Protein AF-A0A956B6T7-F1 (afdb_monomer_lite)

Secondary structure (DSSP, 8-state):
------TT-EE-HHHHHHHH-SSPPP--SSEEEEETTEEEEEEEE-SSS-SEEEEETTEEEEEEEGGG-S-HHHHTGGGSSEEEEEEEETT-SSEEEEEEEEEEEEEEE-SSEEEEEEEEESPPPHHHHHHHTSS---TTTHHHHHHHHHHHHT--SHHHHHHHHHHHHHHHH-PPPTT-SPPHHHH--TTT---HHHHHHHHHHTT-HHHHTSSS--BPPGGG-EEETTTEEEEEEEETTTTEEEEEEEETT-SSPBP-------SSS---------BHHHHHHHHHHHHHTTSSSEEEEEEEPHHHHHHHHHHSPPP--S-TT--HHHHH-TTS----S--EEEEEEETTEEEEEEEETTEEEEEEEESSHHHHHHHHHHHT--GGG-BT--

pLDDT: mean 79.66, std 15.9, range [32.59, 97.38]

Sequence (394 aa):
MRLVLRRYQTYDQAQILAAFSDDPASFEGDGWVVVERHVLGFFEIGERSPKMHFCRQDQFHWYGPAVDGVPPCLVSFRDFEGGHVFIRAAAGLEYTYLADIQHVGMHGGGPESCQAMMDVSPPIPTHVLAALGGLYLHPSGDAAMNSAVTSLRNATTAQDRLTALQGFVEYWRGPIPDNGGLPEEELWHPELGAPKLLQSFFRWAGRCEDVVNAGYFSLVRPEALEVYDRSFVAICTECQWCGNYFVRLDEVGEEDPEILVDDCGEGHNGAGYTPLRIGLSHFLWLFYIVFNAAGGPICGSIELSASEHLLLTALLPPLPVAGPQSLAYRAMFPCCGPGPHEATASAFAGDGLMGYVLREDGESRMHFSSKTERSLAELLSKLGIDPSRVDGAY

Foldseek 3Di:
DADDADAQDKDAPVNVLSNQDVDGDDDDDFAWDDRPQEIEGEDEDADQPDCKAQLALFKIKGKDFVVVFDPVCLVVVVSGPWYWYWYAYPPDRITGGHFTFPHWPDWDDDNGMTMIMTGTPPRGALVSCVVSNNADADPVGQVLQVVLLVQLQPDPALVSLLVSVQSVCCRGVNHQDPPQADDPVQCDPPQQNDAPSVNVVRRRHLNVCCCDCNPAWNWDHNVPWDADPSFFIFIWTQPPVVRATDTFTFGRPDNFGWTQFDDRQPDDDGTHSHTQQGTPSQLRVLSRQLRSLCRGHDKFKFWDDPLLVVLCCVVWNFRDDRDDPGSVVCSNPVPPDPDPWPWDKGWTTGQQKTWMWIDTPRIIMTIIHGSHPVSVVVSCVSSVHDPVRTGPGD

Radius of gyration: 22.52 Å; chains: 1; bounding box: 56×52×64 Å

Structure (mmCIF, N/CA/C/O backbone):
data_AF-A0A956B6T7-F1
#
_entry.id   AF-A0A956B6T7-F1
#
loop_
_atom_site.group_PDB
_atom_site.id
_atom_site.type_symbol
_atom_site.label_atom_id
_atom_site.label_alt_id
_atom_site.label_comp_id
_atom_site.label_asym_id
_atom_site.label_entity_id
_atom_site.label_seq_id
_atom_site.pdbx_PDB_ins_code
_atom_site.Cartn_x
_atom_site.Cartn_y
_atom_site.Cartn_z
_atom_site.occupancy
_atom_site.B_iso_or_equiv
_atom_site.auth_seq_id
_atom_site.auth_comp_id
_atom_site.auth_asym_id
_atom_site.auth_atom_id
_atom_site.pdbx_PDB_model_num
ATOM 1 N N . MET A 1 1 ? 17.631 -11.105 -36.919 1.00 61.59 1 MET A N 1
ATOM 2 C CA . MET A 1 1 ? 16.582 -11.746 -36.096 1.00 61.59 1 MET A CA 1
ATOM 3 C C . MET A 1 1 ? 16.542 -10.954 -34.805 1.00 61.59 1 MET A C 1
ATOM 5 O O . MET A 1 1 ? 17.559 -10.957 -34.124 1.00 61.59 1 MET A O 1
ATOM 9 N N . ARG A 1 2 ? 15.468 -10.194 -34.546 1.00 80.00 2 ARG A N 1
ATOM 10 C CA . ARG A 1 2 ? 15.374 -9.360 -33.335 1.00 80.00 2 ARG A CA 1
ATOM 11 C C . ARG A 1 2 ? 15.299 -10.263 -32.098 1.00 80.00 2 ARG A C 1
ATOM 13 O O . ARG A 1 2 ? 14.705 -11.344 -32.159 1.00 80.00 2 ARG A O 1
ATOM 20 N N . LEU A 1 3 ? 15.968 -9.857 -31.020 1.00 89.38 3 LEU A N 1
ATOM 21 C CA . LEU A 1 3 ? 15.938 -10.566 -29.742 1.00 89.38 3 LEU A CA 1
ATOM 22 C C . LEU A 1 3 ? 14.500 -10.558 -29.205 1.00 89.38 3 LEU A C 1
ATOM 24 O O . LEU A 1 3 ? 13.859 -9.515 -29.179 1.00 89.38 3 LEU A O 1
ATOM 28 N N . VAL A 1 4 ? 13.990 -11.714 -28.778 1.00 93.31 4 VAL A N 1
ATOM 29 C CA . VAL A 1 4 ? 12.667 -11.799 -28.143 1.00 93.31 4 VAL A CA 1
ATOM 30 C C . VAL A 1 4 ? 12.852 -11.708 -26.635 1.00 93.31 4 VAL A C 1
ATOM 32 O O . VAL A 1 4 ? 13.345 -12.653 -26.012 1.00 93.31 4 VAL A O 1
ATOM 35 N N . LEU A 1 5 ? 12.447 -10.578 -26.059 1.00 96.12 5 LEU A N 1
ATOM 36 C CA . LEU A 1 5 ? 12.450 -10.378 -24.615 1.00 96.12 5 LEU A CA 1
ATOM 37 C C . LEU A 1 5 ? 11.350 -11.226 -23.970 1.00 96.12 5 LEU A C 1
ATOM 39 O O . LEU A 1 5 ? 10.226 -11.318 -24.465 1.00 96.12 5 LEU A O 1
ATOM 43 N N . ARG A 1 6 ? 11.683 -11.872 -22.855 1.00 96.69 6 ARG A N 1
ATOM 44 C CA . ARG A 1 6 ? 10.764 -12.686 -22.061 1.00 96.69 6 ARG A CA 1
ATOM 45 C C . ARG A 1 6 ? 10.620 -12.061 -20.685 1.00 96.69 6 ARG A C 1
ATOM 47 O O . ARG A 1 6 ? 11.611 -11.668 -20.078 1.00 96.69 6 ARG A O 1
ATOM 54 N N . ARG A 1 7 ? 9.383 -11.989 -20.197 1.00 95.75 7 ARG A N 1
ATOM 55 C CA . ARG A 1 7 ? 9.091 -11.484 -18.853 1.00 95.75 7 ARG A CA 1
ATOM 56 C C . ARG A 1 7 ? 9.850 -12.287 -17.793 1.00 95.75 7 ARG A C 1
ATOM 58 O O . ARG A 1 7 ? 10.045 -13.497 -17.936 1.00 95.75 7 ARG A O 1
ATOM 65 N N . TYR A 1 8 ? 10.269 -11.584 -16.751 1.00 94.88 8 TYR A N 1
ATOM 66 C CA . TYR A 1 8 ? 11.041 -12.062 -15.604 1.00 94.88 8 TYR A CA 1
ATOM 67 C C . TYR A 1 8 ? 12.421 -12.640 -15.952 1.00 94.88 8 TYR A C 1
ATOM 69 O O . TYR A 1 8 ? 12.997 -13.383 -15.162 1.00 94.88 8 TYR A O 1
ATOM 77 N N . GLN A 1 9 ? 12.953 -12.318 -17.133 1.00 96.06 9 GLN A N 1
ATOM 78 C CA . GLN A 1 9 ? 14.347 -12.576 -17.494 1.00 96.06 9 GLN A CA 1
ATOM 79 C C . GLN A 1 9 ? 15.157 -11.284 -17.398 1.00 96.06 9 GLN A C 1
ATOM 81 O O . GLN A 1 9 ? 14.604 -10.193 -17.578 1.00 96.06 9 GLN A O 1
ATOM 86 N N . THR A 1 10 ? 16.452 -11.425 -17.118 1.00 95.44 10 THR A N 1
ATOM 87 C CA . THR A 1 10 ? 17.391 -10.306 -17.044 1.00 95.44 10 THR A CA 1
ATOM 88 C C . THR A 1 10 ? 18.072 -10.068 -18.383 1.00 95.44 10 THR A C 1
ATOM 90 O O . THR A 1 10 ? 18.336 -11.000 -19.146 1.00 95.44 10 THR A O 1
ATOM 93 N N . TYR A 1 11 ? 18.326 -8.797 -18.666 1.00 95.69 11 TYR A N 1
ATOM 94 C CA . TYR A 1 11 ? 18.979 -8.325 -19.873 1.00 95.69 11 TYR A CA 1
ATOM 95 C C . TYR A 1 11 ? 19.847 -7.120 -19.531 1.00 95.69 11 TYR A C 1
ATOM 97 O O . TYR A 1 11 ? 19.488 -6.302 -18.677 1.00 95.69 11 TYR A O 1
ATOM 105 N N . ASP A 1 12 ? 20.967 -6.970 -20.228 1.00 93.75 12 ASP A N 1
ATOM 106 C CA . ASP A 1 12 ? 21.651 -5.685 -20.239 1.00 93.75 12 ASP A CA 1
ATOM 107 C C . ASP A 1 12 ? 20.851 -4.662 -21.068 1.00 93.75 12 ASP A C 1
ATOM 109 O O . ASP A 1 12 ? 19.949 -4.986 -21.850 1.00 93.75 12 ASP A O 1
ATOM 113 N N . GLN A 1 13 ? 21.167 -3.386 -20.882 1.00 92.94 13 GLN A N 1
ATOM 114 C CA . GLN A 1 13 ? 20.450 -2.309 -21.549 1.00 92.94 13 GLN A CA 1
ATOM 115 C C . GLN A 1 13 ? 20.593 -2.355 -23.080 1.00 92.94 13 GLN A C 1
ATOM 117 O O . GLN A 1 13 ? 19.633 -2.067 -23.794 1.00 92.94 13 GLN A O 1
ATOM 122 N N . ALA A 1 14 ? 21.759 -2.745 -23.601 1.00 92.06 14 ALA A N 1
ATOM 123 C CA . ALA A 1 14 ? 21.998 -2.810 -25.040 1.00 92.06 14 ALA A CA 1
ATOM 124 C C . ALA A 1 14 ? 21.152 -3.912 -25.695 1.00 92.06 14 ALA A C 1
ATOM 126 O O . ALA A 1 14 ? 20.579 -3.697 -26.762 1.00 92.06 14 ALA A O 1
ATOM 127 N N . GLN A 1 15 ? 21.014 -5.062 -25.033 1.00 94.44 15 GLN A N 1
ATOM 128 C CA . GLN A 1 15 ? 20.132 -6.153 -25.440 1.00 94.44 15 GLN A CA 1
ATOM 129 C C . GLN A 1 15 ? 18.672 -5.707 -25.500 1.00 94.44 15 GLN A C 1
ATOM 131 O O . GLN A 1 15 ? 17.980 -6.032 -26.466 1.00 94.44 15 GLN A O 1
ATOM 136 N N . ILE A 1 16 ? 18.211 -4.954 -24.494 1.00 95.50 16 ILE A N 1
ATOM 137 C CA . ILE A 1 16 ? 16.843 -4.423 -24.462 1.00 95.50 16 ILE A CA 1
ATOM 138 C C . ILE A 1 16 ? 16.626 -3.489 -25.647 1.00 95.50 16 ILE A C 1
ATOM 140 O O . ILE A 1 16 ? 15.707 -3.705 -26.430 1.00 95.50 16 ILE A O 1
ATOM 144 N N . LEU A 1 17 ? 17.487 -2.487 -25.828 1.00 94.00 17 LEU A N 1
ATOM 145 C CA . LEU A 1 17 ? 17.325 -1.505 -26.900 1.00 94.00 17 LEU A CA 1
ATOM 146 C C . LEU A 1 17 ? 17.398 -2.149 -28.299 1.00 94.00 17 LEU A C 1
ATOM 148 O O . LEU A 1 17 ? 16.596 -1.814 -29.171 1.00 94.00 17 LEU A O 1
ATOM 152 N N . ALA A 1 18 ? 18.287 -3.129 -28.496 1.00 92.88 18 ALA A N 1
ATOM 153 C CA . ALA A 1 18 ? 18.417 -3.883 -29.747 1.00 92.88 18 ALA A CA 1
ATOM 154 C C . ALA A 1 18 ? 17.214 -4.798 -30.058 1.00 92.88 18 ALA A C 1
ATOM 156 O O . ALA A 1 18 ? 17.066 -5.276 -31.185 1.00 92.88 18 ALA A O 1
ATOM 157 N N . ALA A 1 19 ? 16.346 -5.073 -29.079 1.00 94.69 19 ALA A N 1
ATOM 158 C CA . ALA A 1 19 ? 15.084 -5.766 -29.329 1.00 94.69 19 ALA A CA 1
ATOM 159 C C . ALA A 1 19 ? 14.058 -4.861 -30.038 1.00 94.69 19 ALA A C 1
ATOM 161 O O . ALA A 1 19 ? 13.199 -5.370 -30.762 1.00 94.69 19 ALA A O 1
ATOM 162 N N . PHE A 1 20 ? 14.172 -3.537 -29.867 1.00 93.19 20 PHE A N 1
ATOM 163 C CA . PHE A 1 20 ? 13.216 -2.549 -30.375 1.00 93.19 20 PHE A CA 1
ATOM 164 C C . PHE A 1 20 ? 13.729 -1.732 -31.564 1.00 93.19 20 PHE A C 1
ATOM 166 O O . PHE A 1 20 ? 12.908 -1.278 -32.347 1.00 93.19 20 PHE A O 1
ATOM 173 N N . SER A 1 21 ? 15.043 -1.568 -31.738 1.00 91.62 21 SER A N 1
ATOM 174 C CA . SER A 1 21 ? 15.638 -0.839 -32.870 1.00 91.62 21 SER A CA 1
ATOM 175 C C . SER A 1 21 ? 16.861 -1.564 -33.425 1.00 91.62 21 SER A C 1
ATOM 177 O O . SER A 1 21 ? 17.624 -2.172 -32.675 1.00 91.62 21 SER A O 1
ATOM 179 N N . ASP A 1 22 ? 17.067 -1.469 -34.741 1.00 86.44 22 ASP A N 1
ATOM 180 C CA . ASP A 1 22 ? 18.274 -1.975 -35.410 1.00 86.44 22 ASP A CA 1
ATOM 181 C C . ASP A 1 22 ? 19.481 -1.017 -35.260 1.00 86.44 22 ASP A C 1
ATOM 183 O O . ASP A 1 22 ? 20.621 -1.432 -35.468 1.00 86.44 22 ASP A O 1
ATOM 187 N N . ASP A 1 23 ? 19.238 0.239 -34.866 1.00 85.56 23 ASP A N 1
ATOM 188 C CA . ASP A 1 23 ? 20.254 1.255 -34.543 1.00 85.56 23 ASP A CA 1
ATOM 189 C C . ASP A 1 23 ? 19.826 2.046 -33.288 1.00 85.56 23 ASP A C 1
ATOM 191 O O . ASP A 1 23 ? 19.296 3.160 -33.381 1.00 85.56 23 ASP A O 1
ATOM 195 N N . PRO A 1 24 ? 19.905 1.437 -32.090 1.00 81.44 24 PRO A N 1
ATOM 196 C CA . PRO A 1 24 ? 19.461 2.087 -30.868 1.00 81.44 24 PRO A CA 1
ATOM 197 C C . PRO A 1 24 ? 20.445 3.170 -30.415 1.00 81.44 24 PRO A C 1
ATOM 199 O O . PRO A 1 24 ? 21.644 2.926 -30.276 1.00 81.44 24 PRO A O 1
ATOM 202 N N . ALA A 1 25 ? 19.924 4.352 -30.084 1.00 78.19 25 ALA A N 1
ATOM 203 C CA . ALA A 1 25 ? 20.703 5.358 -29.373 1.00 78.19 25 ALA A CA 1
ATOM 204 C C . ALA A 1 25 ? 21.116 4.824 -27.992 1.00 78.19 25 ALA A C 1
ATOM 206 O O . ALA A 1 25 ? 20.302 4.240 -27.274 1.00 78.19 25 ALA A O 1
ATOM 207 N N . SER A 1 26 ? 22.373 5.042 -27.600 1.00 77.62 26 SER A N 1
ATOM 208 C CA . SER A 1 26 ? 22.820 4.748 -26.239 1.00 77.62 26 SER A CA 1
ATOM 209 C C . SER A 1 26 ? 22.153 5.705 -25.253 1.00 77.62 26 SER A C 1
ATOM 211 O O . SER A 1 26 ? 22.153 6.918 -25.467 1.00 77.62 26 SER A O 1
ATOM 213 N N . PHE A 1 27 ? 21.646 5.164 -24.153 1.00 80.31 27 PHE A N 1
ATOM 214 C CA . PHE A 1 27 ? 21.136 5.920 -23.015 1.00 80.31 27 PHE A CA 1
ATOM 215 C C . PHE A 1 27 ? 21.902 5.475 -21.768 1.00 80.31 27 PHE A C 1
ATOM 217 O O . PHE A 1 27 ? 22.220 4.298 -21.647 1.00 80.31 27 PHE A O 1
ATOM 224 N N . GLU A 1 28 ? 22.193 6.388 -20.847 1.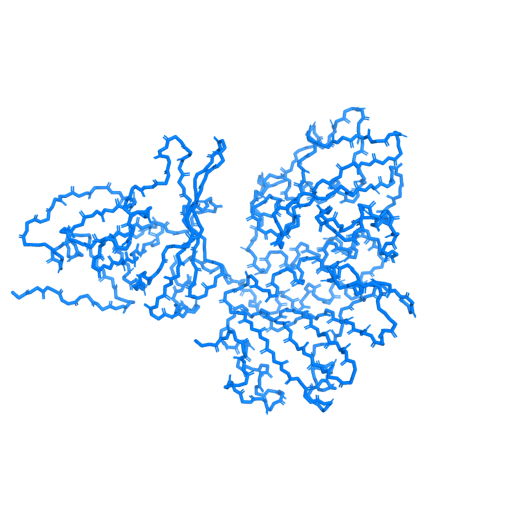00 77.06 28 GLU A N 1
ATOM 225 C CA . GLU A 1 28 ? 22.791 6.057 -19.552 1.00 77.06 28 GLU A CA 1
ATOM 226 C C . GLU A 1 28 ? 21.816 6.434 -18.435 1.00 77.06 28 GLU A C 1
ATOM 228 O O . GLU A 1 28 ? 21.345 7.569 -18.379 1.00 77.06 28 GLU A O 1
ATOM 233 N N . GLY A 1 29 ? 21.549 5.490 -17.530 1.00 78.88 29 GLY A N 1
ATOM 234 C CA . GLY A 1 29 ? 20.800 5.732 -16.296 1.00 78.88 29 GLY A CA 1
ATOM 235 C C . GLY A 1 29 ? 19.374 5.179 -16.277 1.00 78.88 29 GLY A C 1
ATOM 236 O O . GLY A 1 29 ? 19.027 4.266 -17.026 1.00 78.88 29 GLY A O 1
ATOM 237 N N . ASP A 1 30 ? 18.579 5.734 -15.362 1.00 85.44 30 ASP A N 1
ATOM 238 C CA . ASP A 1 30 ? 17.169 5.408 -15.145 1.00 85.44 30 ASP A CA 1
ATOM 239 C C . ASP A 1 30 ? 16.280 6.463 -15.824 1.00 85.44 30 ASP A C 1
ATOM 241 O O . ASP A 1 30 ? 16.624 7.646 -15.859 1.00 85.44 30 ASP A O 1
ATOM 245 N N . GLY A 1 31 ? 15.102 6.065 -16.294 1.00 89.88 31 GLY A N 1
ATOM 246 C CA . GLY A 1 31 ? 14.098 6.977 -16.826 1.00 89.88 31 GLY A CA 1
ATOM 247 C C . GLY A 1 31 ? 13.300 6.394 -17.982 1.00 89.88 31 GLY A C 1
ATOM 248 O O . GLY A 1 31 ? 13.320 5.194 -18.258 1.00 89.88 31 GLY A O 1
ATOM 249 N N . TRP A 1 32 ? 12.581 7.285 -18.659 1.00 92.75 32 TRP A N 1
ATOM 250 C CA . TRP A 1 32 ? 11.758 6.958 -19.815 1.00 92.75 32 TRP A CA 1
ATOM 251 C C . TRP A 1 32 ? 12.527 7.207 -21.108 1.00 92.75 32 TRP A C 1
ATOM 253 O O . TRP A 1 32 ? 13.055 8.296 -21.327 1.00 92.75 32 TRP A O 1
ATOM 263 N N . VAL A 1 33 ? 12.537 6.214 -21.990 1.00 94.12 33 VAL A N 1
ATOM 264 C CA . VAL A 1 33 ? 13.171 6.279 -23.307 1.00 94.12 33 VAL A CA 1
ATOM 265 C C . VAL A 1 33 ? 12.144 5.897 -24.361 1.00 94.12 33 VAL A C 1
ATOM 267 O O . VAL A 1 33 ? 11.413 4.925 -24.200 1.00 94.12 33 VAL A O 1
ATOM 270 N N . VAL A 1 34 ? 12.095 6.645 -25.459 1.00 94.12 34 VAL A N 1
ATOM 271 C CA . VAL A 1 34 ? 11.303 6.269 -26.633 1.00 94.12 34 VAL A CA 1
ATOM 272 C C . VAL A 1 34 ? 12.232 5.635 -27.658 1.00 94.12 34 VAL A C 1
ATOM 274 O O . VAL A 1 34 ? 13.203 6.262 -28.080 1.00 94.12 34 VAL A O 1
ATOM 277 N N . VAL A 1 35 ? 11.928 4.406 -28.067 1.00 94.12 35 VAL A N 1
ATOM 278 C CA . VAL A 1 35 ? 12.664 3.689 -29.114 1.00 94.12 35 VAL A CA 1
ATOM 279 C C . VAL A 1 35 ? 11.694 3.326 -30.224 1.00 94.12 35 VAL A C 1
ATOM 281 O O . VAL A 1 35 ? 10.735 2.593 -29.995 1.00 94.12 35 VAL A O 1
ATOM 284 N N . GLU A 1 36 ? 11.937 3.859 -31.422 1.00 91.75 36 GLU A N 1
ATOM 285 C CA . GLU A 1 36 ? 10.990 3.811 -32.541 1.00 91.75 36 GLU A CA 1
ATOM 286 C C . GLU A 1 36 ? 9.598 4.307 -32.097 1.00 91.75 36 GLU A C 1
ATOM 288 O O . GLU A 1 36 ? 9.397 5.510 -31.921 1.00 91.75 36 GLU A O 1
ATOM 293 N N . ARG A 1 37 ? 8.643 3.394 -31.887 1.00 93.75 37 ARG A N 1
ATOM 294 C CA . ARG A 1 37 ? 7.280 3.684 -31.421 1.00 93.75 37 ARG A CA 1
ATOM 295 C C . ARG A 1 37 ? 6.951 3.057 -30.065 1.00 93.75 37 ARG A C 1
ATOM 297 O O . ARG A 1 37 ? 5.780 3.000 -29.710 1.00 93.75 37 ARG A O 1
ATOM 304 N N . HIS A 1 38 ? 7.950 2.613 -29.308 1.00 95.44 38 HIS A N 1
ATOM 305 C CA . HIS A 1 38 ? 7.784 2.009 -27.986 1.00 95.44 38 HIS A CA 1
ATOM 306 C C . HIS A 1 38 ? 8.272 2.938 -26.876 1.00 95.44 38 HIS A C 1
ATOM 308 O O . HIS A 1 38 ? 9.295 3.610 -27.022 1.00 95.44 38 HIS A O 1
ATOM 314 N N . VAL A 1 39 ? 7.567 2.929 -25.745 1.00 96.44 39 VAL A N 1
ATOM 315 C CA . VAL A 1 39 ? 7.978 3.612 -24.513 1.00 96.44 39 VAL A CA 1
ATOM 316 C C . VAL A 1 39 ? 8.643 2.600 -23.583 1.00 96.44 39 VAL A C 1
ATOM 318 O O . VAL A 1 39 ? 8.027 1.627 -23.164 1.00 96.44 39 VAL A O 1
ATOM 321 N N . LEU A 1 40 ? 9.906 2.808 -23.241 1.00 96.44 40 LEU A N 1
ATOM 322 C CA . LEU A 1 40 ? 10.673 1.929 -22.363 1.00 96.44 40 LEU A CA 1
ATOM 323 C C . LEU A 1 40 ? 10.954 2.658 -21.047 1.00 96.44 40 LEU A C 1
ATOM 325 O O . LEU A 1 40 ? 11.522 3.748 -21.055 1.00 96.44 40 LEU A O 1
ATOM 329 N N . GLY A 1 41 ? 10.552 2.071 -19.924 1.00 95.06 41 GLY A N 1
ATOM 330 C CA . GLY A 1 41 ? 10.867 2.569 -18.587 1.00 95.06 41 GLY A CA 1
ATOM 331 C C . GLY A 1 41 ? 11.982 1.748 -17.954 1.00 95.06 41 GLY A C 1
ATOM 332 O O . GLY A 1 41 ? 11.805 0.548 -17.755 1.00 95.06 41 GLY A O 1
ATOM 333 N N . PHE A 1 42 ? 13.108 2.380 -17.630 1.00 93.56 42 PHE A N 1
ATOM 334 C CA . PHE A 1 42 ? 14.247 1.761 -16.950 1.00 93.56 42 PHE A CA 1
ATOM 335 C C . PHE A 1 42 ? 14.347 2.306 -15.532 1.00 93.56 42 PHE A C 1
ATOM 337 O O . PHE A 1 42 ? 14.581 3.499 -15.355 1.00 93.56 42 PHE A O 1
ATOM 344 N N . PHE A 1 43 ? 14.184 1.456 -14.520 1.00 90.44 43 PHE A N 1
ATOM 345 C CA . PHE A 1 43 ? 14.185 1.912 -13.131 1.00 90.44 43 PHE A CA 1
ATOM 346 C C . PHE A 1 43 ? 15.016 1.024 -12.224 1.00 90.44 43 PHE A C 1
ATOM 348 O O . PHE A 1 43 ? 14.938 -0.204 -12.261 1.00 90.44 43 PHE A O 1
ATOM 355 N N . GLU A 1 44 ? 15.775 1.668 -11.354 1.00 87.94 44 GLU A N 1
ATOM 356 C CA . GLU A 1 44 ? 16.303 1.042 -10.160 1.00 87.94 44 GLU A CA 1
ATOM 357 C C . GLU A 1 44 ? 15.242 1.038 -9.055 1.00 87.94 44 GLU A C 1
ATOM 359 O O . GLU A 1 44 ? 14.555 2.040 -8.838 1.00 87.94 44 GLU A O 1
ATOM 364 N N . ILE A 1 45 ? 15.119 -0.081 -8.339 1.00 80.06 45 ILE A N 1
ATOM 365 C CA . ILE A 1 45 ? 14.314 -0.157 -7.118 1.00 80.06 45 ILE A CA 1
ATOM 366 C C . ILE A 1 45 ? 15.146 -0.684 -5.942 1.00 80.06 45 ILE A C 1
ATOM 368 O O . ILE A 1 45 ? 16.085 -1.466 -6.116 1.00 80.06 45 ILE A O 1
ATOM 372 N N . GLY A 1 46 ? 14.793 -0.246 -4.731 1.00 65.00 46 GLY A N 1
ATOM 373 C CA . GLY A 1 46 ? 15.456 -0.650 -3.486 1.00 65.00 46 GLY A CA 1
ATOM 374 C C . GLY A 1 46 ? 15.791 0.509 -2.543 1.00 65.00 46 GLY A C 1
ATOM 375 O O . GLY A 1 46 ? 15.922 0.281 -1.341 1.00 65.00 46 GLY A O 1
ATOM 376 N N . GLU A 1 47 ? 15.859 1.748 -3.043 1.00 52.31 47 GLU A N 1
ATOM 377 C CA . GLU A 1 47 ? 15.970 2.946 -2.202 1.00 52.31 47 GLU A CA 1
ATOM 378 C C . GLU A 1 47 ? 14.592 3.564 -1.928 1.00 52.31 47 GLU A C 1
ATOM 380 O O . GLU A 1 47 ? 13.738 3.686 -2.803 1.00 52.31 47 GLU A O 1
ATOM 385 N N . ARG A 1 48 ? 14.359 3.921 -0.663 1.00 58.12 48 ARG A N 1
ATOM 386 C CA . ARG A 1 48 ? 13.043 4.227 -0.070 1.00 58.12 48 ARG A CA 1
ATOM 387 C C . ARG A 1 48 ? 12.465 5.607 -0.405 1.00 58.12 48 ARG A C 1
ATOM 389 O O . ARG A 1 48 ? 11.552 6.052 0.281 1.00 58.12 48 ARG A O 1
ATOM 396 N N . SER A 1 49 ? 12.968 6.278 -1.433 1.00 50.06 49 SER A N 1
ATOM 397 C CA . SER A 1 49 ? 12.320 7.471 -1.985 1.00 50.06 49 SER A CA 1
ATOM 398 C C . SER A 1 49 ? 11.824 7.098 -3.377 1.00 50.06 49 SER A C 1
ATOM 400 O O . SER A 1 49 ? 12.660 6.834 -4.247 1.00 50.06 49 SER A O 1
ATOM 402 N N . PRO A 1 50 ? 10.509 6.922 -3.597 1.00 58.62 50 PRO A N 1
ATOM 403 C CA . PRO A 1 50 ? 10.084 6.168 -4.758 1.00 58.62 50 PRO A CA 1
ATOM 404 C C . PRO A 1 50 ? 10.287 7.015 -6.010 1.00 58.62 50 PRO A C 1
ATOM 406 O O . PRO A 1 50 ? 9.556 7.962 -6.243 1.00 58.62 50 PRO A O 1
ATOM 409 N N . LYS A 1 51 ? 11.228 6.615 -6.872 1.00 73.69 51 LYS A N 1
ATOM 410 C CA . LYS A 1 51 ? 11.083 6.838 -8.322 1.00 73.69 51 LYS A CA 1
ATOM 411 C C . LYS A 1 51 ? 9.893 6.039 -8.859 1.00 73.69 51 LYS A C 1
ATOM 413 O O . LYS A 1 51 ? 9.300 6.387 -9.874 1.00 73.69 51 LYS A O 1
ATOM 418 N N . MET A 1 52 ? 9.564 4.945 -8.171 1.00 80.00 52 MET A N 1
ATOM 419 C CA . MET A 1 52 ? 8.461 4.059 -8.491 1.00 80.00 52 MET A CA 1
ATOM 420 C C . MET A 1 52 ? 7.935 3.366 -7.229 1.00 80.00 52 MET A C 1
ATOM 422 O O . MET A 1 52 ? 8.722 2.944 -6.380 1.00 80.00 52 MET A O 1
ATOM 426 N N . HIS A 1 53 ? 6.617 3.227 -7.121 1.00 78.81 53 HIS A N 1
ATOM 427 C CA . HIS A 1 53 ? 5.930 2.530 -6.037 1.00 78.81 53 HIS A CA 1
ATOM 428 C C . HIS A 1 53 ? 4.850 1.607 -6.607 1.00 78.81 53 HIS A C 1
ATOM 430 O O . HIS A 1 53 ? 4.004 2.047 -7.380 1.00 78.81 53 HIS A O 1
ATOM 436 N N . PHE A 1 54 ? 4.870 0.328 -6.234 1.00 80.31 54 PHE A N 1
ATOM 437 C CA . PHE A 1 54 ? 3.829 -0.624 -6.621 1.00 80.31 54 PHE A CA 1
ATOM 438 C C . PHE A 1 54 ? 2.692 -0.580 -5.606 1.00 80.31 54 PHE A C 1
ATOM 440 O O . PHE A 1 54 ? 2.858 -1.062 -4.485 1.00 80.31 54 PHE A O 1
ATOM 447 N N . CYS A 1 55 ? 1.546 -0.040 -6.017 1.00 73.62 55 CYS A N 1
ATOM 448 C CA . CYS A 1 55 ? 0.332 -0.063 -5.204 1.00 73.62 55 CYS A CA 1
ATOM 449 C C . CYS A 1 55 ? -0.340 -1.443 -5.274 1.00 73.62 55 CYS A C 1
ATOM 451 O O . CYS A 1 55 ? -0.887 -1.907 -4.279 1.00 73.62 55 CYS A O 1
ATOM 453 N N . ARG A 1 56 ? -0.281 -2.109 -6.441 1.00 80.50 56 ARG A N 1
ATOM 454 C CA . ARG A 1 56 ? -0.873 -3.432 -6.718 1.00 80.50 56 ARG A CA 1
ATOM 455 C C . ARG A 1 56 ? 0.009 -4.241 -7.679 1.00 80.50 56 ARG A C 1
ATOM 457 O O . ARG A 1 56 ? 0.958 -3.715 -8.257 1.00 80.50 56 ARG A O 1
ATOM 464 N N . GLN A 1 57 ? -0.289 -5.526 -7.876 1.00 87.06 57 GLN A N 1
ATOM 465 C CA . GLN A 1 57 ? 0.426 -6.367 -8.853 1.00 87.06 57 GLN A CA 1
ATOM 466 C C . GLN A 1 57 ? 0.277 -5.881 -10.299 1.00 87.06 57 GLN A C 1
ATOM 468 O O . GLN A 1 57 ? 1.156 -6.115 -11.126 1.00 87.06 57 GLN A O 1
ATOM 473 N N . ASP A 1 58 ? -0.832 -5.226 -10.605 1.00 88.88 58 ASP A N 1
ATOM 474 C CA . ASP A 1 58 ? -1.207 -4.722 -11.921 1.00 88.88 58 ASP A CA 1
ATOM 475 C C . ASP A 1 58 ? -1.055 -3.201 -12.036 1.00 88.88 58 ASP A C 1
ATOM 477 O O . ASP A 1 58 ? -1.401 -2.637 -13.070 1.00 88.88 58 ASP A O 1
ATOM 481 N N . GLN A 1 59 ? -0.530 -2.524 -11.009 1.00 88.44 59 GLN A N 1
ATOM 482 C CA . GLN A 1 59 ? -0.472 -1.068 -10.993 1.00 88.44 59 GLN A CA 1
ATOM 483 C C . GLN A 1 59 ? 0.714 -0.518 -10.204 1.00 88.44 59 GLN A C 1
ATOM 485 O O . GLN A 1 59 ? 0.980 -0.914 -9.066 1.00 88.44 59 GLN A O 1
ATOM 490 N N . PHE A 1 60 ? 1.381 0.477 -10.780 1.00 87.69 60 PHE A N 1
ATOM 491 C CA . PHE A 1 60 ? 2.425 1.232 -10.099 1.00 87.69 60 PHE A CA 1
ATOM 492 C C . PHE A 1 60 ? 2.306 2.731 -10.360 1.00 87.69 60 PHE A C 1
ATOM 494 O O . PHE A 1 60 ? 1.746 3.167 -11.362 1.00 87.69 60 PHE A O 1
ATOM 501 N N . HIS A 1 61 ? 2.860 3.519 -9.449 1.00 85.19 61 HIS A N 1
ATOM 502 C CA . HIS A 1 61 ? 3.058 4.950 -9.605 1.00 85.19 61 HIS A CA 1
ATOM 503 C C . HIS A 1 61 ? 4.524 5.206 -9.906 1.00 85.19 61 HIS A C 1
ATOM 505 O O . HIS A 1 61 ? 5.404 4.705 -9.207 1.00 85.19 61 HIS A O 1
ATOM 511 N N . TRP A 1 62 ? 4.788 5.985 -10.943 1.00 89.25 62 TRP A N 1
ATOM 512 C CA . TRP A 1 62 ? 6.086 6.594 -11.186 1.00 89.25 62 TRP A CA 1
ATOM 513 C C . TRP A 1 62 ? 6.094 8.006 -10.607 1.00 89.25 62 TRP A C 1
ATOM 515 O O . TRP A 1 62 ? 5.094 8.717 -10.722 1.00 89.25 62 TRP A O 1
ATOM 525 N N . TYR A 1 63 ? 7.235 8.422 -10.061 1.00 85.25 63 TYR A N 1
ATOM 526 C CA . TYR A 1 63 ? 7.466 9.784 -9.598 1.00 85.25 63 TYR A CA 1
ATOM 527 C C . TYR A 1 63 ? 8.731 10.358 -10.233 1.00 85.25 63 TYR A C 1
ATOM 529 O O . TYR A 1 63 ? 9.750 9.675 -10.376 1.00 85.25 63 TYR A O 1
ATOM 537 N N . GLY A 1 64 ? 8.671 11.640 -10.575 1.00 84.25 64 GLY A N 1
ATOM 538 C CA . GLY A 1 64 ? 9.795 12.404 -11.094 1.00 84.25 64 GLY A CA 1
ATOM 539 C C . GLY A 1 64 ? 9.886 13.801 -10.477 1.00 84.25 64 GLY A C 1
ATOM 540 O O . GLY A 1 64 ? 8.988 14.229 -9.744 1.00 84.25 64 GLY A O 1
ATOM 541 N N . PRO A 1 65 ? 10.972 14.536 -10.758 1.00 83.56 65 PRO A N 1
ATOM 542 C CA . PRO A 1 65 ? 11.124 15.914 -10.308 1.00 83.56 65 PRO A CA 1
ATOM 543 C C . PRO A 1 65 ? 10.047 16.824 -10.916 1.00 83.56 65 PRO A C 1
ATOM 545 O O . PRO A 1 65 ? 9.806 16.784 -12.122 1.00 83.56 65 PRO A O 1
ATOM 548 N N . ALA A 1 66 ? 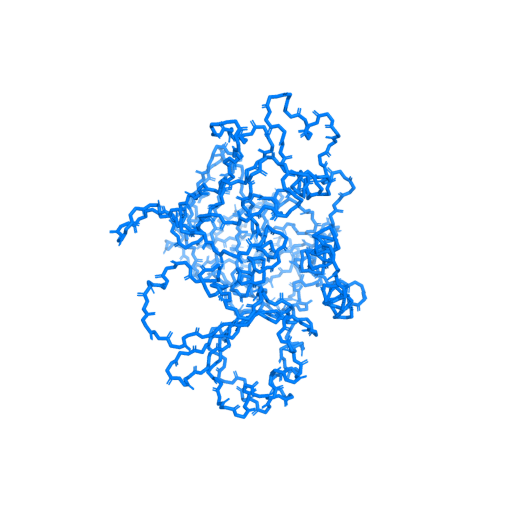9.445 17.711 -10.113 1.00 80.94 66 ALA A N 1
ATOM 549 C CA . ALA A 1 66 ? 8.435 18.657 -10.611 1.00 80.94 66 ALA A CA 1
ATOM 550 C C . ALA A 1 66 ? 8.948 19.542 -11.761 1.00 80.94 66 ALA A C 1
ATOM 552 O O . ALA A 1 66 ? 8.199 19.850 -12.687 1.00 80.94 66 ALA A O 1
ATOM 553 N N . VAL A 1 67 ? 10.231 19.917 -11.716 1.00 79.19 67 VAL A N 1
ATOM 554 C CA . VAL A 1 67 ? 10.893 20.762 -12.726 1.00 79.19 67 VAL A CA 1
ATOM 555 C C . VAL A 1 67 ? 10.885 20.155 -14.127 1.00 79.19 67 VAL A C 1
ATOM 557 O O . VAL A 1 67 ? 10.873 20.903 -15.103 1.00 79.19 67 VAL A O 1
ATOM 560 N N . ASP A 1 68 ? 10.846 18.827 -14.224 1.00 81.19 68 ASP A N 1
ATOM 561 C CA . ASP A 1 68 ? 10.871 18.110 -15.499 1.00 81.19 68 ASP A CA 1
ATOM 562 C C . ASP A 1 68 ? 9.456 17.880 -16.055 1.00 81.19 68 ASP A C 1
ATOM 564 O O . ASP A 1 68 ? 9.283 17.589 -17.240 1.00 81.19 68 ASP A O 1
ATOM 568 N N . GLY A 1 69 ? 8.430 18.046 -15.212 1.00 86.38 69 GLY A N 1
ATOM 569 C CA . GLY A 1 69 ? 7.048 17.717 -15.540 1.00 86.38 69 GLY A CA 1
ATOM 570 C C . GLY A 1 69 ? 6.838 16.221 -15.797 1.00 86.38 69 GLY A C 1
ATOM 571 O O . GLY A 1 69 ? 7.740 15.397 -15.652 1.00 86.38 69 GLY A O 1
ATOM 572 N N . VAL A 1 70 ? 5.611 15.845 -16.164 1.00 89.69 70 VAL A N 1
ATOM 573 C CA . VAL A 1 70 ? 5.333 14.473 -16.615 1.00 89.69 70 VAL A CA 1
ATOM 574 C C . VAL A 1 70 ? 5.933 14.293 -18.020 1.00 89.69 70 VAL A C 1
ATOM 576 O O . VAL A 1 70 ? 5.616 15.097 -18.903 1.00 89.69 70 VAL A O 1
ATOM 579 N N . PRO A 1 71 ? 6.757 13.254 -18.265 1.00 91.94 71 PRO A N 1
ATOM 580 C CA . PRO A 1 71 ? 7.361 12.990 -19.565 1.00 91.94 71 PRO A CA 1
ATOM 581 C C . PRO A 1 71 ? 6.326 12.994 -20.700 1.00 91.94 71 PRO A C 1
ATOM 583 O O . PRO A 1 71 ? 5.299 12.316 -20.582 1.00 91.94 71 PRO A O 1
ATOM 586 N N . PRO A 1 72 ? 6.584 13.683 -21.831 1.00 93.62 72 PRO A N 1
ATOM 587 C CA . PRO A 1 72 ? 5.621 13.772 -22.928 1.00 93.62 72 PRO A CA 1
ATOM 588 C C . PRO A 1 72 ? 5.158 12.410 -23.450 1.00 93.62 72 PRO A C 1
ATOM 590 O O . PRO A 1 72 ? 3.990 12.257 -23.785 1.00 93.62 72 PRO A O 1
ATOM 593 N N . CYS A 1 73 ? 6.040 11.404 -23.451 1.00 93.62 73 CYS A N 1
ATOM 594 C CA . CYS A 1 73 ? 5.703 10.048 -23.882 1.00 93.62 73 CYS A CA 1
ATOM 595 C C . CYS A 1 73 ? 4.648 9.359 -23.001 1.00 93.62 73 CYS A C 1
ATOM 597 O O . CYS A 1 73 ? 3.939 8.486 -23.490 1.00 93.62 73 CYS A O 1
ATOM 599 N N . LEU A 1 74 ? 4.519 9.753 -21.730 1.00 93.75 74 LEU A N 1
ATOM 600 C CA . LEU A 1 74 ? 3.470 9.261 -20.838 1.00 93.75 74 LEU A CA 1
ATOM 601 C C . LEU A 1 74 ? 2.155 10.008 -21.063 1.00 93.75 74 LEU A C 1
ATOM 603 O O . LEU A 1 74 ? 1.094 9.392 -21.091 1.00 93.75 74 LEU A O 1
ATOM 607 N N . VAL A 1 75 ? 2.222 11.324 -21.286 1.00 92.69 75 VAL A N 1
ATOM 608 C CA . VAL A 1 75 ? 1.038 12.151 -21.581 1.00 92.69 75 VAL A CA 1
ATOM 609 C C . VAL A 1 75 ? 0.396 11.731 -22.907 1.00 92.69 75 VAL A C 1
ATOM 611 O O . VAL A 1 75 ? -0.825 11.634 -23.013 1.00 92.69 75 VAL A O 1
ATOM 614 N N . SER A 1 76 ? 1.213 11.440 -23.920 1.00 93.50 76 SER A N 1
ATOM 615 C CA . SER A 1 76 ? 0.770 10.986 -25.239 1.00 93.50 76 SER A CA 1
ATOM 616 C C . SER A 1 76 ? 0.935 9.473 -25.422 1.00 93.50 76 SER A C 1
ATOM 618 O O . SER A 1 76 ? 1.157 9.005 -26.538 1.00 93.50 76 SER A O 1
ATOM 620 N N . PHE A 1 77 ? 0.835 8.689 -24.340 1.00 94.56 77 PHE A N 1
ATOM 621 C CA . PHE A 1 77 ? 1.108 7.244 -24.358 1.00 94.56 77 PHE A CA 1
ATOM 622 C C . PHE A 1 77 ? 0.319 6.483 -25.435 1.00 94.56 77 PHE A C 1
ATOM 624 O O . PHE A 1 77 ? 0.832 5.558 -26.057 1.00 94.56 77 PHE A O 1
ATOM 631 N N . ARG A 1 78 ? -0.915 6.918 -25.712 1.00 93.31 78 ARG A N 1
ATOM 632 C CA . ARG A 1 78 ? -1.804 6.307 -26.715 1.00 93.31 78 ARG A CA 1
ATOM 633 C C . ARG A 1 78 ? -1.305 6.425 -28.162 1.00 93.31 78 ARG A C 1
ATOM 635 O O . ARG A 1 78 ? -1.823 5.720 -29.022 1.00 93.31 78 ARG A O 1
ATOM 642 N N . ASP A 1 79 ? -0.326 7.288 -28.431 1.00 95.06 79 ASP A N 1
ATOM 643 C CA . ASP A 1 79 ? 0.248 7.475 -29.771 1.00 95.06 79 ASP A CA 1
ATOM 644 C C . ASP A 1 79 ? 1.348 6.436 -30.094 1.00 95.06 79 ASP A C 1
ATOM 646 O O . ASP A 1 79 ? 1.786 6.303 -31.248 1.00 95.06 79 ASP A O 1
ATOM 650 N N . PHE A 1 80 ? 1.778 5.678 -29.081 1.00 94.94 80 PHE A N 1
ATOM 651 C CA . PHE A 1 80 ? 2.816 4.652 -29.154 1.00 94.94 80 PHE A CA 1
ATOM 652 C C . PHE A 1 80 ? 2.227 3.245 -29.349 1.00 94.94 80 PHE A C 1
ATOM 654 O O . PHE A 1 80 ? 1.044 3.000 -29.132 1.00 94.94 80 PHE A O 1
ATOM 661 N N . GLU A 1 81 ? 3.063 2.302 -29.786 1.00 92.38 81 GLU A N 1
ATOM 662 C CA . GLU A 1 81 ? 2.684 0.896 -30.010 1.00 92.38 81 GLU A CA 1
ATOM 663 C C . GLU A 1 81 ? 2.666 0.065 -28.718 1.00 92.38 81 GLU A C 1
ATOM 665 O O . GLU A 1 81 ? 2.153 -1.052 -28.708 1.00 92.38 81 GLU A O 1
ATOM 670 N N . GLY A 1 82 ? 3.192 0.614 -27.622 1.00 91.81 82 GLY A N 1
ATOM 671 C CA . GLY A 1 82 ? 3.149 0.004 -26.299 1.00 91.81 82 GLY A CA 1
ATOM 672 C C . GLY A 1 82 ? 4.213 0.567 -25.365 1.00 91.81 82 GLY A C 1
ATOM 673 O O . GLY A 1 82 ? 5.120 1.294 -25.786 1.00 91.81 82 GLY A O 1
ATOM 674 N N . GLY A 1 83 ? 4.094 0.212 -24.087 1.00 96.00 83 GLY A N 1
ATOM 675 C CA . GLY A 1 83 ? 5.085 0.525 -23.069 1.00 96.00 83 GLY A CA 1
ATOM 676 C C . GLY A 1 83 ? 5.629 -0.729 -22.401 1.00 96.00 83 GLY A C 1
ATOM 677 O O . GLY A 1 83 ? 4.910 -1.713 -22.262 1.00 96.00 83 GLY A O 1
ATOM 678 N N . HIS A 1 84 ? 6.878 -0.691 -21.953 1.00 97.38 84 HIS A N 1
ATOM 679 C CA . HIS A 1 84 ? 7.533 -1.816 -21.289 1.00 97.38 84 HIS A CA 1
ATOM 680 C C . HIS A 1 84 ? 8.297 -1.320 -20.065 1.00 97.38 84 HIS A C 1
ATOM 682 O O . HIS A 1 84 ? 9.011 -0.318 -20.150 1.00 97.38 84 HIS A O 1
ATOM 688 N N . VAL A 1 85 ? 8.167 -2.019 -18.936 1.00 95.56 85 VAL A N 1
ATOM 689 C CA . VAL A 1 85 ? 8.874 -1.670 -17.696 1.00 95.56 85 VAL A CA 1
ATOM 690 C C . VAL A 1 85 ? 9.992 -2.664 -17.392 1.00 95.56 85 VAL A C 1
ATOM 692 O O . VAL A 1 85 ? 9.795 -3.883 -17.355 1.00 95.56 85 VAL A O 1
ATOM 695 N N . PHE A 1 86 ? 11.183 -2.116 -17.178 1.00 94.75 86 PHE A N 1
ATOM 696 C CA . PHE A 1 86 ? 12.424 -2.819 -16.911 1.00 94.75 86 PHE A CA 1
ATOM 697 C C . PHE A 1 86 ? 12.978 -2.360 -15.571 1.00 94.75 86 PHE A C 1
ATOM 699 O O . PHE A 1 86 ? 13.179 -1.167 -15.342 1.00 94.75 86 PHE A O 1
ATOM 706 N N . ILE A 1 87 ? 13.239 -3.316 -14.683 1.00 92.06 87 ILE A N 1
ATOM 707 C CA . ILE A 1 87 ? 13.655 -3.026 -13.312 1.00 92.06 87 ILE A CA 1
ATOM 708 C C . ILE A 1 87 ? 14.967 -3.700 -12.977 1.00 92.06 87 ILE A C 1
ATOM 710 O O . ILE A 1 87 ? 15.117 -4.898 -13.198 1.00 92.06 87 ILE A O 1
ATOM 714 N N . ARG A 1 88 ? 15.870 -2.972 -12.329 1.00 89.62 88 ARG A N 1
ATOM 715 C CA . ARG A 1 88 ? 17.042 -3.554 -11.674 1.00 89.62 88 ARG A CA 1
ATOM 716 C C . ARG A 1 88 ? 17.017 -3.308 -10.170 1.00 89.62 88 ARG A C 1
ATOM 718 O O . ARG A 1 88 ? 16.482 -2.308 -9.701 1.00 89.62 88 ARG A O 1
ATOM 725 N N . ALA A 1 89 ? 17.615 -4.227 -9.420 1.00 83.12 89 ALA A N 1
ATOM 726 C CA . ALA A 1 89 ? 17.926 -3.990 -8.015 1.00 83.12 89 ALA A CA 1
ATOM 727 C C . ALA A 1 89 ? 19.045 -2.938 -7.895 1.00 83.12 89 ALA A C 1
ATOM 729 O O . ALA A 1 89 ? 19.869 -2.827 -8.804 1.00 83.12 89 ALA A O 1
ATOM 730 N N . ALA A 1 90 ? 19.128 -2.239 -6.759 1.00 79.00 90 ALA A N 1
ATOM 731 C CA . ALA A 1 90 ? 20.097 -1.157 -6.524 1.00 79.00 90 ALA A CA 1
ATOM 732 C C . ALA A 1 90 ? 21.564 -1.484 -6.884 1.00 79.00 90 ALA A C 1
ATOM 734 O O . ALA A 1 90 ? 22.281 -0.667 -7.451 1.00 79.00 90 ALA A O 1
ATOM 735 N N . ALA A 1 91 ? 22.016 -2.713 -6.615 1.00 76.44 91 ALA A N 1
ATOM 736 C CA . ALA A 1 91 ? 23.380 -3.162 -6.925 1.00 76.44 91 ALA A CA 1
ATOM 737 C C . ALA A 1 91 ? 23.512 -3.912 -8.271 1.00 76.44 91 ALA A C 1
ATOM 739 O O . ALA A 1 91 ? 24.573 -4.460 -8.574 1.00 76.44 91 ALA A O 1
ATOM 740 N N . GLY A 1 92 ? 22.435 -4.002 -9.054 1.00 81.25 92 GLY A N 1
ATOM 741 C CA . GLY A 1 92 ? 22.382 -4.739 -10.314 1.00 81.25 92 GLY A CA 1
ATOM 742 C C . GLY A 1 92 ? 22.808 -3.898 -11.517 1.00 81.25 92 GLY A C 1
ATOM 743 O O . GLY A 1 92 ? 22.514 -2.705 -11.593 1.00 81.25 92 GLY A O 1
ATOM 744 N N . LEU A 1 93 ? 23.469 -4.545 -12.482 1.00 85.75 93 LEU A N 1
ATOM 745 C CA . LEU A 1 93 ? 23.782 -3.968 -13.801 1.00 85.75 93 LEU A CA 1
ATOM 746 C C . LEU A 1 93 ? 22.778 -4.388 -14.885 1.00 85.75 93 LEU A C 1
ATOM 748 O O . LEU A 1 93 ? 22.714 -3.766 -15.941 1.00 85.75 93 LEU A O 1
ATOM 752 N N . GLU A 1 94 ? 22.009 -5.444 -14.630 1.00 92.19 94 GLU A N 1
ATOM 753 C CA . GLU A 1 94 ? 21.020 -5.984 -15.560 1.00 92.19 94 GLU A CA 1
ATOM 754 C C . GLU A 1 94 ? 19.610 -5.606 -15.122 1.00 92.19 94 GLU A C 1
ATOM 756 O O . GLU A 1 94 ? 19.300 -5.572 -13.928 1.00 92.19 94 GLU A O 1
ATOM 761 N N . TYR A 1 95 ? 18.743 -5.386 -16.104 1.00 94.38 95 TYR A N 1
ATOM 762 C CA . TYR A 1 95 ? 17.334 -5.120 -15.891 1.00 94.38 95 TYR A CA 1
ATOM 763 C C . TYR A 1 95 ? 16.500 -6.373 -16.141 1.00 94.38 95 TYR A C 1
ATOM 765 O O . TYR A 1 95 ? 16.669 -7.079 -17.131 1.00 94.38 95 TYR A O 1
ATOM 773 N N . THR A 1 96 ? 15.536 -6.609 -15.266 1.00 94.94 96 THR A N 1
ATOM 774 C CA . THR A 1 96 ? 14.486 -7.607 -15.425 1.00 94.94 96 THR A CA 1
ATOM 775 C C . THR A 1 96 ? 13.341 -7.012 -16.224 1.00 94.94 96 THR A C 1
ATOM 777 O O . THR A 1 96 ? 12.782 -5.988 -15.829 1.00 94.94 96 THR A O 1
ATOM 780 N N . TYR A 1 97 ? 12.951 -7.667 -17.318 1.00 96.81 97 TYR A N 1
ATOM 781 C CA . TYR A 1 97 ? 11.732 -7.294 -18.030 1.00 96.81 97 TYR A CA 1
ATOM 782 C C . TYR A 1 97 ? 10.505 -7.683 -17.200 1.00 96.81 97 TYR A C 1
ATOM 784 O O . TYR A 1 97 ? 10.251 -8.870 -17.004 1.00 96.81 97 TYR A O 1
ATOM 792 N N . LEU A 1 98 ? 9.749 -6.715 -16.690 1.00 94.25 98 LEU A N 1
ATOM 793 C CA . LEU A 1 98 ? 8.728 -6.985 -15.684 1.00 94.25 98 LEU A CA 1
ATOM 794 C C . LEU A 1 98 ? 7.338 -7.204 -16.290 1.00 94.25 98 LEU A C 1
ATOM 796 O O . LEU A 1 98 ? 6.736 -8.258 -16.081 1.00 94.25 98 LEU A O 1
ATOM 800 N N . ALA A 1 99 ? 6.841 -6.226 -17.045 1.00 96.00 99 ALA A N 1
ATOM 801 C CA . ALA A 1 99 ? 5.501 -6.245 -17.623 1.00 96.00 99 ALA A CA 1
ATOM 802 C C . ALA A 1 99 ? 5.358 -5.245 -18.781 1.00 96.00 99 ALA A C 1
ATOM 804 O O . ALA A 1 99 ? 6.167 -4.324 -18.937 1.00 96.00 99 ALA A O 1
ATOM 805 N N . ASP A 1 100 ? 4.297 -5.428 -19.563 1.00 97.25 100 ASP A N 1
ATOM 806 C CA . ASP A 1 100 ? 3.837 -4.450 -20.542 1.00 97.25 100 ASP A CA 1
ATOM 807 C C . ASP A 1 100 ? 2.958 -3.405 -19.841 1.00 97.25 100 ASP A C 1
ATOM 809 O O . ASP A 1 100 ? 2.075 -3.757 -19.058 1.00 97.25 100 ASP A O 1
ATOM 813 N N . ILE A 1 101 ? 3.156 -2.127 -20.150 1.00 96.69 101 ILE A N 1
ATOM 814 C CA . ILE A 1 101 ? 2.268 -1.037 -19.736 1.00 96.69 101 ILE A CA 1
ATOM 815 C C . ILE A 1 101 ? 1.073 -1.039 -20.686 1.00 96.69 101 ILE A C 1
ATOM 817 O O . ILE A 1 101 ? 1.233 -0.878 -21.897 1.00 96.69 101 ILE A O 1
ATOM 821 N N . GLN A 1 102 ? -0.123 -1.225 -20.138 1.00 94.62 102 GLN A N 1
ATOM 822 C CA . GLN A 1 102 ? -1.370 -1.215 -20.904 1.00 94.62 102 GLN A CA 1
ATOM 823 C C . GLN A 1 102 ? -1.968 0.184 -20.984 1.00 94.62 102 GLN A C 1
ATOM 825 O O . GLN A 1 102 ? -2.564 0.562 -21.992 1.00 94.62 102 GLN A O 1
ATOM 830 N N . HIS A 1 103 ? -1.820 0.955 -19.911 1.00 93.50 103 HIS A N 1
ATOM 831 C CA . HIS A 1 103 ? -2.465 2.245 -19.776 1.00 93.50 103 HIS A CA 1
ATOM 832 C C . HIS A 1 103 ? -1.661 3.151 -18.844 1.00 93.50 103 HIS A C 1
ATOM 834 O O . HIS A 1 103 ? -1.106 2.703 -17.843 1.00 93.50 103 HIS A O 1
ATOM 840 N N . VAL A 1 104 ? -1.619 4.438 -19.186 1.00 92.00 104 VAL A N 1
ATOM 841 C CA . VAL A 1 104 ? -1.168 5.507 -18.294 1.00 92.00 104 VAL A CA 1
ATOM 842 C C . VAL A 1 104 ? -2.420 6.250 -17.849 1.00 92.00 104 VAL A C 1
ATOM 844 O O . VAL A 1 104 ? -3.109 6.854 -18.673 1.00 92.00 104 VAL A O 1
ATOM 847 N N . GLY A 1 105 ? -2.737 6.127 -16.564 1.00 84.12 105 GLY A N 1
ATOM 848 C CA . GLY A 1 105 ? -3.908 6.713 -15.931 1.00 84.12 105 GLY A CA 1
ATOM 849 C C . GLY A 1 105 ? -3.674 8.150 -15.489 1.00 84.12 105 GLY A C 1
ATOM 850 O O . GLY A 1 105 ? -3.141 8.972 -16.233 1.00 84.12 105 GLY A O 1
ATOM 851 N N . MET A 1 106 ? -4.120 8.473 -14.274 1.00 79.69 106 MET A N 1
ATOM 852 C CA . MET A 1 106 ? -3.987 9.821 -13.730 1.00 79.69 106 MET A CA 1
ATOM 853 C C . MET A 1 106 ? -2.512 10.234 -13.679 1.00 79.69 106 MET A C 1
ATOM 855 O O . MET A 1 106 ? -1.667 9.509 -13.151 1.00 79.69 106 MET A O 1
ATOM 859 N N . HIS A 1 107 ? -2.214 11.406 -14.229 1.00 82.94 107 HIS A N 1
ATOM 860 C CA . HIS A 1 107 ? -0.886 11.998 -14.200 1.00 82.94 107 HIS A CA 1
ATOM 861 C C . HIS A 1 107 ? -0.986 13.493 -13.899 1.00 82.94 107 HIS A C 1
ATOM 863 O O . HIS A 1 107 ? -1.919 14.175 -14.324 1.00 82.94 107 HIS A O 1
ATOM 869 N N . GLY A 1 108 ? -0.013 14.019 -13.168 1.00 76.31 108 GLY A N 1
ATOM 870 C CA . GLY A 1 108 ? -0.017 15.401 -12.706 1.00 76.31 108 GLY A CA 1
ATOM 871 C C . GLY A 1 108 ? 1.232 15.713 -11.902 1.00 76.31 108 GLY A C 1
ATOM 872 O O . GLY A 1 108 ? 2.115 14.872 -11.760 1.00 76.31 108 GLY A O 1
ATOM 873 N N . GLY A 1 109 ? 1.332 16.926 -11.379 1.00 70.94 109 GLY A N 1
ATOM 874 C CA . GLY A 1 109 ? 2.450 17.293 -10.524 1.00 70.94 109 GLY A CA 1
ATOM 875 C C . GLY A 1 109 ? 2.102 18.438 -9.598 1.00 70.94 109 GLY A C 1
ATOM 876 O O . GLY A 1 109 ? 1.299 19.306 -9.944 1.00 70.94 109 GLY A O 1
ATOM 877 N N . GLY A 1 110 ? 2.697 18.392 -8.413 1.00 67.19 110 GLY A N 1
ATOM 878 C CA . GLY A 1 110 ? 2.702 19.475 -7.447 1.00 67.19 110 GLY A CA 1
ATOM 879 C C . GLY A 1 110 ? 4.010 20.269 -7.506 1.00 67.19 110 GLY A C 1
ATOM 880 O O . GLY A 1 110 ? 4.836 20.058 -8.395 1.00 67.19 110 GLY A O 1
ATOM 881 N N . PRO A 1 111 ? 4.229 21.177 -6.542 1.00 65.12 111 PRO A N 1
ATOM 882 C CA . PRO A 1 111 ? 5.450 21.978 -6.463 1.00 65.12 111 PRO A CA 1
ATOM 883 C C . PRO A 1 111 ? 6.734 21.148 -6.300 1.00 65.12 111 PRO A C 1
ATOM 885 O O . PRO A 1 111 ? 7.807 21.612 -6.675 1.00 65.12 111 PRO A O 1
ATOM 888 N N . GLU A 1 112 ? 6.628 19.941 -5.736 1.00 69.81 112 GLU A N 1
ATOM 889 C CA . GLU A 1 112 ? 7.780 19.132 -5.316 1.00 69.81 112 GLU A CA 1
ATOM 890 C C . GLU A 1 112 ? 8.033 17.909 -6.212 1.00 69.81 112 GLU A C 1
ATOM 892 O O . GLU A 1 112 ? 9.186 17.537 -6.435 1.00 69.81 112 GLU A O 1
ATOM 897 N N . SER A 1 113 ? 6.987 17.313 -6.791 1.00 78.62 113 SER A N 1
ATOM 898 C CA . SER A 1 113 ? 7.102 16.141 -7.666 1.00 78.62 113 SER A CA 1
ATOM 899 C C . SER A 1 113 ? 6.038 16.108 -8.763 1.00 78.62 113 SER A C 1
ATOM 901 O O . SER A 1 113 ? 4.964 16.703 -8.646 1.00 78.62 113 SER A O 1
ATOM 903 N N . CYS A 1 114 ? 6.334 15.384 -9.839 1.00 85.75 114 CYS A N 1
ATOM 904 C CA . CYS A 1 114 ? 5.344 14.910 -10.796 1.00 85.75 114 CYS A CA 1
ATOM 905 C C . CYS A 1 114 ? 5.129 13.404 -10.616 1.00 85.75 114 CYS A C 1
ATOM 907 O O . CYS A 1 114 ? 6.010 12.693 -10.133 1.00 85.75 114 CYS A O 1
ATOM 909 N N . GLN A 1 115 ? 3.951 12.922 -10.998 1.00 86.06 115 GLN A N 1
ATOM 910 C CA . GLN A 1 115 ? 3.592 11.517 -10.916 1.00 86.06 115 GLN A CA 1
ATOM 911 C C . GLN A 1 115 ? 2.730 11.078 -12.093 1.00 86.06 115 GLN A C 1
ATOM 913 O O . GLN A 1 115 ? 2.004 11.874 -12.697 1.00 86.06 115 GLN A O 1
ATOM 918 N N . ALA A 1 116 ? 2.789 9.787 -12.385 1.00 89.50 116 ALA A N 1
ATOM 919 C CA . ALA A 1 116 ? 1.876 9.120 -13.296 1.00 89.50 116 ALA A CA 1
ATOM 920 C C . ALA A 1 116 ? 1.577 7.714 -12.774 1.00 89.50 116 ALA A C 1
ATOM 922 O O . ALA A 1 116 ? 2.474 7.024 -12.294 1.00 89.50 116 ALA A O 1
ATOM 923 N N . MET A 1 117 ? 0.315 7.309 -12.871 1.00 89.69 117 MET A N 1
ATOM 924 C CA . MET A 1 117 ? -0.135 5.959 -12.550 1.00 89.69 117 MET A CA 1
ATOM 925 C C . MET A 1 117 ? -0.124 5.098 -13.814 1.00 89.69 117 MET A C 1
ATOM 927 O O . MET A 1 117 ? -0.606 5.532 -14.862 1.00 89.69 117 MET A O 1
ATOM 931 N N . MET A 1 118 ? 0.397 3.880 -13.722 1.00 92.81 118 MET A N 1
ATOM 932 C CA . MET A 1 118 ? 0.476 2.930 -14.827 1.00 92.81 118 MET A CA 1
ATOM 933 C C . MET A 1 118 ? -0.224 1.632 -14.468 1.00 92.81 118 MET A C 1
ATOM 935 O O . MET A 1 118 ? 0.080 1.039 -13.434 1.00 92.81 118 MET A O 1
ATOM 939 N N . ASP A 1 119 ? -1.076 1.163 -15.374 1.00 93.19 119 ASP A N 1
ATOM 940 C CA . ASP A 1 119 ? -1.643 -0.179 -15.321 1.00 93.19 119 ASP A CA 1
ATOM 941 C C . ASP A 1 119 ? -0.789 -1.108 -16.196 1.00 93.19 119 ASP A C 1
ATOM 943 O O . ASP A 1 119 ? -0.451 -0.778 -17.343 1.00 93.19 119 ASP A O 1
ATOM 947 N N . VAL A 1 120 ? -0.429 -2.274 -15.667 1.00 94.00 120 VAL A N 1
ATOM 948 C CA . VAL A 1 120 ? 0.446 -3.251 -16.322 1.00 94.00 120 VAL A CA 1
ATOM 949 C C . VAL A 1 120 ? -0.245 -4.589 -16.533 1.00 94.00 120 VAL A C 1
ATOM 951 O O . VAL A 1 120 ? -1.131 -4.985 -15.783 1.00 94.00 120 VAL A O 1
ATOM 954 N N . SER A 1 121 ? 0.182 -5.314 -17.566 1.00 92.94 121 SER A N 1
ATOM 955 C CA . SER A 1 121 ? -0.293 -6.668 -17.833 1.00 92.94 121 SER A CA 1
ATOM 956 C C . SER A 1 121 ? 0.842 -7.589 -18.294 1.00 92.94 121 SER A C 1
ATOM 958 O O . SER A 1 121 ? 1.716 -7.168 -19.060 1.00 92.94 121 SER A O 1
ATOM 960 N N . PRO A 1 122 ? 0.838 -8.861 -17.856 1.00 92.19 122 PRO A N 1
ATOM 961 C CA . PRO A 1 122 ? -0.027 -9.410 -16.801 1.00 92.19 122 PRO A CA 1
ATOM 962 C C . PRO A 1 122 ? 0.339 -8.860 -15.407 1.00 92.19 122 PRO A C 1
ATOM 964 O O . PRO A 1 122 ? 1.421 -8.281 -15.264 1.00 92.19 122 PRO A O 1
ATOM 967 N N . PRO A 1 123 ? -0.507 -9.084 -14.380 1.00 90.62 123 PRO A N 1
ATOM 968 C CA . PRO A 1 123 ? -0.154 -8.788 -12.996 1.00 90.62 123 PRO A CA 1
ATOM 969 C C . PRO A 1 123 ? 1.185 -9.426 -12.607 1.00 90.62 123 PRO A C 1
ATOM 971 O O . PRO A 1 123 ? 1.496 -10.563 -12.979 1.00 90.62 123 PRO A O 1
ATOM 974 N N . ILE A 1 124 ? 1.998 -8.682 -11.867 1.00 91.44 124 ILE A N 1
ATOM 975 C CA . ILE A 1 124 ? 3.356 -9.063 -11.498 1.00 91.44 124 ILE A CA 1
ATOM 976 C C . ILE A 1 124 ? 3.316 -9.935 -10.237 1.00 91.44 124 ILE A C 1
ATOM 978 O O . ILE A 1 124 ? 2.872 -9.465 -9.188 1.00 91.44 124 ILE A O 1
ATOM 982 N N . PRO A 1 125 ? 3.846 -11.170 -10.269 1.00 91.44 125 PRO A N 1
ATOM 983 C CA . PRO A 1 125 ? 3.876 -12.029 -9.091 1.00 91.44 125 PRO A CA 1
ATOM 984 C C . PRO A 1 125 ? 4.621 -11.387 -7.912 1.00 91.44 125 PRO A C 1
ATOM 986 O O . PRO A 1 125 ? 5.716 -10.844 -8.090 1.00 91.44 125 PRO A O 1
ATOM 989 N N . THR A 1 126 ? 4.087 -11.492 -6.690 1.00 89.75 126 THR A N 1
ATOM 990 C CA . THR A 1 126 ? 4.681 -10.800 -5.528 1.00 89.75 126 THR A CA 1
ATOM 991 C C . THR A 1 126 ? 6.089 -11.296 -5.210 1.00 89.75 126 THR A C 1
ATOM 993 O O . THR A 1 126 ? 6.930 -10.518 -4.766 1.00 89.75 126 THR A O 1
ATOM 996 N N . HIS A 1 127 ? 6.394 -12.565 -5.502 1.00 89.75 127 HIS A N 1
ATOM 997 C CA . HIS A 1 127 ? 7.739 -13.120 -5.332 1.00 89.75 127 HIS A CA 1
ATOM 998 C C . HIS A 1 127 ? 8.773 -12.469 -6.265 1.00 89.75 127 HIS A C 1
ATOM 1000 O O . HIS A 1 127 ? 9.936 -12.349 -5.884 1.00 89.75 127 HIS A O 1
ATOM 1006 N N . VAL A 1 128 ? 8.363 -12.020 -7.459 1.00 89.94 128 VAL A N 1
ATOM 1007 C CA . VAL A 1 128 ? 9.228 -11.263 -8.379 1.00 89.94 128 VAL A CA 1
ATOM 1008 C C . VAL A 1 128 ? 9.452 -9.855 -7.835 1.00 89.94 128 VAL A C 1
ATOM 1010 O O . VAL A 1 128 ? 10.597 -9.419 -7.746 1.00 89.94 128 VAL A O 1
ATOM 1013 N N . LEU A 1 129 ? 8.386 -9.167 -7.401 1.00 87.44 129 LEU A N 1
ATOM 1014 C CA . LEU A 1 129 ? 8.502 -7.845 -6.769 1.00 87.44 129 LEU A CA 1
ATOM 1015 C C . LEU A 1 129 ? 9.404 -7.893 -5.531 1.00 87.44 129 LEU A C 1
ATOM 1017 O O . LEU A 1 129 ? 10.264 -7.032 -5.361 1.00 87.44 129 LEU A O 1
ATOM 1021 N N . ALA A 1 130 ? 9.259 -8.921 -4.695 1.00 86.62 130 ALA A N 1
ATOM 1022 C CA . ALA A 1 130 ? 10.088 -9.117 -3.514 1.00 86.62 130 ALA A CA 1
ATOM 1023 C C . ALA A 1 130 ? 11.559 -9.368 -3.873 1.00 86.62 130 ALA A C 1
ATOM 1025 O O . ALA A 1 130 ? 12.441 -8.747 -3.284 1.00 86.62 130 ALA A O 1
ATOM 1026 N N . ALA A 1 131 ? 11.835 -10.224 -4.863 1.00 86.88 131 ALA A N 1
ATOM 1027 C CA . ALA A 1 131 ? 13.200 -10.515 -5.308 1.00 86.88 131 ALA A CA 1
ATOM 1028 C C . ALA A 1 131 ? 13.920 -9.280 -5.871 1.00 86.88 131 ALA A C 1
ATOM 1030 O O . ALA A 1 131 ? 15.132 -9.152 -5.717 1.00 86.88 131 ALA A O 1
ATOM 1031 N N . LEU A 1 132 ? 13.173 -8.366 -6.496 1.00 83.62 132 LEU A N 1
ATOM 1032 C CA . LEU A 1 132 ? 13.708 -7.112 -7.022 1.00 83.62 132 LEU A CA 1
ATOM 1033 C C . LEU A 1 132 ? 13.815 -6.010 -5.957 1.00 83.62 132 LEU A C 1
ATOM 1035 O O . LEU A 1 132 ? 14.472 -5.010 -6.210 1.00 83.62 132 LEU A O 1
ATOM 1039 N N . GLY A 1 133 ? 13.213 -6.184 -4.775 1.00 81.94 133 GLY A N 1
ATOM 1040 C CA . GLY A 1 133 ? 13.177 -5.171 -3.711 1.00 81.94 133 GLY A CA 1
ATOM 1041 C C . GLY A 1 133 ? 12.006 -4.184 -3.805 1.00 81.94 133 GLY A C 1
ATOM 1042 O O . GLY A 1 133 ? 11.977 -3.203 -3.069 1.00 81.94 133 GLY A O 1
ATOM 1043 N N . GLY A 1 134 ? 11.030 -4.441 -4.679 1.00 79.81 134 GLY A N 1
ATOM 1044 C CA . GLY A 1 134 ? 9.814 -3.632 -4.858 1.00 79.81 134 GLY A CA 1
ATOM 1045 C C . GLY A 1 134 ? 8.688 -3.970 -3.890 1.00 79.81 134 GLY A C 1
ATOM 1046 O O . GLY A 1 134 ? 7.726 -3.219 -3.779 1.00 79.81 134 GLY A O 1
ATOM 1047 N N . LEU A 1 135 ? 8.818 -5.085 -3.171 1.00 85.12 135 LEU A N 1
ATOM 1048 C CA . LEU A 1 135 ? 7.926 -5.476 -2.091 1.00 85.12 135 LEU A CA 1
ATOM 1049 C C . LEU A 1 135 ? 8.754 -5.875 -0.870 1.00 85.12 135 LEU A C 1
ATOM 1051 O O . LEU A 1 135 ? 9.475 -6.870 -0.893 1.00 85.12 135 LEU A O 1
ATOM 1055 N N . TYR A 1 136 ? 8.619 -5.126 0.223 1.00 85.44 136 TYR A N 1
ATOM 1056 C CA . TYR A 1 136 ? 9.223 -5.518 1.493 1.00 85.44 136 TYR A CA 1
ATOM 1057 C C . TYR A 1 136 ? 8.519 -6.756 2.054 1.00 85.44 136 TYR A C 1
ATOM 1059 O O . TYR A 1 136 ? 7.309 -6.718 2.269 1.00 85.44 136 TYR A O 1
ATOM 1067 N N . LEU A 1 137 ? 9.269 -7.821 2.339 1.00 88.25 137 LEU A N 1
ATOM 1068 C CA . LEU A 1 137 ? 8.795 -8.971 3.107 1.00 88.25 137 LEU A CA 1
ATOM 1069 C C . LEU A 1 137 ? 9.472 -8.961 4.475 1.00 88.25 137 LEU A C 1
ATOM 1071 O O . LEU A 1 137 ? 10.700 -9.000 4.568 1.00 88.25 137 LEU A O 1
ATOM 1075 N N . HIS A 1 138 ? 8.671 -8.913 5.538 1.00 89.94 138 HIS A N 1
ATOM 1076 C CA . HIS A 1 138 ? 9.203 -8.903 6.894 1.00 89.94 138 HIS A CA 1
ATOM 1077 C C . HIS A 1 138 ? 10.004 -10.196 7.172 1.00 89.94 138 HIS A C 1
ATOM 1079 O O . HIS A 1 138 ? 9.509 -11.278 6.847 1.00 89.94 138 HIS A O 1
ATOM 1085 N N . PRO A 1 139 ? 11.196 -10.145 7.807 1.00 90.94 139 PRO A N 1
ATOM 1086 C CA . PRO A 1 139 ? 12.024 -11.333 8.062 1.00 90.94 139 PRO A CA 1
ATOM 1087 C C . PRO A 1 139 ? 11.311 -12.445 8.841 1.00 90.94 139 PRO A C 1
ATOM 1089 O O . PRO A 1 139 ? 11.501 -13.626 8.568 1.00 90.94 139 PRO A O 1
ATOM 1092 N N . SER A 1 140 ? 10.452 -12.070 9.790 1.00 92.81 140 SER A N 1
ATOM 1093 C CA . SER A 1 140 ? 9.607 -13.007 10.549 1.00 92.81 140 SER A CA 1
ATOM 1094 C C . SER A 1 140 ? 8.370 -13.506 9.784 1.00 92.81 140 SER A C 1
ATOM 1096 O O . SER A 1 140 ? 7.557 -14.232 10.353 1.00 92.81 140 SER A O 1
ATOM 1098 N N . GLY A 1 141 ? 8.181 -13.096 8.528 1.00 91.62 141 GLY A N 1
ATOM 1099 C CA . GLY A 1 141 ? 6.979 -13.369 7.745 1.00 91.62 141 GLY A CA 1
ATOM 1100 C C . GLY A 1 141 ? 5.705 -12.870 8.429 1.00 91.62 141 GLY A C 1
ATOM 1101 O O . GLY A 1 141 ? 5.716 -11.883 9.169 1.00 91.62 141 GLY A O 1
ATOM 1102 N N . ASP A 1 142 ? 4.610 -13.600 8.222 1.00 92.50 142 ASP A N 1
ATOM 1103 C CA . ASP A 1 142 ? 3.269 -13.256 8.718 1.00 92.50 142 ASP A CA 1
ATOM 1104 C C . ASP A 1 142 ? 3.169 -13.261 10.256 1.00 92.50 142 ASP A C 1
ATOM 1106 O O . ASP A 1 142 ? 2.289 -12.621 10.835 1.00 92.50 142 ASP A O 1
ATOM 1110 N N . ALA A 1 143 ? 4.128 -13.889 10.951 1.00 94.31 143 ALA A N 1
ATOM 1111 C CA . ALA A 1 143 ? 4.204 -13.852 12.410 1.00 94.31 143 ALA A CA 1
ATOM 1112 C C . ALA A 1 143 ? 4.419 -12.433 12.967 1.00 94.31 143 ALA A C 1
ATOM 1114 O O . ALA A 1 143 ? 3.965 -12.149 14.075 1.00 94.31 143 ALA A O 1
ATOM 1115 N N . ALA A 1 144 ? 5.067 -11.530 12.222 1.00 93.06 144 ALA A N 1
ATOM 1116 C CA . ALA A 1 144 ? 5.216 -10.138 12.657 1.00 93.06 144 ALA A CA 1
ATOM 1117 C C . ALA A 1 144 ? 3.867 -9.410 12.717 1.00 93.06 144 ALA A C 1
ATOM 1119 O O . ALA A 1 144 ? 3.570 -8.729 13.699 1.00 93.06 144 ALA A O 1
ATOM 1120 N N . MET A 1 145 ? 3.008 -9.642 11.726 1.00 92.88 145 MET A N 1
ATOM 1121 C CA . MET A 1 145 ? 1.652 -9.111 11.723 1.00 92.88 145 MET A CA 1
ATOM 1122 C C . MET A 1 145 ? 0.808 -9.700 12.857 1.00 92.88 145 MET A C 1
ATOM 1124 O O . MET A 1 145 ? 0.143 -8.961 13.578 1.00 92.88 145 MET A O 1
ATOM 1128 N N . ASN A 1 146 ? 0.899 -11.011 13.091 1.00 94.44 146 ASN A N 1
ATOM 1129 C CA . ASN A 1 146 ? 0.202 -11.662 14.206 1.00 94.44 146 ASN A CA 1
ATOM 1130 C C . ASN A 1 146 ? 0.668 -11.137 15.576 1.00 94.44 146 ASN A C 1
ATOM 1132 O O . ASN A 1 146 ? -0.140 -10.994 16.499 1.00 94.44 146 ASN A O 1
ATOM 1136 N N . SER A 1 147 ? 1.952 -10.793 15.706 1.00 94.88 147 SER A N 1
ATOM 1137 C CA . SER A 1 147 ? 2.481 -10.124 16.895 1.00 94.88 147 SER A CA 1
ATOM 1138 C C . SER A 1 147 ? 1.867 -8.733 17.075 1.00 94.88 147 SER A C 1
ATOM 1140 O O . SER A 1 147 ? 1.405 -8.422 18.170 1.00 94.88 147 SER A O 1
ATOM 1142 N N . ALA A 1 148 ? 1.800 -7.916 16.017 1.00 93.00 148 ALA A N 1
ATOM 1143 C CA . ALA A 1 148 ? 1.189 -6.584 16.069 1.00 93.00 148 ALA A CA 1
ATOM 1144 C C . ALA A 1 148 ? -0.309 -6.645 16.422 1.00 93.00 148 ALA A C 1
ATOM 1146 O O . ALA A 1 148 ? -0.774 -5.909 17.292 1.00 93.00 148 ALA A O 1
ATOM 1147 N N . VAL A 1 149 ? -1.048 -7.592 15.832 1.00 93.50 149 VAL A N 1
ATOM 1148 C CA . VAL A 1 149 ? -2.458 -7.876 16.158 1.00 93.50 149 VAL A CA 1
ATOM 1149 C C . VAL A 1 149 ? -2.620 -8.243 17.630 1.00 93.50 149 VAL A C 1
ATOM 1151 O O . VAL A 1 149 ? -3.518 -7.739 18.304 1.00 93.50 149 VAL A O 1
ATOM 1154 N N . THR A 1 150 ? -1.753 -9.114 18.146 1.00 94.56 150 THR A N 1
ATOM 1155 C CA . THR A 1 150 ? -1.794 -9.537 19.551 1.00 94.56 150 THR A CA 1
ATOM 1156 C C . THR A 1 150 ? -1.523 -8.359 20.486 1.00 94.56 150 THR A C 1
ATOM 1158 O O . THR A 1 150 ? -2.261 -8.169 21.453 1.00 94.56 150 THR A O 1
ATOM 1161 N N . SER A 1 151 ? -0.522 -7.530 20.176 1.00 94.31 151 SER A N 1
ATOM 1162 C CA . SER A 1 151 ? -0.234 -6.299 20.920 1.00 94.31 151 SER A CA 1
ATOM 1163 C C . SER A 1 151 ? -1.423 -5.342 20.915 1.00 94.31 151 SER A C 1
ATOM 1165 O O . SER A 1 151 ? -1.790 -4.835 21.970 1.00 94.31 151 SER A O 1
ATOM 1167 N N . LEU A 1 152 ? -2.079 -5.155 19.765 1.00 92.25 152 LEU A N 1
ATOM 1168 C CA . LEU A 1 152 ? -3.259 -4.297 19.655 1.00 92.25 152 LEU A CA 1
ATOM 1169 C C . LEU A 1 152 ? -4.433 -4.819 20.497 1.00 92.25 152 LEU A C 1
ATOM 1171 O O . LEU A 1 152 ? -5.110 -4.036 21.154 1.00 92.25 152 LEU A O 1
ATOM 1175 N N . ARG A 1 153 ? -4.668 -6.137 20.523 1.00 90.81 153 ARG A N 1
ATOM 1176 C CA . ARG A 1 153 ? -5.728 -6.750 21.351 1.00 90.81 153 ARG A CA 1
ATOM 1177 C C . ARG A 1 153 ? -5.475 -6.622 22.848 1.00 90.81 153 ARG A C 1
ATOM 1179 O O . ARG A 1 153 ? -6.427 -6.506 23.611 1.00 90.81 153 ARG A O 1
ATOM 1186 N N . ASN A 1 154 ? -4.210 -6.665 23.252 1.00 92.88 154 ASN A N 1
ATOM 1187 C CA . ASN A 1 154 ? -3.803 -6.548 24.649 1.00 92.88 154 ASN A CA 1
ATOM 1188 C C . ASN A 1 154 ? -3.597 -5.092 25.090 1.00 92.88 154 ASN A C 1
ATOM 1190 O O . ASN A 1 154 ? -3.286 -4.853 26.256 1.00 92.88 154 ASN A O 1
ATOM 1194 N N . ALA A 1 155 ? -3.744 -4.130 24.176 1.00 92.00 155 ALA A N 1
ATOM 1195 C CA . ALA A 1 155 ? -3.532 -2.722 24.450 1.00 92.00 155 ALA A CA 1
ATOM 1196 C C . ALA A 1 155 ? -4.574 -2.196 25.444 1.00 92.00 155 ALA A C 1
ATOM 1198 O O . ALA A 1 155 ? -5.781 -2.296 25.217 1.00 92.00 155 ALA A O 1
ATOM 1199 N N . THR A 1 156 ? -4.103 -1.593 26.534 1.00 90.62 156 THR A N 1
ATOM 1200 C CA . THR A 1 156 ? -4.967 -1.020 27.580 1.00 90.62 156 THR A CA 1
ATOM 1201 C C . THR A 1 156 ? -5.006 0.504 27.532 1.00 90.62 156 THR A C 1
ATOM 1203 O O . THR A 1 156 ? -5.985 1.107 27.968 1.00 90.62 156 THR A O 1
ATOM 1206 N N . THR A 1 157 ? -3.986 1.130 26.942 1.00 91.12 157 THR A N 1
ATOM 1207 C CA . THR A 1 157 ? -3.853 2.587 26.803 1.00 91.12 157 THR A CA 1
ATOM 1208 C C . THR A 1 157 ? -3.860 3.024 25.335 1.00 91.12 157 THR A C 1
ATOM 1210 O O . THR A 1 157 ? -3.705 2.210 24.421 1.00 91.12 157 THR A O 1
ATOM 1213 N N . ALA A 1 158 ? -4.035 4.324 25.085 1.00 88.00 158 ALA A N 1
ATOM 1214 C CA . ALA A 1 158 ? -3.913 4.888 23.738 1.00 88.00 158 ALA A CA 1
ATOM 1215 C C . ALA A 1 158 ? -2.487 4.745 23.186 1.00 88.00 158 ALA A C 1
ATOM 1217 O O . ALA A 1 158 ? -2.298 4.436 22.008 1.00 88.00 158 ALA A O 1
ATOM 1218 N N . GLN A 1 159 ? -1.487 4.879 24.058 1.00 89.69 159 GLN A N 1
ATOM 1219 C CA . GLN A 1 159 ? -0.083 4.696 23.709 1.00 89.69 159 GLN A CA 1
ATOM 1220 C C . GLN A 1 159 ? 0.256 3.235 23.365 1.00 89.69 159 GLN A C 1
ATOM 1222 O O . GLN A 1 159 ? 1.032 3.002 22.436 1.00 89.69 159 GLN 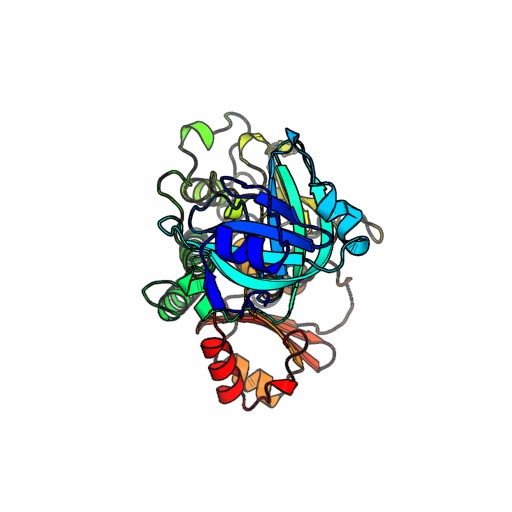A O 1
ATOM 1227 N N . ASP A 1 160 ? -0.348 2.248 24.039 1.00 92.56 160 ASP A N 1
ATOM 1228 C CA . ASP A 1 160 ? -0.202 0.830 23.673 1.00 92.56 160 ASP A CA 1
ATOM 1229 C C . ASP A 1 160 ? -0.724 0.585 22.249 1.00 92.56 160 ASP A C 1
ATOM 1231 O O . ASP A 1 160 ? -0.069 -0.078 21.444 1.00 92.56 160 ASP A O 1
ATOM 1235 N N . ARG A 1 161 ? -1.888 1.164 21.916 1.00 90.12 161 ARG A N 1
ATOM 1236 C CA . ARG A 1 161 ? -2.497 1.051 20.580 1.00 90.12 161 ARG A CA 1
ATOM 1237 C C . ARG A 1 161 ? -1.620 1.691 19.506 1.00 90.12 161 ARG A C 1
ATOM 1239 O O . ARG A 1 161 ? -1.403 1.084 18.460 1.00 90.12 161 ARG A O 1
ATOM 1246 N N . LEU A 1 162 ? -1.071 2.874 19.781 1.00 88.38 162 LEU A N 1
ATOM 1247 C CA . LEU A 1 162 ? -0.130 3.543 18.882 1.00 88.38 162 LEU A CA 1
ATOM 1248 C C . LEU A 1 162 ? 1.164 2.733 18.691 1.00 88.38 162 LEU A C 1
ATOM 1250 O O . LEU A 1 162 ? 1.676 2.628 17.582 1.00 88.38 162 LEU A O 1
ATOM 1254 N N . THR A 1 163 ? 1.666 2.105 19.753 1.00 90.56 163 THR A N 1
ATOM 1255 C CA . THR A 1 163 ? 2.851 1.237 19.677 1.00 90.56 163 THR A CA 1
ATOM 1256 C C . THR A 1 163 ? 2.565 -0.018 18.847 1.00 90.56 163 THR A C 1
ATOM 1258 O O . THR A 1 163 ? 3.389 -0.434 18.035 1.00 90.56 163 THR A O 1
ATOM 1261 N N . ALA A 1 164 ? 1.377 -0.613 18.992 1.00 91.38 164 ALA A N 1
ATOM 1262 C CA . ALA A 1 164 ? 0.956 -1.735 18.155 1.00 91.38 164 ALA A CA 1
ATOM 1263 C C . ALA A 1 164 ? 0.814 -1.338 16.674 1.00 91.38 164 ALA A C 1
ATOM 1265 O O . ALA A 1 164 ? 1.178 -2.124 15.797 1.00 91.38 164 ALA A O 1
ATOM 1266 N N . LEU A 1 165 ? 0.341 -0.116 16.391 1.00 89.00 165 LEU A N 1
ATOM 1267 C CA . LEU A 1 165 ? 0.251 0.424 15.033 1.00 89.00 165 LEU A CA 1
ATOM 1268 C C . LEU A 1 165 ? 1.612 0.472 14.333 1.00 89.00 165 LEU A C 1
ATOM 1270 O O . LEU A 1 165 ? 1.683 0.138 13.153 1.00 89.00 165 LEU A O 1
ATOM 1274 N N . GLN A 1 166 ? 2.691 0.824 15.038 1.00 90.50 166 GLN A N 1
ATOM 1275 C CA . GLN A 1 166 ? 4.034 0.806 14.451 1.00 90.50 166 GLN A CA 1
ATOM 1276 C C . GLN A 1 166 ? 4.367 -0.571 13.863 1.00 90.50 166 GLN A C 1
ATOM 1278 O O . GLN A 1 166 ? 4.801 -0.656 12.718 1.00 90.50 166 GLN A O 1
ATOM 1283 N N . GLY A 1 167 ? 4.073 -1.655 14.587 1.00 89.88 167 GLY A N 1
ATOM 1284 C CA . GLY A 1 167 ? 4.286 -3.016 14.089 1.00 89.88 167 GLY A CA 1
ATOM 1285 C C . GLY A 1 167 ? 3.472 -3.342 12.830 1.00 89.88 167 GLY A C 1
ATOM 1286 O O . GLY A 1 167 ? 3.969 -4.032 11.940 1.00 89.88 167 GLY A O 1
ATOM 1287 N N . PHE A 1 168 ? 2.247 -2.816 12.714 1.00 87.94 168 PHE A N 1
ATOM 1288 C CA . PHE A 1 168 ? 1.448 -2.943 11.490 1.00 87.94 168 PHE A CA 1
ATOM 1289 C C . PHE A 1 168 ? 2.079 -2.201 10.316 1.00 87.94 168 PHE A C 1
ATOM 1291 O O . PHE A 1 168 ? 2.242 -2.790 9.246 1.00 87.94 168 PHE A O 1
ATOM 1298 N N . VAL A 1 169 ? 2.462 -0.940 10.528 1.00 87.81 169 VAL A N 1
ATOM 1299 C CA . VAL A 1 169 ? 3.110 -0.111 9.506 1.00 87.81 169 VAL A CA 1
ATOM 1300 C C . VAL A 1 169 ? 4.402 -0.775 9.038 1.00 87.81 169 VAL A C 1
ATOM 1302 O O . VAL A 1 169 ? 4.615 -0.926 7.841 1.00 87.81 169 VAL A O 1
ATOM 1305 N N . GLU A 1 170 ? 5.247 -1.247 9.951 1.00 88.50 170 GLU A N 1
ATOM 1306 C CA . GLU A 1 170 ? 6.527 -1.864 9.597 1.00 88.50 170 GLU A CA 1
ATOM 1307 C C . GLU A 1 170 ? 6.377 -3.221 8.902 1.00 88.50 170 GLU A C 1
ATOM 1309 O O . GLU A 1 170 ? 7.156 -3.523 7.999 1.00 88.50 170 GLU A O 1
ATOM 1314 N N . TYR A 1 171 ? 5.375 -4.032 9.256 1.00 89.38 171 TYR A N 1
ATOM 1315 C CA . TYR A 1 171 ? 5.083 -5.260 8.510 1.00 89.38 171 TYR A CA 1
ATOM 1316 C C . TYR A 1 171 ? 4.701 -4.948 7.058 1.00 89.38 171 TYR A C 1
ATOM 1318 O O . TYR A 1 171 ? 5.197 -5.581 6.119 1.00 89.38 171 TYR A O 1
ATOM 1326 N N . TRP A 1 172 ? 3.823 -3.962 6.870 1.00 84.44 172 TRP A N 1
ATOM 1327 C CA . TRP A 1 172 ? 3.249 -3.667 5.565 1.00 84.44 172 TRP A CA 1
ATOM 1328 C C . TRP A 1 172 ? 4.167 -2.852 4.668 1.00 84.44 172 TRP A C 1
ATOM 1330 O O . TRP A 1 172 ? 4.404 -3.234 3.522 1.00 84.44 172 TRP A O 1
ATOM 1340 N N . ARG A 1 173 ? 4.711 -1.762 5.191 1.00 82.50 173 ARG A N 1
ATOM 1341 C CA . ARG A 1 173 ? 5.559 -0.821 4.460 1.00 82.50 173 ARG A CA 1
ATOM 1342 C C . ARG A 1 173 ? 7.041 -1.183 4.558 1.00 82.50 173 ARG A C 1
ATOM 1344 O O . ARG A 1 173 ? 7.807 -0.932 3.631 1.00 82.50 173 ARG A O 1
ATOM 1351 N N . GLY A 1 174 ? 7.460 -1.772 5.674 1.00 84.19 174 GLY A N 1
ATOM 1352 C CA . GLY A 1 174 ? 8.863 -1.958 6.041 1.00 84.19 174 GLY A CA 1
ATOM 1353 C C . GLY A 1 174 ? 9.325 -0.997 7.139 1.00 84.19 174 GLY A C 1
ATOM 1354 O O . GLY A 1 174 ? 8.661 0.008 7.399 1.00 84.19 174 GLY A O 1
ATOM 1355 N N . PRO A 1 175 ? 10.480 -1.27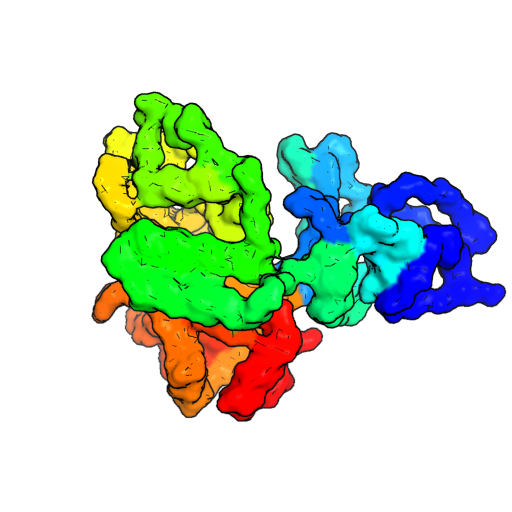0 7.777 1.00 87.38 175 PRO A N 1
ATOM 1356 C CA . PRO A 1 175 ? 10.928 -0.543 8.964 1.00 87.38 175 PRO A CA 1
ATOM 1357 C C . PRO A 1 175 ? 11.082 0.947 8.686 1.00 87.38 175 PRO A C 1
ATOM 1359 O O . PRO A 1 175 ? 11.518 1.311 7.594 1.00 87.38 175 PRO A O 1
ATOM 1362 N N . ILE A 1 176 ? 10.772 1.809 9.646 1.00 86.00 176 ILE A N 1
ATOM 1363 C CA . ILE A 1 176 ? 11.028 3.245 9.494 1.00 86.00 176 ILE A CA 1
ATOM 1364 C C . ILE A 1 176 ? 12.533 3.507 9.654 1.00 86.00 176 ILE A C 1
ATOM 1366 O O . ILE A 1 176 ? 13.149 2.903 10.529 1.00 86.00 176 ILE A O 1
ATOM 1370 N N . PRO A 1 177 ? 13.168 4.316 8.782 1.00 84.62 177 PRO A N 1
ATOM 1371 C CA . PRO A 1 177 ? 14.572 4.683 8.955 1.00 84.62 177 PRO A CA 1
ATOM 1372 C C . PRO A 1 177 ? 14.822 5.377 10.300 1.00 84.62 177 PRO A C 1
ATOM 1374 O O . PRO A 1 177 ? 13.949 6.088 10.790 1.00 84.62 177 PRO A O 1
ATOM 1377 N N . ASP A 1 178 ? 16.035 5.264 10.843 1.00 84.12 178 ASP A N 1
ATOM 1378 C CA . ASP A 1 178 ? 16.403 5.882 12.131 1.00 84.12 178 ASP A CA 1
ATOM 1379 C C . ASP A 1 178 ? 16.203 7.410 12.155 1.00 84.12 178 ASP A C 1
ATOM 1381 O O . ASP A 1 178 ? 15.948 8.001 13.200 1.00 84.12 178 ASP A O 1
ATOM 1385 N N . ASN A 1 179 ? 16.295 8.064 10.994 1.00 85.00 179 ASN A N 1
ATOM 1386 C CA . ASN A 1 179 ? 16.052 9.497 10.814 1.00 85.00 179 ASN A CA 1
ATOM 1387 C C . ASN A 1 179 ? 14.619 9.831 10.356 1.00 85.00 179 ASN A C 1
ATOM 1389 O O . ASN A 1 179 ? 14.359 10.973 9.976 1.00 85.00 179 ASN A O 1
ATOM 1393 N N . GLY A 1 180 ? 13.713 8.849 10.349 1.00 85.06 180 GLY A N 1
ATOM 1394 C CA . GLY A 1 180 ? 12.319 8.995 9.927 1.00 85.06 180 GLY A CA 1
ATOM 1395 C C . GLY A 1 180 ? 11.426 9.690 10.956 1.00 85.06 180 GLY A C 1
ATOM 1396 O O . GLY A 1 180 ? 10.323 10.100 10.611 1.00 85.06 180 GLY A O 1
ATOM 1397 N N . GLY A 1 181 ? 11.897 9.859 12.191 1.00 88.25 181 GLY A N 1
ATOM 1398 C CA . GLY A 1 181 ? 11.226 10.627 13.237 1.00 88.25 181 GLY A CA 1
ATOM 1399 C C . GLY A 1 181 ? 11.586 12.113 13.224 1.00 88.25 181 GLY A C 1
ATOM 1400 O O . GLY A 1 181 ? 12.689 12.489 12.818 1.00 88.25 181 GLY A O 1
ATOM 1401 N N . LEU A 1 182 ? 10.670 12.958 13.705 1.00 86.88 182 LEU A N 1
ATOM 1402 C CA . LEU A 1 182 ? 10.969 14.363 13.992 1.00 86.88 182 LEU A CA 1
ATOM 1403 C C . LEU A 1 182 ? 11.701 14.487 15.343 1.00 86.88 182 LEU A C 1
ATOM 1405 O O . LEU A 1 182 ? 11.298 13.837 16.314 1.00 86.88 182 LEU A O 1
ATOM 1409 N N . PRO A 1 183 ? 12.770 15.300 15.429 1.00 85.62 183 PRO A N 1
ATOM 1410 C CA . PRO A 1 183 ? 13.456 15.581 16.684 1.00 85.62 183 PRO A CA 1
ATOM 1411 C C . PRO A 1 183 ? 12.591 16.474 17.586 1.00 85.62 183 PRO A C 1
ATOM 1413 O O . PRO A 1 183 ? 11.677 17.146 17.109 1.00 85.62 183 PRO A O 1
ATOM 1416 N N . GLU A 1 184 ? 12.872 16.500 18.894 1.00 83.75 184 GLU A N 1
ATOM 1417 C CA . GLU A 1 184 ? 12.032 17.229 19.859 1.00 83.75 184 GLU A CA 1
ATOM 1418 C C . GLU A 1 184 ? 11.852 18.701 19.472 1.00 83.75 184 GLU A C 1
ATOM 1420 O O . GLU A 1 184 ? 10.734 19.193 19.490 1.00 83.75 184 GLU A O 1
ATOM 1425 N N . GLU A 1 185 ? 12.895 19.394 19.025 1.00 82.06 185 GLU A N 1
ATOM 1426 C CA . GLU A 1 185 ? 12.807 20.789 18.585 1.00 82.06 185 GLU A CA 1
ATOM 1427 C C . GLU A 1 185 ? 11.797 21.052 17.449 1.00 82.06 185 GLU A C 1
ATOM 1429 O O . GLU A 1 185 ? 11.273 22.160 17.371 1.00 82.06 185 GLU A O 1
ATOM 1434 N N . GLU A 1 186 ? 11.493 20.055 16.611 1.00 77.25 186 GLU A N 1
ATOM 1435 C CA . GLU A 1 186 ? 10.522 20.144 15.505 1.00 77.25 186 GLU A CA 1
ATOM 1436 C C . GLU A 1 186 ? 9.115 19.690 15.928 1.00 77.25 186 GLU A C 1
ATOM 1438 O O . GLU A 1 186 ? 8.118 20.088 15.333 1.00 77.25 186 GLU A O 1
ATOM 1443 N N . LEU A 1 187 ? 8.997 18.908 17.006 1.00 73.31 187 LEU A N 1
ATOM 1444 C CA . LEU A 1 187 ? 7.698 18.534 17.584 1.00 73.31 187 LEU A CA 1
ATOM 1445 C C . LEU A 1 187 ? 7.018 19.705 18.306 1.00 73.31 187 LEU A C 1
ATOM 1447 O O . LEU A 1 187 ? 5.807 19.672 18.547 1.00 73.31 187 LEU A O 1
ATOM 1451 N N . TRP A 1 188 ? 7.798 20.719 18.687 1.00 63.59 188 TRP A N 1
ATOM 1452 C CA . TRP A 1 188 ? 7.342 21.884 19.431 1.00 63.59 188 TRP A CA 1
ATOM 1453 C C . TRP A 1 188 ? 7.155 23.087 18.510 1.00 63.59 188 TRP A C 1
ATOM 1455 O O . TRP A 1 188 ? 8.068 23.887 18.325 1.00 63.59 188 TRP A O 1
ATOM 1465 N N . HIS A 1 189 ? 5.928 23.310 18.037 1.00 56.41 189 HIS A N 1
ATOM 1466 C CA . HIS A 1 189 ? 5.522 24.673 17.704 1.00 56.41 189 HIS A CA 1
ATOM 1467 C C . HIS A 1 189 ? 5.141 25.384 19.020 1.00 56.41 189 HIS A C 1
ATOM 1469 O O . HIS A 1 189 ? 4.174 24.960 19.664 1.00 56.41 189 HIS A O 1
ATOM 1475 N N . PRO A 1 190 ? 5.861 26.441 19.461 1.00 52.69 190 PRO A N 1
ATOM 1476 C CA . PRO A 1 190 ? 5.703 27.046 20.795 1.00 52.69 190 PRO A CA 1
ATOM 1477 C C . PRO A 1 190 ? 4.284 27.532 21.123 1.00 52.69 190 PRO A C 1
ATOM 1479 O O . PRO A 1 190 ? 3.952 27.727 22.289 1.00 52.69 190 PRO A O 1
ATOM 1482 N N . GLU A 1 191 ? 3.453 27.722 20.098 1.00 50.09 191 GLU A N 1
ATOM 1483 C CA . GLU A 1 191 ? 2.082 28.220 20.217 1.00 50.09 191 GLU A CA 1
ATOM 1484 C C . GLU A 1 191 ? 0.993 27.147 20.018 1.00 50.09 191 GLU A C 1
ATOM 1486 O O . GLU A 1 191 ? -0.162 27.418 20.338 1.00 50.09 191 GLU A O 1
ATOM 1491 N N . LEU A 1 192 ? 1.317 25.942 19.514 1.00 52.56 192 LEU A N 1
ATOM 1492 C CA . LEU A 1 192 ? 0.312 25.024 18.935 1.00 52.56 192 LEU A CA 1
ATOM 1493 C C . LEU A 1 192 ? 0.299 23.595 19.506 1.00 52.56 192 LEU A C 1
ATOM 1495 O O . LEU A 1 192 ? -0.323 22.728 18.906 1.00 52.56 192 LEU A O 1
ATOM 1499 N N . GLY A 1 193 ? 0.967 23.354 20.643 1.00 60.81 193 GLY A N 1
ATOM 1500 C CA . GLY A 1 193 ? 1.156 22.048 21.303 1.00 60.81 193 GLY A CA 1
ATOM 1501 C C . GLY A 1 193 ? 0.277 20.896 20.793 1.00 60.81 193 GLY A C 1
ATOM 1502 O O . GLY A 1 193 ? -0.821 20.686 21.304 1.00 60.81 193 GLY A O 1
ATOM 1503 N N . ALA A 1 194 ? 0.774 20.145 19.801 1.00 63.56 194 ALA A N 1
ATOM 1504 C CA . ALA A 1 194 ? 0.039 19.028 19.212 1.00 63.56 194 ALA A CA 1
ATOM 1505 C C . ALA A 1 194 ? -0.372 18.005 20.293 1.00 63.56 194 ALA A C 1
ATOM 1507 O O . ALA A 1 194 ? 0.387 17.819 21.253 1.00 63.56 194 ALA A O 1
ATOM 1508 N N . PRO A 1 195 ? -1.517 17.305 20.159 1.00 71.62 195 PRO A N 1
ATOM 1509 C CA . PRO A 1 195 ? -1.899 16.221 21.059 1.00 71.62 195 PRO A CA 1
ATOM 1510 C C . PRO A 1 195 ? -0.737 15.260 21.319 1.00 71.62 195 PRO A C 1
ATOM 1512 O O . PRO A 1 195 ? -0.027 14.865 20.391 1.00 71.62 195 PRO A O 1
ATOM 1515 N N . LYS A 1 196 ? -0.537 14.851 22.579 1.00 77.50 196 LYS A N 1
ATOM 1516 C CA . LYS A 1 196 ? 0.610 14.010 22.978 1.00 77.50 196 LYS A CA 1
ATOM 1517 C C . LYS A 1 196 ? 0.731 12.741 22.137 1.00 77.50 196 LYS A C 1
ATOM 1519 O O . LYS A 1 196 ? 1.838 12.344 21.789 1.00 77.50 196 LYS A O 1
ATOM 1524 N N . LEU A 1 197 ? -0.402 12.139 21.783 1.00 80.44 197 LEU A N 1
ATOM 1525 C CA . LEU A 1 197 ? -0.444 10.937 20.961 1.00 80.44 197 LEU A CA 1
ATOM 1526 C C . LEU A 1 197 ? 0.081 11.183 19.534 1.00 80.44 197 LEU A C 1
ATOM 1528 O O . LEU A 1 197 ? 0.795 10.343 18.993 1.00 80.44 197 LEU A O 1
ATOM 1532 N N . LEU A 1 198 ? -0.187 12.352 18.946 1.00 78.44 198 LEU A N 1
ATOM 1533 C CA . LEU A 1 198 ? 0.387 12.731 17.651 1.00 78.44 198 LEU A CA 1
ATOM 1534 C C . LEU A 1 198 ? 1.861 13.058 17.743 1.00 78.44 198 LEU A C 1
ATOM 1536 O O . LEU A 1 198 ? 2.615 12.668 16.861 1.00 78.44 198 LEU A O 1
ATOM 1540 N N . GLN A 1 199 ? 2.294 13.711 18.821 1.00 81.12 199 GLN A N 1
ATOM 1541 C CA . GLN A 1 199 ? 3.724 13.886 19.054 1.00 81.12 199 GLN A CA 1
ATOM 1542 C C . GLN A 1 199 ? 4.422 12.523 19.106 1.00 81.12 199 GLN A C 1
ATOM 1544 O O . GLN A 1 199 ? 5.464 12.349 18.488 1.00 81.12 199 GLN A O 1
ATOM 1549 N N . SER A 1 200 ? 3.839 11.531 19.790 1.00 86.25 200 SER A N 1
ATOM 1550 C CA . SER A 1 200 ? 4.363 10.160 19.810 1.00 86.25 200 SER A CA 1
ATOM 1551 C C . SER A 1 200 ? 4.415 9.522 18.418 1.00 86.25 200 SER A C 1
ATOM 1553 O O . SER A 1 200 ? 5.383 8.830 18.115 1.00 86.25 200 SER A O 1
ATOM 1555 N N . PHE A 1 201 ? 3.423 9.766 17.558 1.00 86.50 201 PHE A N 1
ATOM 1556 C CA . PHE A 1 201 ? 3.451 9.303 16.168 1.00 86.50 201 PHE A CA 1
ATOM 1557 C C . PHE A 1 201 ? 4.579 9.986 15.375 1.00 86.50 201 PHE A C 1
ATOM 1559 O O . PHE A 1 201 ? 5.409 9.322 14.757 1.00 86.50 201 PHE A O 1
ATOM 1566 N N . PHE A 1 202 ? 4.671 11.315 15.451 1.00 85.75 202 PHE A N 1
ATOM 1567 C CA . PHE A 1 202 ? 5.672 12.106 14.738 1.00 85.75 202 PHE A CA 1
ATOM 1568 C C . PHE A 1 202 ? 7.109 11.854 15.212 1.00 85.75 202 PHE A C 1
ATOM 1570 O O . PHE A 1 202 ? 8.028 11.886 14.393 1.00 85.75 202 PHE A O 1
ATOM 1577 N N . ARG A 1 203 ? 7.311 11.513 16.492 1.00 88.50 203 ARG A N 1
ATOM 1578 C CA . ARG A 1 203 ? 8.607 11.057 17.028 1.00 88.50 203 ARG A CA 1
ATOM 1579 C C . ARG A 1 203 ? 9.169 9.863 16.275 1.00 88.50 203 ARG A C 1
ATOM 1581 O O . ARG A 1 203 ? 10.383 9.738 16.185 1.00 88.50 203 ARG A O 1
ATOM 1588 N N . TRP A 1 204 ? 8.311 8.980 15.770 1.00 88.50 204 TRP A N 1
ATOM 1589 C CA . TRP A 1 204 ? 8.753 7.795 15.042 1.00 88.50 204 TRP A CA 1
ATOM 1590 C C . TRP A 1 204 ? 8.684 8.005 13.526 1.00 88.50 204 TRP A C 1
ATOM 1592 O O . TRP A 1 204 ? 9.618 7.623 12.829 1.00 88.50 204 TRP A O 1
ATOM 1602 N N . ALA A 1 205 ? 7.605 8.601 13.009 1.00 87.12 205 ALA A N 1
ATOM 1603 C CA . ALA A 1 205 ? 7.303 8.610 11.576 1.00 87.12 205 ALA A CA 1
ATOM 1604 C C . ALA A 1 205 ? 7.301 9.995 10.922 1.00 87.12 205 ALA A C 1
ATOM 1606 O O . ALA A 1 205 ? 7.096 10.068 9.718 1.00 87.12 205 ALA A O 1
ATOM 1607 N N . GLY A 1 206 ? 7.486 11.088 11.666 1.00 84.31 206 GLY A N 1
ATOM 1608 C CA . GLY A 1 206 ? 7.150 12.441 11.201 1.00 84.31 206 GLY A CA 1
ATOM 1609 C C . GLY A 1 206 ? 7.915 12.962 9.975 1.00 84.31 206 GLY A C 1
ATOM 1610 O O . GLY A 1 206 ? 7.421 13.862 9.308 1.00 84.31 206 GLY A O 1
ATOM 1611 N N . ARG A 1 207 ? 9.075 12.383 9.645 1.00 83.38 207 ARG A N 1
ATOM 1612 C CA . ARG A 1 207 ? 9.853 12.651 8.416 1.00 83.38 207 ARG A CA 1
ATOM 1613 C C . ARG A 1 207 ? 9.707 11.554 7.355 1.00 83.38 207 ARG A C 1
ATOM 1615 O O . ARG A 1 207 ? 10.323 11.625 6.294 1.00 83.38 207 ARG A O 1
ATOM 1622 N N . CYS A 1 208 ? 8.953 10.499 7.646 1.00 79.94 208 CYS A N 1
ATOM 1623 C CA . CYS A 1 208 ? 8.722 9.389 6.735 1.00 79.94 208 CYS A CA 1
ATOM 1624 C C . CYS A 1 208 ? 7.545 9.733 5.818 1.00 79.94 208 CYS A C 1
ATOM 1626 O O . CYS A 1 208 ? 6.394 9.427 6.122 1.00 79.94 208 CYS A O 1
ATOM 1628 N N . GLU A 1 209 ? 7.845 10.388 4.696 1.00 72.56 209 GLU A N 1
ATOM 1629 C CA . GLU A 1 209 ? 6.848 10.938 3.768 1.00 72.56 209 GLU A CA 1
ATOM 1630 C C . GLU A 1 209 ? 5.811 9.932 3.276 1.00 72.56 209 GLU A C 1
ATOM 1632 O O . GLU A 1 209 ? 4.642 10.276 3.143 1.00 72.56 209 GLU A O 1
ATOM 1637 N N . ASP A 1 210 ? 6.196 8.681 3.043 1.00 67.81 210 ASP A N 1
ATOM 1638 C CA . ASP A 1 210 ? 5.249 7.653 2.616 1.00 67.81 210 ASP A CA 1
ATOM 1639 C C . ASP A 1 210 ? 4.258 7.265 3.720 1.00 67.81 210 ASP A C 1
ATOM 1641 O O . ASP A 1 210 ? 3.098 6.991 3.423 1.00 67.81 210 ASP A O 1
ATOM 1645 N N . VAL A 1 211 ? 4.664 7.320 4.992 1.00 75.75 211 VAL A N 1
ATOM 1646 C CA . VAL A 1 211 ? 3.765 7.135 6.142 1.00 75.75 211 VAL A CA 1
ATOM 1647 C C . VAL A 1 211 ? 2.902 8.372 6.373 1.00 75.75 211 VAL A C 1
ATOM 1649 O O . VAL A 1 211 ? 1.689 8.247 6.534 1.00 75.75 211 VAL A O 1
ATOM 1652 N N . VAL A 1 212 ? 3.513 9.556 6.383 1.00 74.19 212 VAL A N 1
ATOM 1653 C CA . VAL A 1 212 ? 2.856 10.804 6.789 1.00 74.19 212 VAL A CA 1
ATOM 1654 C C . VAL A 1 212 ? 2.008 11.398 5.670 1.00 74.19 212 VAL A C 1
ATOM 1656 O O . VAL A 1 212 ? 0.841 11.650 5.917 1.00 74.19 212 VAL A O 1
ATOM 1659 N N . ASN A 1 213 ? 2.537 11.577 4.458 1.00 60.91 213 ASN A N 1
ATOM 1660 C CA . ASN A 1 213 ? 1.910 12.379 3.399 1.00 60.91 213 ASN A CA 1
ATOM 1661 C C . ASN A 1 213 ? 1.393 11.559 2.203 1.00 60.91 213 ASN A C 1
ATOM 1663 O O . ASN A 1 213 ? 0.302 11.829 1.711 1.00 60.91 213 ASN A O 1
ATOM 1667 N N . ALA A 1 214 ? 2.161 10.576 1.724 1.00 51.47 214 ALA A N 1
ATOM 1668 C CA . ALA A 1 214 ? 2.033 10.056 0.357 1.00 51.47 214 ALA A CA 1
ATOM 1669 C C . ALA A 1 214 ? 1.395 8.659 0.214 1.00 51.47 214 ALA A C 1
ATOM 1671 O O . ALA A 1 214 ? 1.453 8.091 -0.875 1.00 51.47 214 ALA A O 1
ATOM 1672 N N . GLY A 1 215 ? 0.796 8.075 1.260 1.00 53.38 215 GLY A N 1
ATOM 1673 C CA . GLY A 1 215 ? 0.167 6.757 1.082 1.00 53.38 215 GLY A CA 1
ATOM 1674 C C . GLY A 1 215 ? -0.668 6.185 2.223 1.00 53.38 215 GLY A C 1
ATOM 1675 O O . GLY A 1 215 ? -1.608 5.450 1.941 1.00 53.38 215 GLY A O 1
ATOM 1676 N N . TYR A 1 216 ? -0.369 6.489 3.492 1.00 57.84 216 TYR A N 1
ATOM 1677 C CA . TYR A 1 216 ? -0.986 5.740 4.602 1.00 57.84 216 TYR A CA 1
ATOM 1678 C C . TYR A 1 216 ? -1.886 6.554 5.537 1.00 57.84 216 TYR A C 1
ATOM 1680 O O . TYR A 1 216 ? -2.898 6.022 5.995 1.00 57.84 216 TYR A O 1
ATOM 1688 N N . PHE A 1 217 ? -1.538 7.810 5.832 1.00 64.00 217 PHE A N 1
ATOM 1689 C CA . PHE A 1 217 ? -2.311 8.640 6.766 1.00 64.00 217 PHE A CA 1
ATOM 1690 C C . PHE A 1 217 ? -2.610 10.062 6.282 1.00 64.00 217 PHE A C 1
ATOM 1692 O O . PHE A 1 217 ? -3.541 10.669 6.802 1.00 64.00 217 PHE A O 1
ATOM 1699 N N . SER A 1 218 ? -1.843 10.590 5.321 1.00 63.72 218 SER A N 1
ATOM 1700 C CA . SER A 1 218 ? -1.968 11.959 4.788 1.00 63.72 218 SER A CA 1
ATOM 1701 C C . SER A 1 218 ? -2.120 13.035 5.877 1.00 63.72 218 SER A C 1
ATOM 1703 O O . SER A 1 218 ? -2.958 13.921 5.752 1.00 63.72 218 SER A O 1
ATOM 1705 N N . LEU A 1 219 ? -1.346 12.934 6.961 1.00 68.06 219 LEU A N 1
ATOM 1706 C CA . LEU A 1 219 ? -1.339 13.870 8.084 1.00 68.06 219 LEU A CA 1
ATOM 1707 C C . LEU A 1 219 ? -0.516 15.111 7.742 1.00 68.06 219 LEU A C 1
ATOM 1709 O O . LEU A 1 219 ? 0.627 15.007 7.307 1.00 68.06 219 LEU A O 1
ATOM 1713 N N . VAL A 1 220 ? -1.047 16.289 8.061 1.00 63.41 220 VAL A N 1
ATOM 1714 C CA . VAL A 1 220 ? -0.269 17.537 8.028 1.00 63.41 220 VAL A CA 1
ATOM 1715 C C . VAL A 1 220 ? 0.913 17.462 8.996 1.00 63.41 220 VAL A C 1
ATOM 1717 O O . VAL A 1 220 ? 0.767 17.019 10.139 1.00 63.41 220 VAL A O 1
ATOM 1720 N N . ARG A 1 221 ? 2.084 17.925 8.547 1.00 65.69 221 ARG A N 1
ATOM 1721 C CA . ARG A 1 221 ? 3.278 18.041 9.395 1.00 65.69 221 ARG A CA 1
ATOM 1722 C C . ARG A 1 221 ? 3.065 19.049 10.533 1.00 65.69 221 ARG A C 1
ATOM 1724 O O . ARG A 1 221 ? 2.298 19.996 10.356 1.00 65.69 221 ARG A O 1
ATOM 1731 N N . PRO A 1 222 ? 3.774 18.916 11.669 1.00 63.84 222 PRO A N 1
ATOM 1732 C CA . PRO A 1 222 ? 3.615 19.815 12.812 1.00 63.84 222 PRO A CA 1
ATOM 1733 C C . PRO A 1 222 ? 3.672 21.312 12.488 1.00 63.84 222 PRO A C 1
ATOM 1735 O O . PRO A 1 222 ? 2.932 22.085 13.091 1.00 63.84 222 PRO A O 1
ATOM 1738 N N . GLU A 1 223 ? 4.502 21.728 11.527 1.00 60.31 223 GLU A N 1
ATOM 1739 C CA . GLU A 1 223 ? 4.708 23.144 11.188 1.00 60.31 223 GLU A CA 1
ATOM 1740 C C . GLU A 1 223 ? 3.528 23.772 10.433 1.00 60.31 223 GLU A C 1
ATOM 1742 O O . GLU A 1 223 ? 3.422 24.995 10.368 1.00 60.31 223 GLU A O 1
ATOM 1747 N N . ALA A 1 224 ? 2.660 22.945 9.850 1.00 61.53 224 ALA A N 1
ATOM 1748 C CA . ALA A 1 224 ? 1.488 23.367 9.089 1.00 61.53 224 ALA A CA 1
ATOM 1749 C C . ALA A 1 224 ? 0.169 23.108 9.841 1.00 61.53 224 ALA A C 1
ATOM 1751 O O . ALA A 1 224 ? -0.908 23.342 9.294 1.00 61.53 224 ALA A O 1
ATOM 1752 N N . LEU A 1 225 ? 0.238 22.633 11.090 1.00 62.81 225 LEU A N 1
ATOM 1753 C CA . LEU A 1 225 ? -0.928 22.539 11.963 1.00 62.81 225 LEU A CA 1
ATOM 1754 C C . LEU A 1 225 ? -1.422 23.947 12.308 1.00 62.81 225 LEU A C 1
ATOM 1756 O O . LEU A 1 225 ? -0.631 24.822 12.642 1.00 62.81 225 LEU A O 1
ATOM 1760 N N . GLU A 1 226 ? -2.735 24.159 12.284 1.00 59.62 226 GLU A N 1
ATOM 1761 C CA . GLU A 1 226 ? -3.356 25.404 12.746 1.00 59.62 226 GLU A CA 1
ATOM 1762 C C . GLU A 1 226 ? -4.209 25.114 13.987 1.00 59.62 226 GLU A C 1
ATOM 1764 O O . GLU A 1 226 ? -4.951 24.133 14.028 1.00 59.62 226 GLU A O 1
ATOM 1769 N N . VAL A 1 227 ? -4.123 25.950 15.026 1.00 56.94 227 VAL A N 1
ATOM 1770 C CA . VAL A 1 227 ? -4.989 25.814 16.207 1.00 56.94 227 VAL A CA 1
ATOM 1771 C C . VAL A 1 227 ? -6.218 26.686 16.041 1.00 56.94 227 VAL A C 1
ATOM 1773 O O . VAL A 1 227 ? -6.124 27.910 15.930 1.00 56.94 227 VAL A O 1
ATOM 1776 N N . TYR A 1 228 ? -7.383 26.051 16.105 1.00 54.62 228 TYR A N 1
ATOM 1777 C CA . TYR A 1 228 ? -8.660 26.741 16.129 1.00 54.62 228 TYR A CA 1
ATOM 1778 C C . TYR A 1 228 ? -9.110 26.954 17.578 1.00 54.62 228 TYR A C 1
ATOM 1780 O O . TYR A 1 228 ? -9.150 26.023 18.385 1.00 54.62 228 TYR A O 1
ATOM 1788 N N . ASP A 1 229 ? -9.421 28.205 17.922 1.00 57.62 229 ASP A N 1
ATOM 1789 C CA . ASP A 1 229 ? -9.997 28.612 19.216 1.00 57.62 229 ASP A CA 1
ATOM 1790 C C . ASP A 1 229 ? -9.246 28.104 20.472 1.00 57.62 229 ASP A C 1
ATOM 1792 O O . ASP A 1 229 ? -9.829 27.855 21.527 1.00 57.62 229 ASP A O 1
ATOM 1796 N N . ARG A 1 230 ? -7.919 27.916 20.359 1.00 56.41 230 ARG A N 1
ATOM 1797 C CA . ARG A 1 230 ? -6.997 27.477 21.436 1.00 56.41 230 ARG A CA 1
ATOM 1798 C C . ARG A 1 230 ? -7.303 26.122 22.084 1.00 56.41 230 ARG A C 1
ATOM 1800 O O . ARG A 1 230 ? -6.615 25.748 23.028 1.00 56.41 230 ARG A O 1
ATOM 1807 N N . SER A 1 231 ? -8.296 25.406 21.575 1.00 54.94 231 SER A N 1
ATOM 1808 C CA . SER A 1 231 ? -8.787 24.156 22.158 1.00 54.94 231 SER A CA 1
ATOM 1809 C C . SER A 1 231 ? -8.653 22.989 21.189 1.00 54.94 231 SER A C 1
ATOM 1811 O O . SER A 1 231 ? -8.717 21.849 21.629 1.00 54.94 231 SER A O 1
ATOM 1813 N N . PHE A 1 232 ? -8.419 23.262 19.899 1.00 54.12 232 PHE A N 1
ATOM 1814 C CA . PHE A 1 232 ? -8.396 22.247 18.855 1.00 54.12 232 PHE A CA 1
ATOM 1815 C C . PHE A 1 232 ? -7.219 22.407 17.898 1.00 54.12 232 PHE A C 1
ATOM 1817 O O . PHE A 1 232 ? -6.918 23.523 17.478 1.00 54.12 232 PHE A O 1
ATOM 1824 N N . VAL A 1 233 ? -6.609 21.294 17.492 1.00 53.59 233 VAL A N 1
ATOM 1825 C CA . VAL A 1 233 ? -5.646 21.266 16.380 1.00 53.59 233 VAL A CA 1
ATOM 1826 C C . VAL A 1 233 ? -6.348 20.809 15.111 1.00 53.59 233 VAL A C 1
ATOM 1828 O O . VAL A 1 233 ? -6.904 19.713 15.106 1.00 53.59 233 VAL A O 1
ATOM 1831 N N . ALA A 1 234 ? -6.289 21.640 14.065 1.00 52.03 234 ALA A N 1
ATOM 1832 C CA . ALA A 1 234 ? -6.709 21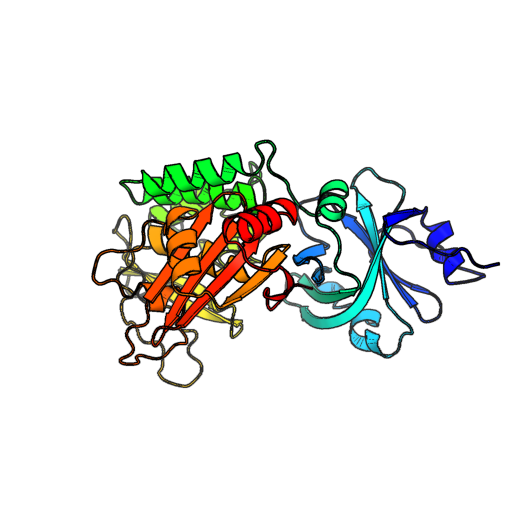.322 12.709 1.00 52.03 234 ALA A CA 1
ATOM 1833 C C . ALA A 1 234 ? -5.702 20.363 12.069 1.00 52.03 234 ALA A C 1
ATOM 1835 O O . ALA A 1 234 ? -4.564 20.743 11.795 1.00 52.03 234 ALA A O 1
ATOM 1836 N N . ILE A 1 235 ? -6.113 19.122 11.830 1.00 60.31 235 ILE A N 1
ATOM 1837 C CA . ILE A 1 235 ? -5.286 18.146 11.113 1.00 60.31 235 ILE A CA 1
ATOM 1838 C C . ILE A 1 235 ? -5.993 17.847 9.816 1.00 60.31 235 ILE A C 1
ATOM 1840 O O . ILE A 1 235 ? -7.087 17.284 9.833 1.00 60.31 235 ILE A O 1
ATOM 1844 N N . CYS A 1 236 ? -5.382 18.267 8.710 1.00 52.59 236 CYS A N 1
ATOM 1845 C CA . CYS A 1 236 ? -5.871 17.875 7.406 1.00 52.59 236 CYS A CA 1
ATOM 1846 C C . CYS A 1 236 ? -5.496 16.419 7.161 1.00 52.59 236 CYS A C 1
ATOM 1848 O O . CYS A 1 236 ? -4.330 16.043 7.259 1.00 52.59 236 CYS A O 1
ATOM 1850 N N . THR A 1 237 ? -6.495 15.624 6.829 1.00 56.44 237 THR A N 1
ATOM 1851 C CA . THR A 1 237 ? -6.324 14.323 6.193 1.00 56.44 237 THR A CA 1
ATOM 1852 C C . THR A 1 237 ? -6.952 14.418 4.818 1.00 56.44 237 THR A C 1
ATOM 1854 O O . THR A 1 237 ? -8.085 14.879 4.676 1.00 56.44 237 THR A O 1
ATOM 1857 N N . GLU A 1 238 ? -6.199 14.063 3.782 1.00 54.81 238 GLU A N 1
ATOM 1858 C CA . GLU A 1 238 ? -6.754 13.967 2.435 1.00 54.81 238 GLU A CA 1
ATOM 1859 C C . GLU A 1 238 ? -7.804 12.852 2.420 1.00 54.81 238 GLU A C 1
ATOM 1861 O O . GLU A 1 238 ? -7.514 11.695 2.726 1.00 54.81 238 GLU A O 1
ATOM 1866 N N . CYS A 1 239 ? -9.040 13.193 2.070 1.00 52.03 239 CYS A N 1
ATOM 1867 C CA . CYS A 1 239 ? -10.049 12.214 1.721 1.00 52.03 239 CYS A CA 1
ATOM 1868 C C . CYS A 1 239 ? -9.632 11.580 0.404 1.00 52.03 239 CYS A C 1
ATOM 1870 O O . CYS A 1 239 ? -9.834 12.135 -0.672 1.00 52.03 239 CYS A O 1
ATOM 1872 N N . GLN A 1 240 ? -9.088 10.380 0.495 1.00 48.56 240 GLN A N 1
ATOM 1873 C CA . GLN A 1 240 ? -8.541 9.642 -0.637 1.00 48.56 240 GLN A CA 1
ATOM 1874 C C . GLN A 1 240 ? -9.604 9.187 -1.662 1.00 48.56 240 GLN A C 1
ATOM 1876 O O . GLN A 1 240 ? -9.274 8.562 -2.664 1.00 48.56 240 GLN A O 1
ATOM 1881 N N . TRP A 1 241 ? -10.891 9.481 -1.437 1.00 49.62 241 TRP A N 1
ATOM 1882 C CA . TRP A 1 241 ? -11.971 9.214 -2.398 1.00 49.62 241 TRP A CA 1
ATOM 1883 C C . TRP A 1 241 ? -12.273 10.392 -3.318 1.00 49.62 241 TRP A C 1
ATOM 1885 O O . TRP A 1 241 ? -12.622 10.194 -4.479 1.00 49.62 241 TRP A O 1
ATOM 1895 N N . CYS A 1 242 ? -12.165 11.613 -2.795 1.00 48.41 242 CYS A N 1
ATOM 1896 C CA . CYS A 1 242 ? -12.443 12.849 -3.530 1.00 48.41 242 CYS A CA 1
ATOM 1897 C C . CYS A 1 242 ? -11.176 13.705 -3.730 1.00 48.41 242 CYS A C 1
ATOM 1899 O O . CYS A 1 242 ? -11.232 14.702 -4.440 1.00 48.41 242 CYS A O 1
ATOM 1901 N N . GLY A 1 243 ? -10.054 13.347 -3.095 1.00 47.69 243 GLY A N 1
ATOM 1902 C CA . GLY A 1 243 ? -8.817 14.134 -3.037 1.00 47.69 243 GLY A CA 1
ATOM 1903 C C . GLY A 1 243 ? -8.911 15.399 -2.170 1.00 47.69 243 GLY A C 1
ATOM 1904 O O . GLY A 1 243 ? -7.973 16.190 -2.140 1.00 47.69 243 GLY A O 1
ATOM 1905 N N . ASN A 1 244 ? -10.035 15.639 -1.478 1.00 43.56 244 ASN A N 1
ATOM 1906 C CA . ASN A 1 244 ? -10.212 16.846 -0.663 1.00 43.56 244 ASN A CA 1
ATOM 1907 C C . ASN A 1 244 ? -9.766 16.620 0.774 1.00 43.56 244 ASN A C 1
ATOM 1909 O O . ASN A 1 244 ? -10.077 15.609 1.389 1.00 43.56 244 ASN A O 1
ATOM 1913 N N . TYR A 1 245 ? -9.121 17.615 1.354 1.00 48.31 245 TYR A N 1
ATOM 1914 C CA . TYR A 1 245 ? -8.696 17.589 2.744 1.00 48.31 245 TYR A CA 1
ATOM 1915 C C . TYR A 1 245 ? -9.869 17.856 3.693 1.00 48.31 245 TYR A C 1
ATOM 1917 O O . TYR A 1 245 ? -10.647 18.782 3.464 1.00 48.31 245 TYR A O 1
ATOM 1925 N N . PHE A 1 246 ? -9.974 17.096 4.784 1.00 52.41 246 PHE A N 1
ATOM 1926 C CA . PHE A 1 246 ? -10.887 17.412 5.883 1.00 52.41 246 PHE A CA 1
ATOM 1927 C C . PHE A 1 246 ? -10.121 17.752 7.154 1.00 52.41 246 PHE A C 1
ATOM 1929 O O . PHE A 1 246 ? -9.061 17.195 7.418 1.00 52.41 246 PHE A O 1
ATOM 1936 N N . VAL A 1 247 ? -10.672 18.680 7.937 1.00 50.38 247 VAL A N 1
ATOM 1937 C CA . VAL A 1 247 ? -10.057 19.189 9.164 1.00 50.38 247 VAL A CA 1
ATOM 1938 C C . VAL A 1 247 ? -10.586 18.414 10.363 1.00 50.38 247 VAL A C 1
ATOM 1940 O O . VAL A 1 247 ? -11.756 18.550 10.721 1.00 50.38 247 VAL A O 1
ATOM 1943 N N . ARG A 1 248 ? -9.720 17.647 11.025 1.00 59.09 248 ARG A N 1
ATOM 1944 C CA . ARG A 1 248 ? -9.982 17.123 12.370 1.00 59.09 248 ARG A CA 1
ATOM 1945 C C . ARG A 1 248 ? -9.724 18.203 13.415 1.00 59.09 248 ARG A C 1
ATOM 1947 O O . ARG A 1 248 ? -8.793 18.972 13.246 1.00 59.09 248 ARG A O 1
ATOM 1954 N N . LEU A 1 249 ? -10.518 18.233 14.485 1.00 57.72 249 LEU A N 1
ATOM 1955 C CA . LEU A 1 249 ? -10.308 19.078 15.660 1.00 57.72 249 LEU A CA 1
ATOM 1956 C C . LEU A 1 249 ? -9.981 18.186 16.865 1.00 57.72 249 LEU A C 1
ATOM 1958 O O . LEU A 1 249 ? -10.889 17.595 17.442 1.00 57.72 249 LEU A O 1
ATOM 1962 N N . ASP A 1 250 ? -8.705 18.083 17.236 1.00 62.62 250 ASP A N 1
ATOM 1963 C CA . ASP A 1 250 ? -8.296 17.321 18.427 1.00 62.62 250 ASP A CA 1
ATOM 1964 C C . ASP A 1 250 ? -8.211 18.215 19.660 1.00 62.62 250 ASP A C 1
ATOM 1966 O O . ASP A 1 250 ? -7.481 19.208 19.635 1.00 62.62 250 ASP A O 1
ATOM 1970 N N . GLU A 1 251 ? -8.892 17.837 20.745 1.00 65.12 251 GLU A N 1
ATOM 1971 C CA . GLU A 1 251 ? -8.841 18.584 22.003 1.00 65.12 251 GLU A CA 1
ATOM 1972 C C . GLU A 1 251 ? -7.421 18.605 22.595 1.00 65.12 251 GLU A C 1
ATOM 1974 O O . GLU A 1 251 ? -6.808 17.566 22.866 1.00 65.12 251 GLU A O 1
ATOM 1979 N N . VAL A 1 252 ? -6.888 19.811 22.808 1.00 63.69 252 VAL A N 1
ATOM 1980 C CA . VAL A 1 252 ? -5.537 20.039 23.338 1.00 63.69 252 VAL A CA 1
ATOM 1981 C C . VAL A 1 252 ? -5.521 19.741 24.843 1.00 63.69 252 VAL A C 1
ATOM 1983 O O . VAL A 1 252 ? -5.679 20.629 25.676 1.00 63.69 252 VAL A O 1
ATOM 1986 N N . GLY A 1 253 ? -5.334 18.472 25.212 1.00 65.00 253 GLY A N 1
ATOM 1987 C CA . GLY A 1 253 ? -5.225 18.054 26.617 1.00 65.00 253 GLY A CA 1
ATOM 1988 C C . GLY A 1 253 ? -5.611 16.604 26.884 1.00 65.00 253 GLY A C 1
ATOM 1989 O O . GLY A 1 253 ? -5.094 16.005 27.830 1.00 65.00 253 GLY A O 1
ATOM 1990 N N . GLU A 1 254 ? -6.446 16.030 26.023 1.00 74.62 254 GLU A N 1
ATOM 1991 C CA . GLU A 1 254 ? -6.861 14.634 26.111 1.00 74.62 254 GLU A CA 1
ATOM 1992 C C . GLU A 1 254 ? -5.743 13.685 25.651 1.00 74.62 254 GLU A C 1
ATOM 1994 O O . GLU A 1 254 ? -4.991 13.967 24.713 1.00 74.62 254 GLU A O 1
ATOM 1999 N N . GLU A 1 255 ? -5.609 12.541 26.329 1.00 77.50 255 GLU A N 1
ATOM 2000 C CA . GLU A 1 255 ? -4.621 11.513 25.959 1.00 77.50 255 GLU A CA 1
ATOM 2001 C C . GLU A 1 255 ? -4.998 10.821 24.638 1.00 77.50 255 GLU A C 1
ATOM 2003 O O . GLU A 1 255 ? -4.125 10.452 23.853 1.00 77.50 255 GLU A O 1
ATOM 2008 N N . ASP A 1 256 ? -6.300 10.677 24.390 1.00 80.50 256 ASP A N 1
ATOM 2009 C CA . ASP A 1 256 ? -6.883 10.004 23.229 1.00 80.50 256 ASP A CA 1
ATOM 2010 C C . ASP A 1 256 ? -8.070 10.830 22.703 1.00 80.50 256 ASP A C 1
ATOM 2012 O O . ASP A 1 256 ? -9.221 10.463 22.953 1.00 80.50 256 ASP A O 1
ATOM 2016 N N . PRO A 1 257 ? -7.815 11.979 22.045 1.00 77.19 257 PRO A N 1
ATOM 2017 C CA . PRO A 1 257 ? -8.873 12.900 21.639 1.00 77.19 257 PRO A CA 1
ATOM 2018 C C . PRO A 1 257 ? -9.871 12.216 20.700 1.00 77.19 257 PRO A C 1
ATOM 2020 O O . PRO A 1 257 ? -9.497 11.383 19.871 1.00 77.19 257 PRO A O 1
ATOM 2023 N N . GLU A 1 258 ? -11.152 12.552 20.841 1.00 76.75 258 GLU A N 1
ATOM 2024 C CA . GLU A 1 258 ? -12.206 12.030 19.973 1.00 76.75 258 GLU A CA 1
ATOM 2025 C C . GLU A 1 258 ? -12.106 12.631 18.563 1.00 76.75 258 GLU A C 1
ATOM 2027 O O . GLU A 1 258 ? -11.917 13.834 18.401 1.00 76.75 258 GLU A O 1
ATOM 2032 N N . ILE A 1 259 ? -12.293 11.806 17.528 1.00 70.62 259 ILE A N 1
ATOM 2033 C CA . ILE A 1 259 ? -12.378 12.289 16.146 1.00 70.62 259 ILE A CA 1
ATOM 2034 C C . ILE A 1 259 ? -13.743 12.948 15.906 1.00 70.62 259 ILE A C 1
ATOM 2036 O O . ILE A 1 259 ? -14.788 12.289 15.956 1.00 70.62 259 ILE A O 1
ATOM 2040 N N . LEU A 1 260 ? -13.728 14.249 15.605 1.00 60.09 260 LEU A N 1
ATOM 2041 C CA . LEU A 1 260 ? -14.942 15.058 15.441 1.00 60.09 260 LEU A CA 1
ATOM 2042 C C . LEU A 1 260 ? -15.417 15.240 13.983 1.00 60.09 260 LEU A C 1
ATOM 2044 O O . LEU A 1 260 ? -16.559 15.658 13.785 1.00 60.09 260 LEU A O 1
ATOM 2048 N N . VAL A 1 261 ? -14.582 14.950 12.973 1.00 61.25 261 VAL A N 1
ATOM 2049 C CA . VAL A 1 261 ? -14.866 15.186 11.535 1.00 61.25 261 VAL A CA 1
ATOM 2050 C C . VAL A 1 261 ? -14.206 14.110 10.663 1.00 61.25 261 VAL A C 1
ATOM 2052 O O . VAL A 1 261 ? -13.086 13.709 10.963 1.00 61.25 261 VAL A O 1
ATOM 2055 N N . ASP A 1 262 ? -14.887 13.695 9.585 1.00 55.16 262 ASP A N 1
ATOM 2056 C CA . ASP A 1 262 ? -14.368 12.788 8.536 1.00 55.16 262 ASP A CA 1
ATOM 2057 C C . ASP A 1 262 ? -15.012 13.044 7.151 1.00 55.16 262 ASP A C 1
ATOM 2059 O O . ASP A 1 262 ? -15.152 12.139 6.340 1.00 55.16 262 ASP A O 1
ATOM 2063 N N . ASP A 1 263 ? -15.487 14.270 6.874 1.00 52.50 263 ASP A N 1
ATOM 2064 C CA . ASP A 1 263 ? -16.123 14.599 5.583 1.00 52.50 263 ASP A CA 1
ATOM 2065 C C . ASP A 1 263 ? -15.344 15.683 4.823 1.00 52.50 263 ASP A C 1
ATOM 2067 O O . ASP A 1 263 ? -14.987 16.725 5.378 1.00 52.50 263 ASP A O 1
ATOM 2071 N N . CYS A 1 264 ? -15.116 15.417 3.536 1.00 50.69 264 CYS A N 1
ATOM 2072 C CA . CYS A 1 264 ? -14.362 16.226 2.587 1.00 50.69 264 CYS A CA 1
ATOM 2073 C C . CYS A 1 264 ? -15.167 17.397 1.987 1.00 50.69 264 CYS A C 1
ATOM 2075 O O . CYS A 1 264 ? -14.624 18.209 1.240 1.00 50.69 264 CYS A O 1
ATOM 2077 N N . GLY A 1 265 ? -16.455 17.515 2.335 1.00 49.53 265 GLY A N 1
ATOM 2078 C CA . GLY A 1 265 ? -17.256 18.725 2.124 1.00 49.53 265 GLY A CA 1
ATOM 2079 C C . GLY A 1 265 ? -17.903 18.880 0.742 1.00 49.53 265 GLY A C 1
ATOM 2080 O O . GLY A 1 265 ? -18.611 19.865 0.519 1.00 49.53 265 GLY A O 1
ATOM 2081 N N . GLU A 1 266 ? -17.744 17.922 -0.174 1.00 43.38 266 GLU A N 1
ATOM 2082 C CA . GLU A 1 266 ? -18.453 17.914 -1.462 1.00 43.38 266 GLU A CA 1
ATOM 2083 C C . GLU A 1 266 ? -19.877 17.340 -1.312 1.00 43.38 266 GLU A C 1
ATOM 2085 O O . GLU A 1 266 ? -20.146 16.152 -1.464 1.00 43.38 266 GLU A O 1
ATOM 2090 N N . GLY A 1 267 ? -20.836 18.235 -1.062 1.00 40.75 267 GLY A N 1
ATOM 2091 C CA . GLY A 1 267 ? -22.040 18.269 -1.897 1.00 40.75 267 GLY A CA 1
ATOM 2092 C C . GLY A 1 267 ? -23.389 17.861 -1.303 1.00 40.75 267 GLY A C 1
ATOM 2093 O O . GLY A 1 267 ? -24.391 18.356 -1.821 1.00 40.75 267 GLY A O 1
ATOM 2094 N N . HIS A 1 268 ? -23.486 17.051 -0.240 1.00 33.81 268 HIS A N 1
ATOM 2095 C CA . HIS A 1 268 ? -24.796 16.615 0.305 1.00 33.81 268 HIS A CA 1
ATOM 2096 C C . HIS A 1 268 ? -25.006 16.754 1.822 1.00 33.81 268 HIS A C 1
ATOM 2098 O O . HIS A 1 268 ? -25.987 16.220 2.323 1.00 33.81 268 HIS A O 1
ATOM 2104 N N . ASN A 1 269 ? -24.156 17.505 2.527 1.00 32.59 269 ASN A N 1
ATOM 2105 C CA . ASN A 1 269 ? -24.384 18.217 3.801 1.00 32.59 269 ASN A CA 1
ATOM 2106 C C . ASN A 1 269 ? -23.004 18.741 4.233 1.00 32.59 269 ASN A C 1
ATOM 2108 O O . ASN A 1 269 ? -22.081 17.947 4.344 1.00 32.59 269 ASN A O 1
ATOM 2112 N N . GLY A 1 270 ? -22.826 20.056 4.414 1.00 33.69 270 GLY A N 1
ATOM 2113 C CA . GLY A 1 270 ? -21.512 20.641 4.741 1.00 33.69 270 GLY A CA 1
ATOM 2114 C C . GLY A 1 270 ? -20.856 20.006 5.972 1.00 33.69 270 GLY A C 1
ATOM 2115 O O . GLY A 1 270 ? -21.576 19.433 6.784 1.00 33.69 270 GLY A O 1
ATOM 2116 N N . ALA A 1 271 ? -19.523 20.134 6.093 1.00 38.69 271 ALA A N 1
ATOM 2117 C CA . ALA A 1 271 ? -18.679 19.586 7.166 1.00 38.69 271 ALA A CA 1
ATOM 2118 C C . ALA A 1 271 ? -19.421 19.493 8.509 1.00 38.69 271 ALA A C 1
ATOM 2120 O O . ALA A 1 271 ? -19.508 20.447 9.285 1.00 38.69 271 ALA A O 1
ATOM 2121 N N . GLY A 1 272 ? -20.037 18.339 8.749 1.00 42.38 272 GLY A N 1
ATOM 2122 C CA . GLY A 1 272 ? -20.776 18.094 9.966 1.00 42.38 272 GLY A CA 1
ATOM 2123 C C . GLY A 1 272 ? -19.777 17.658 11.015 1.00 42.38 272 GLY A C 1
ATOM 2124 O O . GLY A 1 272 ? -19.239 16.560 10.904 1.00 42.38 272 GLY A O 1
ATOM 2125 N N . TYR A 1 273 ? -19.577 18.470 12.052 1.00 48.81 273 TYR A N 1
ATOM 2126 C CA . TYR A 1 273 ? -18.816 18.130 13.264 1.00 48.81 273 TYR A CA 1
ATOM 2127 C C . TYR A 1 273 ? -19.519 17.048 14.100 1.00 48.81 273 TYR A C 1
ATOM 2129 O O . TYR A 1 273 ? -19.736 17.212 15.299 1.00 48.81 273 TYR A O 1
ATOM 2137 N N . THR A 1 274 ? -20.012 15.987 13.460 1.00 55.47 274 THR A N 1
ATOM 2138 C CA . THR A 1 274 ? -20.745 14.936 14.154 1.00 55.47 274 THR A CA 1
ATOM 2139 C C . THR A 1 274 ? -19.725 13.977 14.743 1.00 55.47 274 THR A C 1
ATOM 2141 O O . THR A 1 274 ? -19.110 13.243 13.964 1.00 55.47 274 THR A O 1
ATOM 2144 N N . PRO A 1 275 ? -19.593 13.925 16.079 1.00 60.91 275 PRO A N 1
ATOM 2145 C CA . PRO A 1 275 ? -18.559 13.135 16.722 1.00 60.91 275 PRO A CA 1
ATOM 2146 C C . PRO A 1 275 ? -18.651 11.667 16.296 1.00 60.91 275 PRO A C 1
ATOM 2148 O O . PRO A 1 275 ? -19.741 11.077 16.300 1.00 60.91 275 PRO A O 1
ATOM 2151 N N . LEU A 1 276 ? -17.521 11.080 15.895 1.00 65.56 276 LEU A N 1
ATOM 2152 C CA . LEU A 1 276 ? -17.458 9.670 15.502 1.00 65.56 276 LEU A CA 1
ATOM 2153 C C . LEU A 1 276 ? -17.477 8.732 16.715 1.00 65.56 276 LEU A C 1
ATOM 2155 O O . LEU A 1 276 ? -17.666 7.526 16.549 1.00 65.56 276 LEU A O 1
ATOM 2159 N N . ARG A 1 277 ? -17.315 9.263 17.936 1.00 72.06 277 ARG A N 1
ATOM 2160 C CA . ARG A 1 277 ? -17.244 8.497 19.190 1.00 72.06 277 ARG A CA 1
ATOM 2161 C C . ARG A 1 277 ? -16.142 7.450 19.188 1.00 72.06 277 ARG A C 1
ATOM 2163 O O . ARG A 1 277 ? -16.287 6.382 19.785 1.00 72.06 277 ARG A O 1
ATOM 2170 N N . ILE A 1 278 ? -15.041 7.763 18.510 1.00 74.88 278 ILE A N 1
ATOM 2171 C CA . ILE A 1 278 ? -13.808 6.981 18.518 1.00 74.88 278 ILE A CA 1
ATOM 2172 C C . ILE A 1 278 ? -12.639 7.893 18.888 1.00 74.88 278 ILE A C 1
ATOM 2174 O O . ILE A 1 278 ? -12.558 9.023 18.410 1.00 74.88 278 ILE A O 1
ATOM 2178 N N . GLY A 1 279 ? -11.749 7.399 19.748 1.00 80.44 279 GLY A N 1
ATOM 2179 C CA . GLY A 1 279 ? -10.497 8.084 20.067 1.00 80.44 279 GLY A CA 1
ATOM 2180 C C . GLY A 1 279 ? -9.496 7.986 18.916 1.00 80.44 279 GLY A C 1
ATOM 2181 O O . GLY A 1 279 ? -9.531 7.031 18.130 1.00 80.44 279 GLY A O 1
ATOM 2182 N N . LEU A 1 280 ? -8.579 8.944 18.841 1.00 79.62 280 LEU A N 1
ATOM 2183 C CA . LEU A 1 280 ? -7.529 9.030 17.832 1.00 79.62 280 LEU A CA 1
ATOM 2184 C C . LEU A 1 280 ? -6.731 7.734 17.671 1.00 79.62 280 LEU A C 1
ATOM 2186 O O . LEU A 1 280 ? -6.498 7.272 16.556 1.00 79.62 280 LEU A O 1
ATOM 2190 N N . SER A 1 281 ? -6.349 7.103 18.773 1.00 84.81 281 SER A N 1
ATOM 2191 C CA . SER A 1 281 ? -5.618 5.837 18.741 1.00 84.81 281 SER A CA 1
ATOM 2192 C C . SER A 1 281 ? -6.386 4.718 18.033 1.00 84.81 281 SER A C 1
ATOM 2194 O O . SER A 1 281 ? -5.756 3.868 17.412 1.00 84.81 281 SER A O 1
ATOM 2196 N N . HIS A 1 282 ? -7.724 4.709 18.105 1.00 83.19 282 HIS A N 1
ATOM 2197 C CA . HIS A 1 282 ? -8.562 3.755 17.376 1.00 83.19 282 HIS A CA 1
ATOM 2198 C C . HIS A 1 282 ? -8.656 4.111 15.899 1.00 83.19 282 HIS A C 1
ATOM 2200 O O . HIS A 1 282 ? -8.530 3.242 15.040 1.00 83.19 282 HIS A O 1
ATOM 2206 N N . PHE A 1 283 ? -8.840 5.399 15.620 1.00 79.69 283 PHE A N 1
ATOM 2207 C CA . PHE A 1 283 ? -8.915 5.910 14.263 1.00 79.69 283 PHE A CA 1
ATOM 2208 C C . PHE A 1 283 ? -7.665 5.583 13.454 1.00 79.69 283 PHE A C 1
ATOM 2210 O O . PHE A 1 283 ? -7.805 5.099 12.343 1.00 79.69 283 PHE A O 1
ATOM 2217 N N . LEU A 1 284 ? -6.457 5.766 13.999 1.00 81.62 284 LEU A N 1
ATOM 2218 C CA . LEU A 1 284 ? -5.229 5.551 13.228 1.00 81.62 284 LEU A CA 1
ATOM 2219 C C . LEU A 1 284 ? -5.137 4.119 12.667 1.00 81.62 284 LEU A C 1
ATOM 2221 O O . LEU A 1 284 ? -4.998 3.938 11.461 1.00 81.62 284 LEU A O 1
ATOM 2225 N N . TRP A 1 285 ? -5.261 3.073 13.488 1.00 83.44 285 TRP A N 1
ATOM 2226 C CA . TRP A 1 285 ? -5.174 1.713 12.938 1.00 83.44 285 TRP A CA 1
ATOM 2227 C C . TRP A 1 285 ? -6.411 1.324 12.112 1.00 83.44 285 TRP A C 1
ATOM 2229 O O . TRP A 1 285 ? -6.263 0.552 11.166 1.00 83.44 285 TRP A O 1
ATOM 2239 N N . LEU A 1 286 ? -7.605 1.858 12.412 1.00 80.88 286 LEU A N 1
ATOM 2240 C CA . LEU A 1 286 ? -8.802 1.637 11.587 1.00 80.88 286 LEU A CA 1
ATOM 2241 C C . LEU A 1 286 ? -8.622 2.231 10.191 1.00 80.88 286 LEU A C 1
ATOM 2243 O O . LEU A 1 286 ? -8.793 1.523 9.203 1.00 80.88 286 LEU A O 1
ATOM 2247 N N . PHE A 1 287 ? -8.232 3.502 10.129 1.00 77.50 287 PHE A N 1
ATOM 2248 C CA . PHE A 1 287 ? -7.969 4.236 8.900 1.00 77.50 287 PHE A CA 1
ATOM 2249 C C . PHE A 1 287 ? -6.888 3.532 8.082 1.00 77.50 287 PHE A C 1
ATOM 2251 O O . PHE A 1 287 ? -7.097 3.234 6.909 1.00 77.50 287 PHE A O 1
ATOM 2258 N N . TYR A 1 288 ? -5.786 3.143 8.733 1.00 80.81 288 TYR A N 1
ATOM 2259 C CA . TYR A 1 288 ? -4.719 2.380 8.095 1.00 80.81 288 TYR A CA 1
ATOM 2260 C C . TYR A 1 288 ? -5.233 1.078 7.470 1.00 80.81 288 TYR A C 1
ATOM 2262 O O . TYR A 1 288 ? -4.969 0.807 6.303 1.00 80.81 288 TYR A O 1
ATOM 2270 N N . ILE A 1 289 ? -5.979 0.259 8.212 1.00 82.44 289 ILE A N 1
ATOM 2271 C CA . ILE A 1 289 ? -6.453 -1.033 7.702 1.00 82.44 289 ILE A CA 1
ATOM 2272 C C . ILE A 1 289 ? -7.470 -0.852 6.580 1.00 82.44 289 ILE A C 1
ATOM 2274 O O . ILE A 1 289 ? -7.349 -1.499 5.544 1.00 82.44 289 ILE A O 1
ATOM 2278 N N . VAL A 1 290 ? -8.474 0.000 6.781 1.00 77.38 290 VAL A N 1
ATOM 2279 C CA . VAL A 1 290 ? -9.575 0.172 5.826 1.00 77.38 290 VAL A CA 1
ATOM 2280 C C . VAL A 1 290 ? -9.077 0.763 4.521 1.00 77.38 290 VAL A C 1
ATOM 2282 O O . VAL A 1 290 ? -9.461 0.285 3.455 1.00 77.38 290 VAL A O 1
ATOM 2285 N N . PHE A 1 291 ? -8.181 1.743 4.593 1.00 71.62 291 PHE A N 1
ATOM 2286 C CA . PHE A 1 291 ? -7.641 2.363 3.397 1.00 71.62 291 PHE A CA 1
ATOM 2287 C C . PHE A 1 291 ? -6.699 1.417 2.641 1.00 71.62 291 PHE A C 1
ATOM 2289 O O . PHE A 1 291 ? -6.852 1.201 1.438 1.00 71.62 291 PHE A O 1
ATOM 2296 N N . ASN A 1 292 ? -5.791 0.740 3.349 1.00 72.00 292 ASN A N 1
ATOM 2297 C CA . ASN A 1 292 ? -4.867 -0.192 2.701 1.00 72.00 292 ASN A CA 1
ATOM 2298 C C . ASN A 1 292 ? -5.498 -1.533 2.319 1.00 72.00 292 ASN A C 1
ATOM 2300 O O . ASN A 1 292 ? -4.877 -2.302 1.586 1.00 72.00 292 ASN A O 1
ATOM 2304 N N . ALA A 1 293 ? -6.729 -1.820 2.755 1.00 65.62 293 ALA A N 1
ATOM 2305 C CA . ALA A 1 293 ? -7.501 -2.943 2.234 1.00 65.62 293 ALA A CA 1
ATOM 2306 C C . ALA A 1 293 ? -7.686 -2.829 0.712 1.00 65.62 293 ALA A C 1
ATOM 2308 O O . ALA A 1 293 ? -7.703 -3.846 0.031 1.00 65.62 293 ALA A O 1
ATOM 2309 N N . ALA A 1 294 ? -7.771 -1.607 0.177 1.00 64.75 294 ALA A N 1
ATOM 2310 C CA . ALA A 1 294 ? -7.862 -1.355 -1.260 1.00 64.75 294 ALA A CA 1
ATOM 2311 C C . ALA A 1 294 ? -6.496 -1.098 -1.936 1.00 64.75 294 ALA A C 1
ATOM 2313 O O . ALA A 1 294 ? -6.406 -1.186 -3.158 1.00 64.75 294 ALA A O 1
ATOM 2314 N N . GLY A 1 295 ? -5.445 -0.804 -1.161 1.00 66.75 295 GLY A N 1
ATOM 2315 C CA . GLY A 1 295 ? -4.149 -0.300 -1.646 1.00 66.75 295 GLY A CA 1
ATOM 2316 C C . GLY A 1 295 ? -2.933 -1.200 -1.399 1.00 66.75 295 GLY A C 1
ATOM 2317 O O . GLY A 1 295 ? -1.820 -0.692 -1.328 1.00 66.75 295 GLY A O 1
ATOM 2318 N N . GLY A 1 296 ? -3.112 -2.511 -1.211 1.00 72.25 296 GLY A N 1
ATOM 2319 C CA . GLY A 1 296 ? -1.983 -3.441 -1.081 1.00 72.25 296 GLY A CA 1
ATOM 2320 C C . GLY A 1 296 ? -1.695 -4.256 -2.342 1.00 72.25 296 GLY A C 1
ATOM 2321 O O . GLY A 1 296 ? -2.504 -4.270 -3.266 1.00 72.25 296 GLY A O 1
ATOM 2322 N N . PRO A 1 297 ? -0.565 -4.996 -2.364 1.00 79.75 297 PRO A N 1
ATOM 2323 C CA . PRO A 1 297 ? -0.063 -5.679 -3.549 1.00 79.75 297 PRO A CA 1
ATOM 2324 C C . PRO A 1 297 ? -1.129 -6.596 -4.143 1.00 79.75 297 PRO A C 1
ATOM 2326 O O . PRO A 1 297 ? -1.316 -6.589 -5.352 1.00 79.75 297 PRO A O 1
ATOM 2329 N N . ILE A 1 298 ? -1.871 -7.312 -3.300 1.00 88.50 298 ILE A N 1
ATOM 2330 C CA . ILE A 1 298 ? -3.052 -8.070 -3.701 1.00 88.50 298 ILE A CA 1
ATOM 2331 C C . ILE A 1 298 ? -4.229 -7.498 -2.931 1.00 88.50 298 ILE A C 1
ATOM 2333 O O . ILE A 1 298 ? -4.207 -7.528 -1.703 1.00 88.50 298 ILE A O 1
ATOM 2337 N N . CYS A 1 299 ? -5.259 -7.024 -3.616 1.00 89.38 299 CYS A N 1
ATOM 2338 C CA . CYS A 1 299 ? -6.494 -6.581 -2.986 1.00 89.38 299 CYS A CA 1
ATOM 2339 C C . CYS A 1 299 ? -7.707 -7.132 -3.728 1.00 89.38 299 CYS A C 1
ATOM 2341 O O . CYS A 1 299 ? -7.609 -7.568 -4.872 1.00 89.38 299 CYS A O 1
ATOM 2343 N N . GLY A 1 300 ? -8.848 -7.161 -3.055 1.00 90.44 300 GLY A N 1
ATOM 2344 C CA . GLY A 1 300 ? -10.079 -7.642 -3.655 1.00 90.44 300 GLY A CA 1
ATOM 2345 C C . GLY A 1 300 ? -11.249 -7.588 -2.695 1.00 90.44 300 GLY A C 1
ATOM 2346 O O . GLY A 1 300 ? -11.150 -7.133 -1.550 1.00 90.44 300 GLY A O 1
ATOM 2347 N N . SER A 1 301 ? -12.379 -8.077 -3.181 1.00 92.88 301 SER A N 1
ATOM 2348 C CA . SER A 1 301 ? -13.604 -8.205 -2.415 1.00 92.88 301 SER A CA 1
ATOM 2349 C C . SER A 1 301 ? -14.276 -9.549 -2.659 1.00 92.88 301 SER A C 1
ATOM 2351 O O . SER A 1 301 ? -14.086 -10.169 -3.700 1.00 92.88 301 SER A O 1
ATOM 2353 N N . ILE A 1 302 ? -15.014 -10.031 -1.661 1.00 94.50 302 ILE A N 1
ATOM 2354 C CA . ILE A 1 302 ? -15.733 -11.306 -1.725 1.00 94.50 302 ILE A CA 1
ATOM 2355 C C . ILE A 1 302 ? -17.069 -11.144 -1.017 1.00 94.50 302 ILE A C 1
ATOM 2357 O O . ILE A 1 302 ? -17.121 -10.714 0.138 1.00 94.50 302 ILE A O 1
ATOM 2361 N N . GLU A 1 303 ? -18.150 -11.540 -1.678 1.00 95.69 303 GLU A N 1
ATOM 2362 C CA . GLU A 1 303 ? -19.435 -11.737 -1.013 1.00 95.69 303 GLU A CA 1
ATOM 2363 C C . GLU A 1 303 ? -19.394 -13.018 -0.182 1.00 95.69 303 GLU A C 1
ATOM 2365 O O . GLU A 1 303 ? -19.072 -14.095 -0.688 1.00 95.69 303 GLU A O 1
ATOM 2370 N N . LEU A 1 304 ? -19.705 -12.901 1.106 1.00 96.00 304 LEU A N 1
ATOM 2371 C CA . LEU A 1 304 ? -19.667 -13.987 2.072 1.00 96.00 304 LEU A CA 1
ATOM 2372 C C . LEU A 1 304 ? -21.080 -14.479 2.374 1.00 96.00 304 LEU A C 1
ATOM 2374 O O . LEU A 1 304 ? -21.963 -13.718 2.773 1.00 96.00 304 LEU A O 1
ATOM 2378 N N . SER A 1 305 ? -21.265 -15.792 2.296 1.00 95.62 305 SER A N 1
ATOM 2379 C CA . SER A 1 305 ? -22.395 -16.456 2.939 1.00 95.62 305 SER A CA 1
ATOM 2380 C C . SER A 1 305 ? -22.314 -16.320 4.465 1.00 95.62 305 SER A C 1
ATOM 2382 O O . SER A 1 305 ? -21.248 -16.093 5.045 1.00 95.62 305 SER A O 1
ATOM 2384 N N . ALA A 1 306 ? -23.436 -16.543 5.153 1.00 92.88 306 ALA A N 1
ATOM 2385 C CA . ALA A 1 306 ? -23.478 -16.501 6.616 1.00 92.88 306 ALA A CA 1
ATOM 2386 C C . ALA A 1 306 ? -22.473 -17.470 7.277 1.00 92.88 306 ALA A C 1
ATOM 2388 O O . ALA A 1 306 ? -21.859 -17.127 8.285 1.00 92.88 306 ALA A O 1
ATOM 2389 N N . SER A 1 307 ? -22.273 -18.664 6.707 1.00 95.19 307 SER A N 1
ATOM 2390 C CA . SER A 1 307 ? -21.291 -19.637 7.205 1.00 95.19 307 SER A CA 1
ATOM 2391 C C . SER A 1 307 ? -19.848 -19.187 6.990 1.00 95.19 307 SER A C 1
ATOM 2393 O O . SER A 1 307 ? -19.020 -19.375 7.878 1.00 95.19 307 SER A O 1
ATOM 2395 N N . GLU A 1 308 ? -19.547 -18.577 5.843 1.00 96.19 308 GLU A N 1
ATOM 2396 C CA . GLU A 1 308 ? -18.204 -18.068 5.539 1.00 96.19 308 GLU A CA 1
ATOM 2397 C C . GLU A 1 308 ? -17.852 -16.877 6.423 1.00 96.19 308 GLU A C 1
ATOM 2399 O O . GLU A 1 308 ? -16.739 -16.810 6.930 1.00 96.19 308 GLU A O 1
ATOM 2404 N N . HIS A 1 309 ? -18.810 -15.984 6.681 1.00 94.25 309 HIS A N 1
ATOM 2405 C CA . HIS A 1 309 ? -18.629 -14.891 7.631 1.00 94.25 309 HIS A CA 1
ATOM 2406 C C . HIS A 1 309 ? -18.333 -15.432 9.037 1.00 94.25 309 HIS A C 1
ATOM 2408 O O . HIS A 1 309 ? -17.327 -15.056 9.631 1.00 94.25 309 HIS A O 1
ATOM 2414 N N . LEU A 1 310 ? -19.133 -16.369 9.558 1.00 93.50 310 LEU A N 1
ATOM 2415 C CA . LEU A 1 310 ? -18.870 -16.961 10.878 1.00 93.50 310 LEU A CA 1
ATOM 2416 C C . LEU A 1 310 ? -17.480 -17.608 10.962 1.00 93.50 310 LEU A C 1
ATOM 2418 O O . LEU A 1 310 ? -16.794 -17.474 11.977 1.00 93.50 310 LEU A O 1
ATOM 2422 N N . LEU A 1 311 ? -17.055 -18.289 9.897 1.00 96.19 311 LEU A N 1
ATOM 2423 C CA . LEU A 1 311 ? -15.737 -18.909 9.831 1.00 96.19 311 LEU A CA 1
ATOM 2424 C C . LEU A 1 311 ? -14.616 -17.866 9.746 1.00 96.19 311 LEU A C 1
ATOM 2426 O O . LEU A 1 311 ? -13.618 -17.994 10.452 1.00 96.19 311 LEU A O 1
ATOM 2430 N N . LEU A 1 312 ? -14.799 -16.801 8.964 1.00 95.12 312 LEU A N 1
ATOM 2431 C CA . LEU A 1 312 ? -13.882 -15.665 8.909 1.00 95.12 312 LEU A CA 1
ATOM 2432 C C . LEU A 1 312 ? -13.722 -15.020 10.287 1.00 95.12 312 LEU A C 1
ATOM 2434 O O . LEU A 1 312 ? -12.597 -14.830 10.727 1.00 95.12 312 LEU A O 1
ATOM 2438 N N . THR A 1 313 ? -14.815 -14.756 11.005 1.00 92.25 313 THR A N 1
ATOM 2439 C CA . THR A 1 313 ? -14.780 -14.208 12.371 1.00 92.25 313 THR A CA 1
ATOM 2440 C C . THR A 1 313 ? -14.034 -15.125 13.346 1.00 92.25 313 THR A C 1
ATOM 2442 O O . THR A 1 313 ? -13.420 -14.643 14.294 1.00 92.25 313 THR A O 1
ATOM 2445 N N . ALA A 1 314 ? -14.064 -16.443 13.138 1.00 94.56 314 ALA A N 1
ATOM 2446 C CA . ALA A 1 314 ? -13.304 -17.381 13.959 1.00 94.56 314 ALA A CA 1
ATOM 2447 C C . ALA A 1 314 ? -11.803 -17.391 13.613 1.00 94.56 314 ALA A C 1
ATOM 2449 O O . ALA A 1 314 ? -10.972 -17.505 14.513 1.00 94.56 314 ALA A O 1
ATOM 2450 N N . LEU A 1 315 ? -11.457 -17.281 12.327 1.00 94.50 315 LEU A N 1
ATOM 2451 C CA . LEU A 1 315 ? -10.075 -17.310 11.835 1.00 94.50 315 LEU A CA 1
ATOM 2452 C C . LEU A 1 315 ? -9.345 -15.980 12.055 1.00 94.50 315 LEU A C 1
ATOM 2454 O O . LEU A 1 315 ? -8.218 -15.956 12.540 1.00 94.50 315 LEU A O 1
ATOM 2458 N N . LEU A 1 316 ? -10.003 -14.881 11.702 1.00 92.88 316 LEU A N 1
ATOM 2459 C CA . LEU A 1 316 ? -9.521 -13.510 11.783 1.00 92.88 316 LEU A CA 1
ATOM 2460 C C . LEU A 1 316 ? -10.539 -12.704 12.597 1.00 92.88 316 LEU A C 1
ATOM 2462 O O . LEU A 1 316 ? -11.358 -11.977 12.029 1.00 92.88 316 LEU A O 1
ATOM 2466 N N . PRO A 1 317 ? -10.533 -12.852 13.936 1.00 90.38 317 PRO A N 1
ATOM 2467 C CA . PRO A 1 317 ? -11.505 -12.168 14.768 1.00 90.38 317 PRO A CA 1
ATOM 2468 C C . PRO A 1 317 ? -11.429 -10.656 14.554 1.00 90.38 317 PRO A C 1
ATOM 2470 O O . PRO A 1 317 ? -10.334 -10.129 14.336 1.00 90.38 317 PRO A O 1
ATOM 2473 N N . PRO A 1 318 ? -12.552 -9.932 14.676 1.00 88.19 318 PRO A N 1
ATOM 2474 C CA . PRO A 1 318 ? -12.541 -8.481 14.653 1.00 88.19 318 PRO A CA 1
ATOM 2475 C C . PRO A 1 318 ? -11.472 -7.928 15.597 1.00 88.19 318 PRO A C 1
ATOM 2477 O O . PRO A 1 318 ? -11.286 -8.431 16.716 1.00 88.19 318 PRO A O 1
ATOM 2480 N N . LEU A 1 319 ? -10.722 -6.935 15.128 1.00 87.62 319 LEU A N 1
ATOM 2481 C CA . LEU A 1 319 ? -9.834 -6.156 15.988 1.00 87.62 319 LEU A CA 1
ATOM 2482 C C . LEU A 1 319 ? -10.674 -5.361 17.001 1.00 87.62 319 LEU A C 1
ATOM 2484 O O . LEU A 1 319 ? -11.880 -5.230 16.798 1.00 87.62 319 LEU A O 1
ATOM 2488 N N . PRO A 1 320 ? -10.096 -4.868 18.111 1.00 79.94 320 PRO A N 1
ATOM 2489 C CA . PRO A 1 320 ? -10.851 -4.105 19.103 1.00 79.94 320 PRO A CA 1
ATOM 2490 C C . PRO A 1 320 ? -11.514 -2.872 18.470 1.00 79.94 320 PRO A C 1
ATOM 2492 O O . PRO A 1 320 ? -10.866 -1.853 18.292 1.00 79.94 320 PRO A O 1
ATOM 2495 N N . VAL A 1 321 ? -12.795 -2.948 18.108 1.00 66.56 321 VAL A N 1
ATOM 2496 C CA . VAL A 1 321 ? -13.543 -1.801 17.576 1.00 66.56 321 VAL A CA 1
ATOM 2497 C C . VAL A 1 321 ? -14.240 -1.102 18.738 1.00 66.56 321 VAL A C 1
ATOM 2499 O O . VAL A 1 321 ? -14.668 -1.755 19.695 1.00 66.56 321 VAL A O 1
ATOM 2502 N N . ALA A 1 322 ? -14.298 0.230 18.678 1.00 55.78 322 ALA A N 1
ATOM 2503 C CA . ALA A 1 322 ? -14.902 1.076 19.700 1.00 55.78 322 ALA A CA 1
ATOM 2504 C C . ALA A 1 322 ? -16.280 0.539 20.137 1.00 55.78 322 ALA A C 1
ATOM 2506 O O . ALA A 1 322 ? -17.000 -0.061 19.346 1.00 55.78 322 ALA A O 1
ATOM 2507 N N . GLY A 1 323 ? -16.587 0.716 21.427 1.00 49.88 323 GLY A N 1
ATOM 2508 C CA . GLY A 1 323 ? -17.495 -0.121 22.218 1.00 49.88 323 GLY A CA 1
ATOM 2509 C C . GLY A 1 323 ? -18.955 -0.300 21.746 1.00 49.88 323 GLY A C 1
ATOM 2510 O O . GLY A 1 323 ? -19.336 0.129 20.665 1.00 49.88 323 GLY A O 1
ATOM 2511 N N . PRO A 1 324 ? -19.822 -0.915 22.578 1.00 36.16 324 PRO A N 1
ATOM 2512 C CA . PRO A 1 324 ? -21.109 -1.522 22.179 1.00 36.16 324 PRO A CA 1
ATOM 2513 C C . PRO A 1 324 ? -22.215 -0.617 21.582 1.00 36.16 324 PRO A C 1
ATOM 2515 O O . PRO A 1 324 ? -23.357 -1.051 21.472 1.00 36.16 324 PRO A O 1
ATOM 2518 N N . GLN A 1 325 ? -21.915 0.629 21.209 1.00 51.19 325 GLN A N 1
ATOM 2519 C CA . GLN A 1 325 ? -22.803 1.568 20.505 1.00 51.19 325 GLN A CA 1
ATOM 2520 C C . GLN A 1 325 ? -22.050 2.404 19.451 1.00 51.19 325 GLN A C 1
ATOM 2522 O O . GLN A 1 325 ? -22.478 3.505 19.103 1.00 51.19 325 GLN A O 1
ATOM 2527 N N . SER A 1 326 ? -20.871 1.954 19.018 1.00 54.59 326 SER A N 1
ATOM 2528 C CA . SER A 1 326 ? -19.962 2.793 18.245 1.00 54.59 326 SER A CA 1
ATOM 2529 C C . SER A 1 326 ? -20.449 3.041 16.820 1.00 54.59 326 SER A C 1
ATOM 2531 O O . SER A 1 326 ? -20.787 2.120 16.081 1.00 54.59 326 SER A O 1
ATOM 2533 N N . LEU A 1 327 ? -20.370 4.310 16.417 1.00 57.97 327 LEU A N 1
ATOM 2534 C CA . LEU A 1 327 ? -20.502 4.780 15.041 1.00 57.97 327 LEU A CA 1
ATOM 2535 C C . LEU A 1 327 ? -19.254 4.451 14.197 1.00 57.97 327 LEU A C 1
ATOM 2537 O O . LEU A 1 327 ? -19.029 5.114 13.192 1.00 57.97 327 LEU A O 1
ATOM 2541 N N . ALA A 1 328 ? -18.446 3.447 14.569 1.00 62.09 328 ALA A N 1
ATOM 2542 C CA . ALA A 1 328 ? -17.224 3.046 13.863 1.00 62.09 328 ALA A CA 1
ATOM 2543 C C . ALA A 1 328 ? -17.450 2.792 12.366 1.00 62.09 328 ALA A C 1
ATOM 2545 O O . ALA A 1 328 ? -16.540 3.005 11.574 1.00 62.09 328 ALA A O 1
ATOM 2546 N N . TYR A 1 329 ? -18.672 2.417 11.970 1.00 61.72 329 TYR A N 1
ATOM 2547 C CA . TYR A 1 329 ? -19.090 2.394 10.569 1.00 61.72 329 TYR A CA 1
ATOM 2548 C C . TYR A 1 329 ? -18.788 3.712 9.841 1.00 61.72 329 TYR A C 1
ATOM 2550 O O . TYR A 1 329 ? -18.223 3.677 8.760 1.00 61.72 329 TYR A O 1
ATOM 2558 N N . ARG A 1 330 ? -19.065 4.872 10.446 1.00 62.19 330 ARG A N 1
ATOM 2559 C CA . ARG A 1 330 ? -18.811 6.189 9.840 1.00 62.19 330 ARG A CA 1
ATOM 2560 C C . ARG A 1 330 ? -17.329 6.495 9.670 1.00 62.19 330 ARG A C 1
ATOM 2562 O O . ARG A 1 330 ? -16.986 7.136 8.696 1.00 62.19 330 ARG A O 1
ATOM 2569 N N . ALA A 1 331 ? -16.482 6.011 10.579 1.00 60.97 331 ALA A N 1
ATOM 2570 C CA . ALA A 1 331 ? -15.030 6.155 10.462 1.00 60.97 331 ALA A CA 1
ATOM 2571 C C . ALA A 1 331 ? -14.420 5.250 9.380 1.00 60.97 331 ALA A C 1
ATOM 2573 O O . ALA A 1 331 ? -13.288 5.457 8.962 1.00 60.97 331 ALA A O 1
ATOM 2574 N N . MET A 1 332 ? -15.136 4.195 8.982 1.00 64.31 332 MET A N 1
ATOM 2575 C CA . MET A 1 332 ? -14.730 3.318 7.884 1.00 64.31 332 MET A CA 1
ATOM 2576 C C . MET A 1 332 ? -15.409 3.713 6.561 1.00 64.31 332 MET A C 1
ATOM 2578 O O . MET A 1 332 ? -14.859 3.448 5.496 1.00 64.31 332 MET A O 1
ATOM 2582 N N . PHE A 1 333 ? -16.591 4.343 6.631 1.00 61.81 333 PHE A N 1
ATOM 2583 C CA . PHE A 1 333 ? -17.446 4.679 5.490 1.00 61.81 333 PHE A CA 1
ATOM 2584 C C . PHE A 1 333 ? -18.094 6.071 5.612 1.00 61.81 333 PHE A C 1
ATOM 2586 O O . PHE A 1 333 ? -19.318 6.164 5.750 1.00 61.81 333 PHE A O 1
ATOM 2593 N N . PRO A 1 334 ? -17.321 7.171 5.549 1.00 51.81 334 PRO A N 1
ATOM 2594 C CA . PRO A 1 334 ? -17.860 8.519 5.751 1.00 51.81 334 PRO A CA 1
ATOM 2595 C C . PRO A 1 334 ? -18.909 8.955 4.712 1.00 51.81 334 PRO A C 1
ATOM 2597 O O . PRO A 1 334 ? -19.758 9.791 5.015 1.00 51.81 334 PRO A O 1
ATOM 2600 N N . CYS A 1 335 ? -18.907 8.365 3.510 1.00 47.94 335 CYS A N 1
ATOM 2601 C CA . CYS A 1 335 ? -19.829 8.698 2.415 1.00 47.94 335 CYS A CA 1
ATOM 2602 C C . CYS A 1 335 ? -21.165 7.946 2.483 1.00 47.94 335 CYS A C 1
ATOM 2604 O O . CYS A 1 335 ? -22.117 8.305 1.785 1.00 47.94 335 CYS A O 1
ATOM 2606 N N . CYS A 1 336 ? -21.260 6.911 3.317 1.00 51.69 336 CYS A N 1
ATOM 2607 C CA . CYS A 1 336 ? -22.506 6.201 3.527 1.00 51.69 336 CYS A CA 1
ATOM 2608 C C . CYS A 1 336 ? -23.380 7.056 4.450 1.00 51.69 336 CYS A C 1
ATOM 2610 O O . CYS A 1 336 ? -23.114 7.189 5.646 1.00 51.69 336 CYS A O 1
ATOM 2612 N N . GLY A 1 337 ? -24.387 7.712 3.863 1.00 52.12 337 GLY A N 1
ATOM 2613 C CA . GLY A 1 337 ? -25.254 8.657 4.564 1.00 52.12 337 GLY A CA 1
ATOM 2614 C C . GLY A 1 337 ? -25.924 8.059 5.813 1.00 52.12 337 GLY A C 1
ATOM 2615 O O . GLY A 1 337 ? -25.969 6.840 5.976 1.00 52.12 337 GLY A O 1
ATOM 2616 N N . PRO A 1 338 ? -26.475 8.899 6.710 1.00 49.47 338 PRO A N 1
ATOM 2617 C CA . PRO A 1 338 ? -27.184 8.444 7.903 1.00 49.47 338 PRO A CA 1
ATOM 2618 C C . PRO A 1 338 ? -28.485 7.729 7.506 1.00 49.47 338 PRO A C 1
ATOM 2620 O O . PRO A 1 338 ? -29.556 8.330 7.443 1.00 49.47 338 PRO A O 1
ATOM 2623 N N . GLY A 1 339 ? -28.380 6.442 7.187 1.00 54.66 339 GLY A N 1
ATOM 2624 C CA . GLY A 1 339 ? -29.494 5.559 6.880 1.00 54.66 339 GLY A CA 1
ATOM 2625 C C . GLY A 1 339 ? -29.909 4.733 8.104 1.00 54.66 339 GLY A C 1
ATOM 2626 O O . GLY A 1 339 ? -29.069 4.413 8.942 1.00 54.66 339 GLY A O 1
ATOM 2627 N N . PRO A 1 340 ? -31.191 4.348 8.224 1.00 47.25 340 PRO A N 1
ATOM 2628 C CA . PRO A 1 340 ? -31.710 3.514 9.312 1.00 47.25 340 PRO A CA 1
ATOM 2629 C C . PRO A 1 340 ? -31.360 2.016 9.181 1.00 47.25 340 PRO A C 1
ATOM 2631 O O . PRO A 1 340 ? -32.048 1.179 9.760 1.00 47.25 340 PRO A O 1
ATOM 2634 N N . HIS A 1 341 ? -30.329 1.660 8.415 1.00 53.41 341 HIS A N 1
ATOM 2635 C CA . HIS A 1 341 ? -29.964 0.265 8.173 1.00 53.41 341 HIS A CA 1
ATOM 2636 C C . HIS A 1 341 ? -29.112 -0.280 9.326 1.00 53.41 341 HIS A C 1
ATOM 2638 O O . HIS A 1 341 ? -28.271 0.431 9.878 1.00 53.41 341 HIS A O 1
ATOM 2644 N N . GLU A 1 342 ? -29.308 -1.555 9.681 1.00 59.59 342 GLU A N 1
ATOM 2645 C CA . GLU A 1 342 ? -28.476 -2.315 10.632 1.00 59.59 342 GLU A CA 1
ATOM 2646 C C . GLU A 1 342 ? -27.095 -2.630 10.024 1.00 59.59 342 GLU A C 1
ATOM 2648 O O . GLU A 1 342 ? -26.625 -3.769 10.042 1.00 59.59 342 GLU A O 1
ATOM 2653 N N . ALA A 1 343 ? -26.454 -1.626 9.422 1.00 66.06 343 ALA A N 1
ATOM 2654 C CA . ALA A 1 343 ? -25.149 -1.785 8.827 1.00 66.06 343 ALA A CA 1
ATOM 2655 C C . ALA A 1 343 ? -24.115 -1.970 9.940 1.00 66.06 343 ALA A C 1
ATOM 2657 O O . ALA A 1 343 ? -23.956 -1.122 10.822 1.00 66.06 343 ALA A O 1
ATOM 2658 N N . THR A 1 344 ? -23.406 -3.092 9.911 1.00 74.56 344 THR A N 1
ATOM 2659 C CA . THR A 1 344 ? -22.290 -3.346 10.826 1.00 74.56 344 THR A CA 1
ATOM 2660 C C . THR A 1 344 ? -21.025 -3.514 10.022 1.00 74.56 344 THR A C 1
ATOM 2662 O O . THR A 1 344 ? -21.046 -4.121 8.953 1.00 74.56 344 THR A O 1
ATOM 2665 N N . ALA A 1 345 ? -19.918 -3.021 10.558 1.00 78.06 345 ALA A N 1
ATOM 2666 C CA . ALA A 1 345 ? -18.627 -3.188 9.931 1.00 78.06 345 ALA A CA 1
ATOM 2667 C C . ALA A 1 345 ? -17.580 -3.607 10.961 1.00 78.06 345 ALA A C 1
ATOM 2669 O O . ALA A 1 345 ? -17.611 -3.169 12.114 1.00 78.06 345 ALA A O 1
ATOM 2670 N N . SER A 1 346 ? -16.663 -4.475 10.546 1.00 84.75 346 SER A N 1
ATOM 2671 C CA . SER A 1 346 ? -15.598 -4.986 11.406 1.00 84.75 346 SER A CA 1
ATOM 2672 C C . SER A 1 346 ? -14.287 -5.083 10.647 1.00 84.75 346 SER A C 1
ATOM 2674 O O . SER A 1 346 ? -14.218 -5.788 9.641 1.00 84.75 346 SER A O 1
ATOM 2676 N N . ALA A 1 347 ? -13.249 -4.429 11.161 1.00 88.56 347 ALA A N 1
ATOM 2677 C CA . ALA A 1 347 ? -11.892 -4.563 10.655 1.00 88.56 347 ALA A CA 1
ATOM 2678 C C . ALA A 1 347 ? -11.218 -5.825 11.213 1.00 88.56 347 ALA A C 1
ATOM 2680 O O . ALA A 1 347 ? -11.403 -6.186 12.381 1.00 88.56 347 ALA A O 1
ATOM 2681 N N . PHE A 1 348 ? -10.402 -6.470 10.390 1.00 92.25 348 PHE A N 1
ATOM 2682 C CA . PHE A 1 348 ? -9.608 -7.633 10.757 1.00 92.25 348 PHE A CA 1
ATOM 2683 C C . PHE A 1 348 ? -8.182 -7.490 10.239 1.00 92.25 348 PHE A C 1
ATOM 2685 O O . PHE A 1 348 ? -7.914 -6.809 9.249 1.00 92.25 348 PHE A O 1
ATOM 2692 N N . ALA A 1 349 ? -7.264 -8.169 10.916 1.00 92.81 349 ALA A N 1
ATOM 2693 C CA . ALA A 1 349 ? -5.906 -8.338 10.447 1.00 92.81 349 ALA A CA 1
ATOM 2694 C C . ALA A 1 349 ? -5.307 -9.608 11.070 1.00 92.81 349 ALA A C 1
ATOM 2696 O O . ALA A 1 349 ? -5.515 -9.875 12.255 1.00 92.81 349 ALA A O 1
ATOM 2697 N N . GLY A 1 350 ? -4.585 -10.388 10.277 1.00 93.94 350 GLY A N 1
ATOM 2698 C CA . GLY A 1 350 ? -3.805 -11.551 10.700 1.00 93.94 350 GLY A CA 1
ATOM 2699 C C . GLY A 1 350 ? -3.327 -12.365 9.501 1.00 93.94 350 GLY A C 1
ATOM 2700 O O . GLY A 1 350 ? -3.836 -12.197 8.396 1.00 93.94 350 GLY A O 1
ATOM 2701 N N . ASP A 1 351 ? -2.330 -13.222 9.706 1.00 92.88 351 ASP A N 1
ATOM 2702 C CA . ASP A 1 351 ? -1.814 -14.159 8.695 1.00 92.88 351 ASP A CA 1
ATOM 2703 C C . ASP A 1 351 ? -1.434 -13.495 7.349 1.00 92.88 351 ASP A C 1
ATOM 2705 O O . ASP A 1 351 ? -1.553 -14.087 6.279 1.00 92.88 351 ASP A O 1
ATOM 2709 N N . GLY A 1 352 ? -0.973 -12.240 7.394 1.00 92.25 352 GLY A N 1
ATOM 2710 C CA . GLY A 1 352 ? -0.598 -11.462 6.209 1.00 92.25 352 GLY A CA 1
ATOM 2711 C C . GLY A 1 352 ? -1.766 -10.893 5.402 1.00 92.25 352 GLY A C 1
ATOM 2712 O O . GLY A 1 352 ? -1.572 -10.472 4.259 1.00 92.25 352 GLY A O 1
ATOM 2713 N N . LEU A 1 353 ? -2.969 -10.865 5.983 1.00 93.25 353 LEU A N 1
ATOM 2714 C CA . LEU A 1 353 ? -4.155 -10.220 5.424 1.00 93.25 353 LEU A CA 1
ATOM 2715 C C . LEU A 1 353 ? -4.736 -9.180 6.365 1.00 93.25 353 LEU A C 1
ATOM 2717 O O . LEU A 1 353 ? -4.941 -9.449 7.546 1.00 93.25 353 LEU A O 1
ATOM 2721 N N . MET A 1 354 ? -5.115 -8.030 5.833 1.00 92.69 354 MET A N 1
ATOM 2722 C CA . MET A 1 354 ? -5.929 -7.060 6.559 1.00 92.69 354 MET A CA 1
ATOM 2723 C C . MET A 1 354 ? -7.112 -6.631 5.713 1.00 92.69 354 MET A C 1
ATOM 2725 O O . MET A 1 354 ? -7.077 -6.720 4.488 1.00 92.69 354 MET A O 1
ATOM 2729 N N . GLY A 1 355 ? -8.158 -6.159 6.365 1.00 91.62 355 GLY A N 1
ATOM 2730 C CA . GLY A 1 355 ? -9.349 -5.740 5.663 1.00 91.62 355 GLY A CA 1
ATOM 2731 C C . GLY A 1 355 ? -10.491 -5.441 6.601 1.00 91.62 355 GLY A C 1
ATOM 2732 O O . GLY A 1 355 ? -10.315 -5.260 7.808 1.00 91.62 355 GLY A O 1
ATOM 2733 N N . TYR A 1 356 ? -11.681 -5.413 6.029 1.00 89.62 356 TYR A N 1
ATOM 2734 C CA . TYR A 1 356 ? -12.913 -5.240 6.767 1.00 89.62 356 TYR A CA 1
ATOM 2735 C C . TYR A 1 356 ? -14.041 -6.051 6.142 1.00 89.62 356 TYR A C 1
ATOM 2737 O O . TYR A 1 356 ? -14.020 -6.405 4.964 1.00 89.62 356 TYR A O 1
ATOM 2745 N N . VAL A 1 357 ? -15.047 -6.343 6.956 1.00 90.12 357 VAL A N 1
ATOM 2746 C CA . VAL A 1 357 ? -16.321 -6.900 6.511 1.00 90.12 357 VAL A CA 1
ATOM 2747 C C . VAL A 1 357 ? -17.379 -5.832 6.692 1.00 90.12 357 VAL A C 1
ATOM 2749 O O . VAL A 1 357 ? -17.506 -5.279 7.783 1.00 90.12 357 VAL A O 1
ATOM 2752 N N . LEU A 1 358 ? -18.123 -5.564 5.627 1.00 86.44 358 LEU A N 1
ATOM 2753 C CA . LEU A 1 358 ? -19.363 -4.806 5.626 1.00 86.44 358 LEU A CA 1
ATOM 2754 C C . LEU A 1 358 ? -20.532 -5.772 5.693 1.00 86.44 358 LEU A C 1
ATOM 2756 O O . LEU A 1 358 ? -20.538 -6.781 4.990 1.00 86.44 358 LEU A O 1
ATOM 2760 N N . ARG A 1 359 ? -21.533 -5.456 6.505 1.00 84.50 359 ARG A N 1
ATOM 2761 C CA . ARG A 1 359 ? -22.799 -6.175 6.511 1.00 84.50 359 ARG A CA 1
ATOM 2762 C C . ARG A 1 359 ? -23.944 -5.191 6.407 1.00 84.50 359 ARG A C 1
ATOM 2764 O O . ARG A 1 359 ? -24.052 -4.333 7.273 1.00 84.50 359 ARG A O 1
ATOM 2771 N N . GLU A 1 360 ? -24.790 -5.361 5.404 1.00 81.94 360 GLU A N 1
ATOM 2772 C CA . GLU A 1 360 ? -25.952 -4.517 5.122 1.00 81.94 360 GLU A CA 1
ATOM 2773 C C . GLU A 1 360 ? -27.103 -5.419 4.672 1.00 81.94 360 GLU A C 1
ATOM 2775 O O . GLU A 1 360 ? -26.890 -6.354 3.907 1.00 81.94 360 GLU A O 1
ATOM 2780 N N . ASP A 1 361 ? -28.298 -5.219 5.234 1.00 82.44 361 ASP A N 1
ATOM 2781 C CA . ASP A 1 361 ? -29.519 -5.965 4.889 1.00 82.44 361 ASP A CA 1
ATOM 2782 C C . ASP A 1 361 ? -29.366 -7.508 4.852 1.00 82.44 361 ASP A C 1
ATOM 2784 O O . ASP A 1 361 ? -30.063 -8.226 4.138 1.00 82.44 361 ASP A O 1
ATOM 2788 N N . GLY A 1 362 ? -28.468 -8.046 5.687 1.00 79.50 362 GLY A N 1
ATOM 2789 C CA . GLY A 1 362 ? -28.194 -9.484 5.796 1.00 79.50 362 GLY A CA 1
ATOM 2790 C C . GLY A 1 362 ? -27.105 -10.011 4.856 1.00 79.50 362 GLY A C 1
ATOM 2791 O O . GLY A 1 362 ? -26.632 -11.128 5.072 1.00 79.50 362 GLY A O 1
ATOM 2792 N N . GLU A 1 363 ? -26.648 -9.210 3.901 1.00 86.19 363 GLU A N 1
ATOM 2793 C CA . GLU A 1 363 ? -25.529 -9.518 3.013 1.00 86.19 363 GLU A CA 1
ATOM 2794 C C . GLU A 1 363 ? -24.211 -9.141 3.687 1.00 86.19 363 GLU A C 1
ATOM 2796 O O . GLU A 1 363 ? -24.144 -8.169 4.434 1.00 86.19 363 GLU A O 1
ATOM 2801 N N . SER A 1 364 ? -23.162 -9.943 3.493 1.00 92.25 364 SER A N 1
ATOM 2802 C CA . SER A 1 364 ? -21.828 -9.676 4.043 1.00 92.25 364 SER A CA 1
ATOM 2803 C C . SER A 1 364 ? -20.823 -9.589 2.904 1.00 92.25 364 SER A C 1
ATOM 2805 O O . SER A 1 364 ? -20.722 -10.517 2.108 1.00 92.25 364 SER A O 1
ATOM 2807 N N . ARG A 1 365 ? -20.051 -8.508 2.838 1.00 92.50 365 ARG A N 1
ATOM 2808 C CA . ARG A 1 365 ? -18.982 -8.322 1.856 1.00 92.50 365 ARG A CA 1
ATOM 2809 C C . ARG A 1 365 ? -17.667 -8.064 2.569 1.00 92.50 365 ARG A C 1
ATOM 2811 O O . ARG A 1 365 ? -17.555 -7.144 3.372 1.00 92.50 365 ARG A O 1
ATOM 2818 N N . MET A 1 366 ? -16.671 -8.887 2.277 1.00 93.19 366 MET A N 1
ATOM 2819 C CA . MET A 1 366 ? -15.303 -8.692 2.736 1.00 93.19 366 MET A CA 1
ATOM 2820 C C . MET A 1 366 ? -14.537 -7.882 1.703 1.00 93.19 366 MET A C 1
ATOM 2822 O O . MET A 1 366 ? -14.546 -8.244 0.533 1.00 93.19 366 MET A O 1
ATOM 2826 N N . HIS A 1 367 ? -13.833 -6.850 2.146 1.00 91.75 367 HIS A N 1
ATOM 2827 C CA . HIS A 1 367 ? -12.795 -6.166 1.384 1.00 91.75 367 HIS A CA 1
ATOM 2828 C C . HIS A 1 367 ? -11.466 -6.420 2.074 1.00 91.75 367 HIS A C 1
ATOM 2830 O O . HIS A 1 367 ? -11.376 -6.326 3.301 1.00 91.75 367 HIS A O 1
ATOM 2836 N N . PHE A 1 368 ? -10.442 -6.777 1.312 1.00 92.94 368 PHE A N 1
ATOM 2837 C CA . PHE A 1 368 ? -9.187 -7.216 1.897 1.00 92.94 368 PHE A CA 1
ATOM 2838 C C . PHE A 1 368 ? -7.994 -6.871 1.023 1.00 92.94 368 PHE A C 1
ATOM 2840 O O . PHE A 1 368 ? -8.092 -6.768 -0.198 1.00 92.94 368 PHE A O 1
ATOM 2847 N N . SER A 1 369 ? -6.852 -6.812 1.692 1.00 91.56 369 SER A N 1
ATOM 2848 C CA . SER A 1 369 ? -5.528 -6.794 1.109 1.00 91.56 369 SER A CA 1
ATOM 2849 C C . SER A 1 369 ? -4.704 -7.941 1.684 1.00 91.56 369 SER A C 1
ATOM 2851 O O . SER A 1 369 ? -4.802 -8.267 2.871 1.00 91.56 369 SER A O 1
ATOM 2853 N N . SER A 1 370 ? -3.898 -8.572 0.837 1.00 92.25 370 SER A N 1
ATOM 2854 C CA . SER A 1 370 ? -2.977 -9.639 1.196 1.00 92.25 370 SER A CA 1
ATOM 2855 C C . SER A 1 370 ? -1.562 -9.292 0.771 1.00 92.25 370 SER A C 1
ATOM 2857 O O . SER A 1 370 ? -1.331 -8.767 -0.317 1.00 92.25 370 SER A O 1
ATOM 2859 N N . LYS A 1 371 ? -0.592 -9.599 1.637 1.00 89.38 371 LYS A N 1
ATOM 2860 C CA . LYS A 1 371 ? 0.821 -9.316 1.379 1.00 89.38 371 LYS A CA 1
ATOM 2861 C C . LYS A 1 371 ? 1.404 -10.208 0.284 1.00 89.38 371 LYS A C 1
ATOM 2863 O O . LYS A 1 371 ? 2.293 -9.769 -0.441 1.00 89.38 371 LYS A O 1
ATOM 2868 N N . THR A 1 372 ? 0.933 -11.453 0.193 1.00 90.69 372 THR A N 1
ATOM 2869 C CA . THR A 1 372 ? 1.456 -12.479 -0.722 1.00 90.69 372 THR A CA 1
ATOM 2870 C C . THR A 1 372 ? 0.337 -13.379 -1.245 1.00 90.69 372 THR A C 1
ATOM 2872 O O . THR A 1 372 ? -0.658 -13.597 -0.553 1.00 90.69 372 THR A O 1
ATOM 2875 N N . GLU A 1 373 ? 0.509 -13.977 -2.429 1.00 91.88 373 GLU A N 1
ATOM 2876 C CA . GLU A 1 373 ? -0.488 -14.899 -3.000 1.00 91.88 373 GLU A CA 1
ATOM 2877 C C . GLU A 1 373 ? -0.684 -16.128 -2.107 1.00 91.88 373 GLU A C 1
ATOM 2879 O O . GLU A 1 373 ? -1.778 -16.684 -2.037 1.00 91.88 373 GLU A O 1
ATOM 2884 N N . ARG A 1 374 ? 0.370 -16.537 -1.387 1.00 93.00 374 ARG A N 1
ATOM 2885 C CA . ARG A 1 374 ? 0.314 -17.643 -0.427 1.00 93.00 374 ARG A CA 1
ATOM 2886 C C . ARG A 1 374 ? -0.669 -17.341 0.702 1.00 93.00 374 ARG A C 1
ATOM 2888 O O . ARG A 1 374 ? -1.530 -18.170 0.975 1.00 93.00 374 ARG A O 1
ATOM 2895 N N . SER A 1 375 ? -0.549 -16.174 1.335 1.00 92.81 375 SER A N 1
ATOM 2896 C CA . SER A 1 375 ? -1.416 -15.772 2.450 1.00 92.81 375 SER A CA 1
ATOM 2897 C C . SER A 1 375 ? -2.887 -15.743 2.016 1.00 92.81 375 SER A C 1
ATOM 2899 O O . SER A 1 375 ? -3.744 -16.306 2.698 1.00 92.81 375 SER A O 1
ATOM 2901 N N . LEU A 1 376 ? -3.180 -15.186 0.834 1.00 94.31 376 LEU A N 1
ATOM 2902 C CA . LEU A 1 376 ? -4.530 -15.212 0.266 1.00 94.31 376 LEU A CA 1
ATOM 2903 C C . LEU A 1 376 ? -5.032 -16.640 0.014 1.00 94.31 376 LEU A C 1
ATOM 2905 O O . LEU A 1 376 ? -6.121 -16.997 0.464 1.00 94.31 376 LEU A O 1
ATOM 2909 N N . ALA A 1 377 ? -4.243 -17.472 -0.668 1.00 94.81 377 ALA A N 1
ATOM 2910 C CA . ALA A 1 377 ? -4.627 -18.847 -0.981 1.00 94.81 377 ALA A CA 1
ATOM 2911 C C . ALA A 1 377 ? -4.917 -19.675 0.285 1.00 94.81 377 ALA A C 1
ATOM 2913 O O . ALA A 1 377 ? -5.860 -20.468 0.309 1.00 94.81 377 ALA A O 1
ATOM 2914 N N . GLU A 1 378 ? -4.142 -19.470 1.353 1.00 95.88 378 GLU A N 1
ATOM 2915 C CA . GLU A 1 378 ? -4.370 -20.115 2.646 1.00 95.88 378 GLU A CA 1
ATOM 2916 C C . GLU A 1 378 ? -5.693 -19.683 3.288 1.00 95.88 378 GLU A C 1
ATOM 2918 O O . GLU A 1 378 ? -6.428 -20.544 3.780 1.00 95.88 378 GLU A O 1
ATOM 2923 N N . LEU A 1 379 ? -6.036 -18.388 3.263 1.00 95.75 379 LEU A N 1
ATOM 2924 C CA . LEU A 1 379 ? -7.323 -17.912 3.780 1.00 95.75 379 LEU A CA 1
ATOM 2925 C C . LEU A 1 379 ? -8.495 -18.490 2.979 1.00 95.75 379 LEU A C 1
ATOM 2927 O O . LEU A 1 379 ? -9.413 -19.051 3.574 1.00 95.75 379 LEU A O 1
ATOM 2931 N N . LEU A 1 380 ? -8.458 -18.393 1.646 1.00 96.75 380 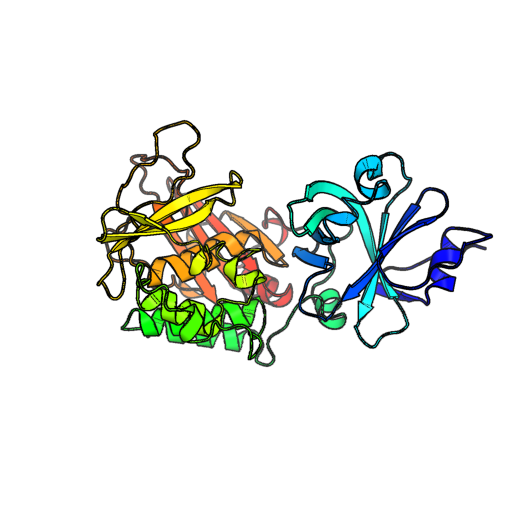LEU A N 1
ATOM 2932 C CA . LEU A 1 380 ? -9.535 -18.891 0.780 1.00 96.75 380 LEU A CA 1
ATOM 2933 C C . LEU A 1 380 ? -9.763 -20.393 0.975 1.00 96.75 380 LEU A C 1
ATOM 2935 O O . LEU A 1 380 ? -10.903 -20.833 1.117 1.00 96.75 380 LEU A O 1
ATOM 2939 N N . SER A 1 381 ? -8.679 -21.166 1.078 1.00 97.25 381 SER A N 1
ATOM 2940 C CA . SER A 1 381 ? -8.729 -22.601 1.368 1.00 97.25 381 SER A CA 1
ATOM 2941 C C . SER A 1 381 ? -9.369 -22.896 2.728 1.00 97.25 381 SER A C 1
ATOM 2943 O O . SER A 1 381 ? -10.269 -23.732 2.814 1.00 97.25 381 SER A O 1
ATOM 2945 N N . LYS A 1 382 ? -8.977 -22.169 3.788 1.00 96.69 382 LYS A N 1
ATOM 2946 C CA . LYS A 1 382 ? -9.581 -22.306 5.126 1.00 96.69 382 LYS A CA 1
ATOM 2947 C C . LYS A 1 382 ? -11.068 -21.936 5.127 1.00 96.69 382 LYS A C 1
ATOM 2949 O O . LYS A 1 382 ? -11.824 -22.555 5.869 1.00 96.69 382 LYS A O 1
ATOM 2954 N N . LEU A 1 383 ? -11.479 -20.959 4.315 1.00 96.31 383 LEU A N 1
ATOM 2955 C CA . LEU A 1 383 ? -12.877 -20.541 4.170 1.00 96.31 383 LEU A CA 1
ATOM 2956 C C . LEU A 1 383 ? -13.698 -21.448 3.238 1.00 96.31 383 LEU A C 1
ATOM 2958 O O . LEU A 1 383 ? -14.923 -21.375 3.257 1.00 96.31 383 LEU A O 1
ATOM 2962 N N . GLY A 1 384 ? -13.050 -22.297 2.435 1.00 96.69 384 GLY A N 1
ATOM 2963 C CA . GLY A 1 384 ? -13.716 -23.091 1.400 1.00 96.69 384 GLY A CA 1
ATOM 2964 C C . GLY A 1 384 ? -14.236 -22.251 0.227 1.00 96.69 384 GLY A C 1
ATOM 2965 O O . GLY A 1 384 ? -15.218 -22.634 -0.405 1.00 96.69 384 GLY A O 1
ATOM 2966 N N . ILE A 1 385 ? -13.605 -21.106 -0.048 1.00 96.19 385 ILE A N 1
ATOM 2967 C CA . ILE A 1 385 ? -14.002 -20.167 -1.105 1.00 96.19 385 ILE A CA 1
ATOM 2968 C C . ILE A 1 385 ? -13.204 -20.456 -2.380 1.00 96.19 385 ILE A C 1
ATOM 2970 O O . ILE A 1 385 ? -11.979 -20.568 -2.344 1.00 96.19 385 ILE A O 1
ATOM 2974 N N . ASP A 1 386 ? -13.901 -20.546 -3.515 1.00 95.12 386 ASP A N 1
ATOM 2975 C CA . ASP A 1 386 ? -13.273 -20.614 -4.839 1.00 95.12 386 ASP A CA 1
ATOM 2976 C C . ASP A 1 386 ? -12.552 -19.286 -5.149 1.00 95.12 386 ASP A C 1
ATOM 2978 O O . ASP A 1 386 ? -13.197 -18.234 -5.068 1.00 95.12 386 ASP A O 1
ATOM 2982 N N . PRO A 1 387 ? -11.256 -19.296 -5.525 1.00 93.25 387 PRO A N 1
ATOM 2983 C CA . PRO A 1 387 ? -10.542 -18.093 -5.949 1.00 93.25 387 PRO A CA 1
ATOM 2984 C C . PRO A 1 387 ? -11.247 -17.280 -7.039 1.00 93.25 387 PRO A C 1
ATOM 2986 O O . PRO A 1 387 ? -11.077 -16.067 -7.080 1.00 93.25 387 PRO A O 1
ATOM 2989 N N . SER A 1 388 ? -12.083 -17.896 -7.883 1.00 92.19 388 SER A N 1
ATOM 2990 C CA . SER A 1 388 ? -12.839 -17.178 -8.917 1.00 92.19 388 SER A CA 1
ATOM 2991 C C . SER A 1 388 ? -13.922 -16.238 -8.371 1.00 92.19 388 SER A C 1
ATOM 2993 O O . SER A 1 388 ? -14.536 -15.520 -9.153 1.00 92.19 388 SER A O 1
ATOM 2995 N N . ARG A 1 389 ? -14.224 -16.288 -7.065 1.00 94.19 389 ARG A N 1
ATOM 2996 C CA . ARG A 1 389 ? -15.172 -15.383 -6.386 1.00 94.19 389 ARG A CA 1
ATOM 2997 C C . ARG A 1 389 ? -14.529 -14.091 -5.890 1.00 94.19 389 ARG A C 1
ATOM 2999 O O . ARG A 1 389 ? -15.219 -13.276 -5.285 1.00 94.19 389 ARG A O 1
ATOM 3006 N N . VAL A 1 390 ? -13.216 -13.943 -6.048 1.00 91.56 390 VAL A N 1
ATOM 3007 C CA . VAL A 1 390 ? -12.524 -12.718 -5.660 1.00 91.56 390 VAL A CA 1
ATOM 3008 C C . VAL A 1 390 ? -12.750 -11.667 -6.741 1.00 91.56 390 VAL A C 1
ATOM 3010 O O . VAL A 1 390 ? -12.124 -11.692 -7.798 1.00 91.56 390 VAL A O 1
ATOM 3013 N N . ASP A 1 391 ? -13.634 -10.719 -6.453 1.00 84.81 391 ASP A N 1
ATOM 3014 C CA . ASP A 1 391 ? -13.875 -9.561 -7.303 1.00 84.81 391 ASP A CA 1
ATOM 3015 C C . ASP A 1 391 ? -12.772 -8.528 -7.066 1.00 84.81 391 ASP A C 1
ATOM 3017 O O . ASP A 1 391 ? -12.550 -8.082 -5.938 1.00 84.81 391 ASP A O 1
ATOM 3021 N N . GLY A 1 392 ? -12.071 -8.138 -8.128 1.00 72.88 392 GLY A N 1
ATOM 3022 C CA . GLY A 1 392 ? -10.925 -7.226 -8.043 1.00 72.88 392 GLY A CA 1
ATOM 3023 C C . GLY A 1 392 ? -9.555 -7.909 -8.029 1.00 72.88 392 GLY A C 1
ATOM 3024 O O . GLY A 1 392 ? -8.557 -7.206 -7.922 1.00 72.88 392 GLY A O 1
ATOM 3025 N N . ALA A 1 393 ? -9.489 -9.235 -8.209 1.00 46.06 393 ALA A N 1
ATOM 3026 C CA . ALA A 1 393 ? -8.235 -9.934 -8.484 1.00 46.06 393 ALA A CA 1
ATOM 3027 C C . ALA A 1 393 ? -8.433 -11.105 -9.462 1.00 46.06 393 ALA A C 1
ATOM 3029 O O . ALA A 1 393 ? -8.729 -12.220 -9.043 1.00 46.06 393 ALA A O 1
ATOM 3030 N N . TYR A 1 394 ? -8.251 -10.821 -10.757 1.00 42.75 394 TYR A N 1
ATOM 3031 C CA . TYR A 1 394 ? -7.309 -11.521 -11.645 1.00 42.75 394 TYR A CA 1
ATOM 3032 C C . TYR A 1 394 ? -6.901 -10.609 -12.800 1.00 42.75 394 TYR A C 1
ATOM 3034 O O . TYR A 1 394 ? -7.804 -10.148 -13.535 1.00 42.75 394 TYR A O 1
#